Protein 3GO2 (pdb70)

InterPro domains:
  IPR013341 Mandelate racemase, N-terminal domain [PF02746] (17-110)
  IPR013342 Mandelate racemase, C-terminal domain [PF13378] (146-380)
  IPR013342 Mandelate racemase, C-terminal domain [SM00922] (142-262)
  IPR029017 Enolase-like, N-terminal [G3DSA:3.30.390.10] (1-107)
  IPR029017 Enolase-like, N-terminal [SSF54826] (1-113)
  IPR036849 Enolase-like, C-terminal domain superfamily [G3DSA:3.20.20.120] (108-374)
  IPR036849 Enolase-like, C-terminal domain superfamily [SSF51604] (98-386)

Radius of gyration: 20.44 Å; Cα contacts (8 Å, |Δi|>4): 844; chains: 1; bounding box: 50×49×53 Å

Nearest PDB structures (foldseek):
  3sn0-assembly1_A  TM=1.002E+00  e=6.880E-89  Paraburkholderia xenovorans LB400
  2oo6-assembly1_A  TM=1.002E+00  e=9.965E-89  Paraburkholderia xenovorans LB400
  4jn7-assembly1_A  TM=8.422E-01  e=9.967E-29  Rhizobium rhizogenes K84
  3n4e-assembly1_A  TM=8.825E-01  e=1.929E-27  Paracoccus denitrificans PD1222
  4dwd-assembly1_A  TM=8.828E-01  e=2.322E-27  Paracoccus denitrificans PD1222

Foldseek 3Di:
DQFWAFWDKFWFDFQVAIKMKIWIAGPVGQIFMAIAGCPPVAPDLRVLLVVLRVVRGGPGLQPLVVSLVVLCVVCVVPDAGSNLLNSQRVLQRSLLRNLVVVFWESLVVVQHFPDFWFFAAAECQPPCLDPPVVFFDDHDWALLSLLVSLLVCQVQQAQEYEHEFWQHPPPTIDHQCCVVPVPVDVQLADDPRRQVRVVSSVVSSCNNNDPRRAYAYEHEARHFLVRLLVNQVSCVPPRHQEYEHEDQDLQSLLVSCVNHPGFYEYACRDEAPVSCVSNLVSVNGQAYEHASSSNHLVRVSVNLVVCVVSVHAYEYDEEGAQSSVLSRLSSSRNRPRHDGYYYHPGRGPCRPVQKPDGWDDDSNITGRDIGRGSHIDGDVVSSVVGHD

Sequence (388 aa):
SLKVVSVDTLCCDAGWRNYHFVKLTTDEGIVGWSEFDEGFGSPGVTAVIEQLGKRLVGASVMEHERFFAEAYCLTRPATGGVVSEGIGAIENALLDAKAKTLNVPCYEELLGGKLRDRVPVYWSHCPTWRINHPKFFGPPVTDLDGVKRTAEEAREERQFRAIKTNIFIHDDGPLHAWRPGFAVPFQPALNVDRKVLRNLRAHLEALRDGAGPDVEILLDLNFNAKPEGYLKILRELADDFDLFWVEIDSYSPQGLAYVRNHSPHPISSCETLFGIREFKPFFDANAVDVAIVDTIWNGVWQSMKIAAFADAHDINVAPHNFYGHLCTMINANFAAAVPNLRIMETDIDRLAWEDEELFTHAPEYQNGELIIPDRPGWGTDPVEEAILAHPP

Secondary structure (DSSP, 8-state):
--BEEEEEEEEEE-SSSEEEEEEEEETT--EEEEEE-STTT-TTHHHHHHHHHHHHTTSBTT-HHHHHHHHHHHHGGG-SHHHHHHHHHHHHHHHHHHHHHHTSBGGGGTT--S-SEEEEEE-STTHHHHH-TTTSSS---SHHHHHHHHHHHHHTT--EEEE--EE-SSSS-EE-BGGGTBS--TT----HHHHHHHHHHHHHHHHHH-TTSEEEEE-TT-S-HHHHHHHHHHTTTS--SEEE---S-HHHHHHHHHT-SS-EEE-TT--HHHHHHHHHHTT--SEEEE-HHHH-HHHHHHHHHHHHHTT-EEEE---S-HHHHHHHHHHHHH-SSB--EEE-----TTHHHHBS----EETTEEEPP-SSBSS--B-HHHHHHS--

Solvent-accessible surface area: 15170 Å² total; per-residue (Å²): 68,73,113,1,79,32,20,62,35,36,38,0,40,1,22,88,34,54,8,18,0,0,40,0,32,4,80,118,50,49,41,0,8,0,1,5,4,42,59,49,71,2,103,32,0,39,65,26,0,70,114,9,2,144,134,1,71,41,22,28,0,42,86,11,66,87,5,43,55,59,1,43,72,79,28,124,133,70,65,9,35,48,22,17,5,0,5,0,0,0,1,0,0,0,0,0,0,43,0,39,45,91,113,33,17,1,13,90,32,13,78,16,98,97,62,86,91,0,45,1,2,0,0,21,0,0,6,14,9,17,46,36,60,178,58,8,43,85,78,8,98,68,63,93,1,0,64,140,3,0,58,43,0,134,127,116,100,14,98,2,0,3,0,17,3,0,0,30,81,77,53,122,25,67,15,19,90,5,30,74,55,77,52,159,77,85,49,21,88,14,78,192,55,2,21,119,2,0,80,33,0,1,84,15,0,50,89,2,1,7,113,129,8,64,4,0,0,7,0,18,39,6,7,98,48,119,4,6,17,71,2,2,156,51,0,46,149,32,88,8,24,0,0,0,0,4,19,156,46,35,154,11,2,17,119,0,68,122,88,24,83,12,52,0,0,1,3,3,14,8,20,25,67,176,66,0,101,57,9,6,84,36,107,0,4,50,7,0,3,0,0,0,1,19,9,0,0,75,13,0,38,77,0,3,66,37,0,63,92,72,136,16,61,0,0,1,6,1,11,5,0,7,0,0,2,4,0,0,0,1,0,0,0,8,0,82,12,22,95,11,0,2,0,3,17,12,62,11,105,46,2,93,88,0,8,74,74,40,17,119,65,100,89,2,34,0,42,15,15,110,78,58,0,2,4,6,45,6,50,69,145,8,3,142,63,34,91,99

Structure (mmCIF, N/CA/C/O backbone):
data_3GO2
#
_entry.id   3GO2
#
_cell.length_a   104.697
_cell.length_b   104.697
_cell.length_c   145.828
_cell.angle_alpha   90.000
_cell.angle_beta   90.000
_cell.angle_gamma   90.000
#
_symmetry.space_group_name_H-M   'I 4 2 2'
#
loop_
_entity.id
_entity.type
_entity.pdbx_description
1 polymer 'Putative L-alanine-DL-glutamate epimerase'
2 non-polymer 'MAGNESIUM ION'
3 water water
#
loop_
_atom_site.group_PDB
_atom_site.id
_atom_site.type_symbol
_atom_site.label_atom_id
_atom_site.label_alt_id
_atom_site.label_comp_id
_atom_site.label_asym_id
_atom_site.label_entity_id
_atom_site.label_seq_id
_atom_site.pdbx_PDB_ins_code
_atom_site.Cartn_x
_atom_site.Cartn_y
_atom_site.Cartn_z
_atom_site.occupancy
_atom_site.B_iso_or_equiv
_atom_site.auth_seq_id
_atom_site.auth_comp_id
_atom_site.auth_asym_id
_atom_site.auth_atom_id
_atom_site.pdbx_PDB_model_num
ATOM 1 N N . SER A 1 2 ? 5.634 21.866 -9.227 1.00 25.87 0 SER A N 1
ATOM 2 C CA . SER A 1 2 ? 6.883 22.510 -9.735 1.00 26.54 0 SER A CA 1
ATOM 3 C C . SER A 1 2 ? 7.626 23.150 -8.565 1.00 26.06 0 SER A C 1
ATOM 4 O O . SER A 1 2 ? 7.136 23.191 -7.448 1.00 27.14 0 SER A O 1
ATOM 7 N N . LEU A 1 3 ? 8.811 23.663 -8.843 1.00 25.15 1 LEU A N 1
ATOM 8 C CA . LEU A 1 3 ? 9.589 24.365 -7.817 1.00 24.23 1 LEU A CA 1
ATOM 9 C C . LEU A 1 3 ? 9.548 25.877 -8.028 1.00 22.92 1 LEU A C 1
ATOM 10 O O . LEU A 1 3 ? 10.416 26.587 -7.516 1.00 22.42 1 LEU A O 1
ATOM 15 N N . LYS A 1 4 ? 8.542 26.373 -8.756 1.00 20.75 2 LYS A N 1
ATOM 16 C CA . LYS A 1 4 ? 8.408 27.808 -8.986 1.00 20.02 2 LYS A CA 1
ATOM 17 C C . LYS A 1 4 ? 7.945 28.574 -7.748 1.00 18.70 2 LYS A C 1
ATOM 18 O O . LYS A 1 4 ? 7.167 28.072 -6.946 1.00 18.77 2 LYS A O 1
ATOM 24 N N . VAL A 1 5 ? 8.436 29.808 -7.625 1.00 17.05 3 VAL A N 1
ATOM 25 C CA . VAL A 1 5 ? 7.913 30.770 -6.666 1.00 16.65 3 VAL A CA 1
ATOM 26 C C . VAL A 1 5 ? 6.579 31.275 -7.197 1.00 17.24 3 VAL A C 1
ATOM 27 O O . VAL A 1 5 ? 6.485 31.712 -8.342 1.00 17.55 3 VAL A O 1
ATOM 31 N N . VAL A 1 6 ? 5.542 31.206 -6.378 1.00 17.99 4 VAL A N 1
ATOM 32 C CA . VAL A 1 6 ? 4.232 31.690 -6.793 1.00 19.31 4 VAL A CA 1
ATOM 33 C C . VAL A 1 6 ? 3.906 33.061 -6.228 1.00 18.92 4 VAL A C 1
ATOM 34 O O . VAL A 1 6 ? 3.173 33.852 -6.855 1.00 19.90 4 VAL A O 1
ATOM 38 N N . SER A 1 7 ? 4.427 33.356 -5.041 1.00 18.27 5 SER A N 1
ATOM 39 C CA . SER A 1 7 ? 4.142 34.637 -4.413 1.00 17.72 5 SER A CA 1
ATOM 40 C C . SER A 1 7 ? 5.218 35.067 -3.424 1.00 17.30 5 SER A C 1
ATOM 41 O O . SER A 1 7 ? 5.899 34.225 -2.820 1.00 16.38 5 SER A O 1
ATOM 44 N N . VAL A 1 8 ? 5.369 36.388 -3.298 1.00 17.55 6 VAL A N 1
ATOM 45 C CA . VAL A 1 8 ? 6.249 37.020 -2.323 1.00 17.47 6 VAL A CA 1
ATOM 46 C C . VAL A 1 8 ? 5.448 38.136 -1.677 1.00 17.83 6 VAL A C 1
ATOM 47 O O . VAL A 1 8 ? 5.037 39.088 -2.362 1.00 17.89 6 VAL A O 1
ATOM 51 N N . ASP A 1 9 ? 5.172 37.970 -0.382 1.00 16.76 7 ASP A N 1
ATOM 52 C CA . ASP A 1 9 ? 4.371 38.896 0.414 1.00 17.69 7 ASP A CA 1
ATOM 53 C C . ASP A 1 9 ? 5.197 39.448 1.565 1.00 17.62 7 ASP A C 1
ATOM 54 O O . ASP A 1 9 ? 6.163 38.813 2.009 1.00 17.00 7 ASP A O 1
ATOM 59 N N . THR A 1 10 ? 4.818 40.623 2.065 1.00 17.07 8 THR A N 1
ATOM 60 C CA . THR A 1 10 ? 5.448 41.157 3.268 1.00 17.44 8 THR A CA 1
ATOM 61 C C . THR A 1 10 ? 4.399 41.361 4.334 1.00 17.16 8 THR A C 1
ATOM 62 O O . THR A 1 10 ? 3.238 41.656 4.013 1.00 18.43 8 THR A O 1
ATOM 66 N N . LEU A 1 11 ? 4.798 41.183 5.588 1.00 16.82 9 LEU A N 1
ATOM 67 C CA . LEU A 1 11 ? 3.927 41.346 6.744 1.00 17.46 9 LEU A CA 1
ATOM 68 C C . LEU A 1 11 ? 4.615 42.201 7.789 1.00 17.37 9 LEU A C 1
ATOM 69 O O . LEU A 1 11 ? 5.840 42.282 7.834 1.00 16.85 9 LEU A O 1
ATOM 74 N N . CYS A 1 12 ? 3.833 42.823 8.651 1.00 17.83 10 CYS A N 1
ATOM 75 C CA . CYS A 1 12 ? 4.391 43.713 9.689 1.00 18.29 10 CYS A CA 1
ATOM 76 C C . CYS A 1 12 ? 3.553 43.614 10.960 1.00 18.11 10 CYS A C 1
ATOM 77 O O . CYS A 1 12 ? 2.339 43.475 10.887 1.00 18.24 10 CYS A O 1
ATOM 80 N N . CYS A 1 13 ? 4.195 43.629 12.131 1.00 17.76 11 CYS A N 1
ATOM 81 C CA . CYS A 1 13 ? 3.466 43.642 13.386 1.00 17.93 11 CYS A CA 1
ATOM 82 C C . CYS A 1 13 ? 4.145 44.516 14.418 1.00 17.86 11 CYS A C 1
ATOM 83 O O . CYS A 1 13 ? 5.337 44.857 14.315 1.00 18.08 11 CYS A O 1
ATOM 86 N N . ASP A 1 14 ? 3.374 44.885 15.429 1.00 17.59 12 ASP A N 1
ATOM 87 C CA . ASP A 1 14 ? 3.873 45.719 16.519 1.00 17.73 12 ASP A CA 1
ATOM 88 C C . ASP A 1 14 ? 4.932 44.975 17.328 1.00 17.97 12 ASP A C 1
ATOM 89 O O . ASP A 1 14 ? 4.744 43.811 17.678 1.00 16.69 12 ASP A O 1
ATOM 94 N N . ALA A 1 15 ? 6.037 45.667 17.609 1.00 18.07 13 ALA A N 1
ATOM 95 C CA . ALA A 1 15 ? 7.067 45.178 18.537 1.00 18.95 13 ALA A CA 1
ATOM 96 C C . ALA A 1 15 ? 7.369 46.228 19.632 1.00 20.01 13 ALA A C 1
ATOM 97 O O . ALA A 1 15 ? 8.478 46.336 20.139 1.00 19.47 13 ALA A O 1
ATOM 99 N N . GLY A 1 16 ? 6.357 47.010 19.991 1.00 21.55 14 GLY A N 1
ATOM 100 C CA . GLY A 1 16 ? 6.419 47.907 21.146 1.00 23.25 14 GLY A CA 1
ATOM 101 C C . GLY A 1 16 ? 6.884 49.287 20.757 1.00 24.04 14 GLY A C 1
ATOM 102 O O . GLY A 1 16 ? 6.063 50.189 20.554 1.00 25.45 14 GLY A O 1
ATOM 103 N N . TRP A 1 17 ? 8.205 49.448 20.631 1.00 23.46 15 TRP A N 1
ATOM 104 C CA . TRP A 1 17 ? 8.836 50.725 20.277 1.00 23.07 15 TRP A CA 1
ATOM 105 C C . TRP A 1 17 ? 9.328 50.730 18.836 1.00 22.58 15 TRP A C 1
ATOM 106 O O . TRP A 1 17 ? 9.968 51.675 18.374 1.00 23.08 15 TRP A O 1
ATOM 117 N N . ARG A 1 18 ? 9.014 49.643 18.128 1.00 21.25 16 ARG A N 1
ATOM 118 C CA . ARG A 1 18 ? 9.354 49.445 16.757 1.00 19.81 16 ARG A CA 1
ATOM 119 C C . ARG A 1 18 ? 8.415 48.357 16.224 1.00 18.57 16 ARG A C 1
ATOM 120 O O . ARG A 1 18 ? 7.631 47.785 16.969 1.00 17.72 16 ARG A O 1
ATOM 128 N N . ASN A 1 19 ? 8.524 48.060 14.938 1.00 18.79 17 ASN A N 1
ATOM 129 C CA . ASN A 1 19 ? 7.780 46.965 14.355 1.00 18.41 17 ASN A CA 1
ATOM 130 C C . ASN A 1 19 ? 8.711 45.855 13.935 1.00 18.39 17 ASN A C 1
ATOM 131 O O . ASN A 1 19 ? 9.910 46.082 13.718 1.00 19.42 17 ASN A O 1
ATOM 136 N N . TYR A 1 20 ? 8.147 44.669 13.780 1.00 16.92 18 TYR A N 1
ATOM 137 C CA . TYR A 1 20 ? 8.840 43.592 13.086 1.00 16.45 18 TYR A CA 1
ATOM 138 C C . TYR A 1 20 ? 8.294 43.504 11.684 1.00 16.27 18 TYR A C 1
ATOM 139 O O . TYR A 1 20 ? 7.129 43.778 11.467 1.00 17.29 18 TYR A O 1
ATOM 148 N N . HIS A 1 21 ? 9.130 43.089 10.739 1.00 15.56 19 HIS A N 1
ATOM 149 C CA . HIS A 1 21 ? 8.703 42.848 9.380 1.00 14.95 19 HIS A CA 1
ATOM 150 C C . HIS A 1 21 ? 9.128 41.464 8.906 1.00 14.78 19 HIS A C 1
ATOM 151 O O . HIS A 1 21 ? 10.156 40.953 9.326 1.00 14.11 19 HIS A O 1
ATOM 158 N N . PHE A 1 22 ? 8.351 40.899 7.989 1.00 14.15 20 PHE A N 1
ATOM 159 C CA . PHE A 1 22 ? 8.591 39.546 7.496 1.00 13.84 20 PHE A CA 1
ATOM 160 C C . PHE A 1 22 ? 8.370 39.466 6.018 1.00 14.71 20 PHE A C 1
ATOM 161 O O . PHE A 1 22 ? 7.517 40.190 5.488 1.00 14.41 20 PHE A O 1
ATOM 169 N N . VAL A 1 23 ? 9.164 38.616 5.368 1.00 13.34 21 VAL A N 1
ATOM 170 C CA . VAL A 1 23 ? 8.921 38.159 3.986 1.00 13.66 21 VAL A CA 1
ATOM 171 C C . VAL A 1 23 ? 8.345 36.744 4.053 1.00 13.56 21 VAL A C 1
ATOM 172 O O . VAL A 1 23 ? 8.843 35.892 4.784 1.00 14.73 21 VAL A O 1
ATOM 176 N N . LYS A 1 24 ? 7.287 36.528 3.281 1.00 14.23 22 LYS A N 1
ATOM 177 C CA . LYS A 1 24 ? 6.609 35.238 3.163 1.00 14.20 22 LYS A CA 1
ATOM 178 C C . LYS A 1 24 ? 6.616 34.834 1.704 1.00 13.89 22 LYS A C 1
ATOM 179 O O . LYS A 1 24 ? 5.998 35.496 0.866 1.00 14.63 22 LYS A O 1
ATOM 185 N N . LEU A 1 25 ? 7.321 33.764 1.390 1.00 13.71 23 LEU A N 1
ATOM 186 C CA . LEU A 1 25 ? 7.506 33.319 0.018 1.00 14.55 23 LEU A CA 1
ATOM 187 C C . LEU A 1 25 ? 6.856 31.953 -0.115 1.00 14.91 23 LEU A C 1
ATOM 188 O O . LEU A 1 25 ? 7.138 31.053 0.673 1.00 16.72 23 LEU A O 1
ATOM 193 N N . THR A 1 26 ? 5.992 31.781 -1.113 1.00 15.42 24 THR A N 1
ATOM 194 C CA . THR A 1 26 ? 5.272 30.508 -1.272 1.00 15.57 24 THR A CA 1
ATOM 195 C C . THR A 1 26 ? 5.656 29.883 -2.598 1.00 16.17 24 THR A C 1
ATOM 196 O O . THR A 1 26 ? 5.740 30.586 -3.610 1.00 17.37 24 THR A O 1
ATOM 200 N N . THR A 1 27 ? 5.868 28.559 -2.602 1.00 17.52 25 THR A N 1
ATOM 201 C CA . THR A 1 27 ? 6.195 27.826 -3.824 1.00 18.30 25 THR A CA 1
ATOM 202 C C . THR A 1 27 ? 4.949 27.139 -4.416 1.00 19.99 25 THR A C 1
ATOM 203 O O . THR A 1 27 ? 3.916 27.029 -3.758 1.00 19.74 25 THR A O 1
ATOM 207 N N . ASP A 1 28 ? 5.079 26.631 -5.636 1.00 21.92 26 ASP A N 1
ATOM 208 C CA . ASP A 1 28 ? 3.971 25.944 -6.303 1.00 23.69 26 ASP A CA 1
ATOM 209 C C . ASP A 1 28 ? 3.506 24.703 -5.536 1.00 24.87 26 ASP A C 1
ATOM 210 O O . ASP A 1 28 ? 2.326 24.324 -5.627 1.00 24.99 26 ASP A O 1
ATOM 215 N N . GLU A 1 29 ? 4.409 24.101 -4.758 1.00 25.65 27 GLU A N 1
ATOM 216 C CA . GLU A 1 29 ? 4.096 22.909 -3.947 1.00 26.28 27 GLU A CA 1
ATOM 217 C C . GLU A 1 29 ? 3.491 23.255 -2.596 1.00 25.34 27 GLU A C 1
ATOM 218 O O . GLU A 1 29 ? 3.175 22.347 -1.823 1.00 25.93 27 GLU A O 1
ATOM 224 N N . GLY A 1 30 ? 3.378 24.547 -2.284 1.00 23.08 28 GLY A N 1
ATOM 225 C CA . GLY A 1 30 ? 2.846 24.987 -1.009 1.00 22.31 28 GLY A CA 1
ATOM 226 C C . GLY A 1 30 ? 3.837 25.132 0.129 1.00 21.17 28 GLY A C 1
ATOM 227 O O . GLY A 1 30 ? 3.440 25.362 1.254 1.00 21.24 28 GLY A O 1
ATOM 228 N N . ILE A 1 31 ? 5.125 25.033 -0.165 1.00 19.16 29 ILE A N 1
ATOM 229 C CA . ILE A 1 31 ? 6.146 25.304 0.849 1.00 19.23 29 ILE A CA 1
ATOM 230 C C . ILE A 1 31 ? 6.204 26.810 1.067 1.00 17.15 29 ILE A C 1
ATOM 231 O O . ILE A 1 31 ? 6.142 27.571 0.099 1.00 17.53 29 ILE A O 1
ATOM 236 N N . VAL A 1 32 ? 6.303 27.224 2.340 1.00 16.06 30 VAL A N 1
ATOM 237 C CA . VAL A 1 32 ? 6.410 28.629 2.694 1.00 15.95 30 VAL A CA 1
ATOM 238 C C . VAL A 1 32 ? 7.765 28.889 3.337 1.00 15.04 30 VAL A C 1
ATOM 239 O O . VAL A 1 32 ? 8.103 28.262 4.340 1.00 16.55 30 VAL A O 1
ATOM 243 N N . GLY A 1 33 ? 8.532 29.788 2.722 1.00 14.94 31 GLY A N 1
ATOM 244 C CA . GLY A 1 33 ? 9.791 30.269 3.278 1.00 13.99 31 GLY A CA 1
ATOM 245 C C . GLY A 1 33 ? 9.572 31.650 3.893 1.00 14.51 31 GLY A C 1
ATOM 246 O O . GLY A 1 33 ? 8.861 32.494 3.329 1.00 14.90 31 GLY A O 1
ATOM 247 N N . TRP A 1 34 ? 10.211 31.864 5.044 1.00 13.54 32 TRP A N 1
ATOM 248 C CA . TRP A 1 34 ? 10.096 33.094 5.805 1.00 13.52 32 TRP A CA 1
ATOM 249 C C . TRP A 1 34 ? 11.445 33.721 6.089 1.00 13.64 32 TRP A C 1
ATOM 250 O O . TRP A 1 34 ? 12.454 33.017 6.289 1.00 13.49 32 TRP A O 1
ATOM 261 N N . SER A 1 35 ? 11.455 35.045 6.102 1.00 13.18 33 SER A N 1
ATOM 262 C CA . SER A 1 35 ? 12.549 35.784 6.743 1.00 13.31 33 SER A CA 1
ATOM 263 C C . SER A 1 35 ? 11.986 36.908 7.580 1.00 13.35 33 SER A C 1
ATOM 264 O O . SER A 1 35 ? 10.792 37.224 7.517 1.00 12.73 33 SER A O 1
ATOM 267 N N . GLU A 1 36 ? 12.852 37.511 8.376 1.00 13.98 34 GLU A N 1
ATOM 268 C CA . GLU A 1 36 ? 12.499 38.688 9.162 1.00 14.20 34 GLU A CA 1
ATOM 269 C C . GLU A 1 36 ? 13.452 39.787 8.719 1.00 14.54 34 GLU A C 1
ATOM 270 O O . GLU A 1 36 ? 14.590 39.499 8.401 1.00 14.89 34 GLU A O 1
ATOM 276 N N . PHE A 1 37 ? 12.953 41.009 8.594 1.00 14.50 35 PHE A N 1
ATOM 277 C CA . PHE A 1 37 ? 13.782 42.185 8.282 1.00 14.62 35 PHE A CA 1
ATOM 278 C C . PHE A 1 37 ? 13.343 43.380 9.143 1.00 14.99 35 PHE A C 1
ATOM 279 O O . PHE A 1 37 ? 12.400 43.289 9.912 1.00 14.25 35 PHE A O 1
ATOM 287 N N . ASP A 1 38 ? 14.047 44.500 9.022 1.00 15.20 36 ASP A N 1
ATOM 288 C CA . ASP A 1 38 ? 13.870 45.639 9.891 1.00 16.49 36 ASP A CA 1
ATOM 289 C C . ASP A 1 38 ? 13.921 46.933 9.097 1.00 16.78 36 ASP A C 1
ATOM 290 O O . ASP A 1 38 ? 14.706 47.052 8.142 1.00 16.72 36 ASP A O 1
ATOM 295 N N . GLU A 1 39 ? 13.095 47.892 9.496 1.00 17.68 37 GLU A N 1
ATOM 296 C CA . GLU A 1 39 ? 13.174 49.258 8.961 1.00 17.72 37 GLU A CA 1
ATOM 297 C C . GLU A 1 39 ? 13.538 50.283 10.036 1.00 17.81 37 GLU A C 1
ATOM 298 O O . GLU A 1 39 ? 13.949 51.408 9.712 1.00 18.35 37 GLU A O 1
ATOM 304 N N . GLY A 1 40 ? 13.385 49.902 11.298 1.00 18.85 38 GLY A N 1
ATOM 305 C CA . GLY A 1 40 ? 13.679 50.804 12.428 1.00 18.98 38 GLY A CA 1
ATOM 306 C C . GLY A 1 40 ? 15.102 51.297 12.608 1.00 19.65 38 GLY A C 1
ATOM 307 O O . GLY A 1 40 ? 15.301 52.439 13.041 1.00 20.62 38 GLY A O 1
ATOM 308 N N . PHE A 1 41 ? 16.085 50.461 12.287 1.00 19.48 39 PHE A N 1
ATOM 309 C CA . PHE A 1 41 ? 17.499 50.813 12.456 1.00 18.95 39 PHE A CA 1
ATOM 310 C C . PHE A 1 41 ? 17.986 51.595 11.243 1.00 18.95 39 PHE A C 1
ATOM 311 O O . PHE A 1 41 ? 18.883 51.167 10.517 1.00 19.50 39 PHE A O 1
ATOM 319 N N . GLY A 1 42 ? 17.370 52.746 11.042 1.00 18.31 40 GLY A N 1
ATOM 320 C CA . GLY A 1 42 ? 17.815 53.708 10.040 1.00 17.87 40 GLY A CA 1
ATOM 321 C C . GLY A 1 42 ? 17.498 53.316 8.616 1.00 17.09 40 GLY A C 1
ATOM 322 O O . GLY A 1 42 ? 18.128 53.834 7.686 1.00 17.20 40 GLY A O 1
ATOM 323 N N . SER A 1 43 ? 16.480 52.467 8.432 1.00 15.77 41 SER A N 1
ATOM 324 C CA . SER A 1 43 ? 16.272 51.809 7.143 1.00 15.48 41 SER A CA 1
ATOM 325 C C . SER A 1 43 ? 14.844 51.939 6.594 1.00 15.56 41 SER A C 1
ATOM 326 O O . SER A 1 43 ? 14.211 50.941 6.257 1.00 15.47 41 SER A O 1
ATOM 329 N N . PRO A 1 44 ? 14.332 53.177 6.442 1.00 15.56 42 PRO A N 1
ATOM 330 C CA . PRO A 1 44 ? 13.055 53.322 5.764 1.00 15.34 42 PRO A CA 1
ATOM 331 C C . PRO A 1 44 ? 13.118 52.844 4.309 1.00 15.92 42 PRO A C 1
ATOM 332 O O . PRO A 1 44 ? 14.125 53.061 3.643 1.00 15.40 42 PRO A O 1
ATOM 336 N N . GLY A 1 45 ? 12.049 52.213 3.830 1.00 15.53 43 GLY A N 1
ATOM 337 C CA . GLY A 1 45 ? 11.947 51.841 2.424 1.00 14.89 43 GLY A CA 1
ATOM 338 C C . GLY A 1 45 ? 12.210 50.380 2.076 1.00 14.11 43 GLY A C 1
ATOM 339 O O . GLY A 1 45 ? 12.012 49.970 0.913 1.00 14.57 43 GLY A O 1
ATOM 340 N N . VAL A 1 46 ? 12.678 49.576 3.040 1.00 14.02 44 VAL A N 1
ATOM 341 C CA . VAL A 1 46 ? 13.003 48.165 2.718 1.00 13.86 44 VAL A CA 1
ATOM 342 C C . VAL A 1 46 ? 11.794 47.406 2.158 1.00 14.38 44 VAL A C 1
ATOM 343 O O . VAL A 1 46 ? 11.900 46.662 1.184 1.00 13.95 44 VAL A O 1
ATOM 347 N N . THR A 1 47 ? 10.632 47.611 2.774 1.00 15.03 45 THR A N 1
ATOM 348 C CA . THR A 1 47 ? 9.410 46.959 2.300 1.00 15.74 45 THR A CA 1
ATOM 349 C C . THR A 1 47 ? 9.130 47.297 0.838 1.00 15.74 45 THR A C 1
ATOM 350 O O . THR A 1 47 ? 8.754 46.433 0.046 1.00 15.28 45 THR A O 1
ATOM 354 N N . ALA A 1 48 ? 9.329 48.559 0.459 1.00 15.60 46 ALA A N 1
ATOM 355 C CA . ALA A 1 48 ? 9.065 48.974 -0.915 1.00 15.82 46 ALA A CA 1
ATOM 356 C C . ALA A 1 48 ? 9.987 48.296 -1.909 1.00 15.59 46 ALA A C 1
ATOM 357 O O . ALA A 1 48 ? 9.575 47.925 -3.006 1.00 16.48 46 ALA A O 1
ATOM 359 N N . VAL A 1 49 ? 11.257 48.159 -1.534 1.00 14.83 47 VAL A N 1
ATOM 360 C CA . VAL A 1 49 ? 12.225 47.416 -2.334 1.00 14.85 47 VAL A CA 1
ATOM 361 C C . VAL A 1 49 ? 11.793 45.972 -2.544 1.00 15.30 47 VAL A C 1
ATOM 362 O O . VAL A 1 49 ? 11.790 45.451 -3.667 1.00 15.43 47 VAL A O 1
ATOM 366 N N . ILE A 1 50 ? 11.445 45.311 -1.449 1.00 15.68 48 ILE A N 1
ATOM 367 C CA . ILE A 1 50 ? 11.041 43.904 -1.502 1.00 16.00 48 ILE A CA 1
ATOM 368 C C . ILE A 1 50 ? 9.809 43.725 -2.376 1.00 16.80 48 ILE A C 1
ATOM 369 O O . ILE A 1 50 ? 9.738 42.810 -3.193 1.00 17.56 48 ILE A O 1
ATOM 374 N N . GLU A 1 51 ? 8.856 44.616 -2.231 1.00 18.00 49 GLU A N 1
ATOM 375 C CA . GLU A 1 51 ? 7.643 44.521 -3.060 1.00 19.75 49 GLU A CA 1
ATOM 376 C C . GLU A 1 51 ? 7.933 44.586 -4.552 1.00 19.76 49 GLU A C 1
ATOM 377 O O . GLU A 1 51 ? 7.307 43.874 -5.328 1.00 21.08 49 GLU A O 1
ATOM 383 N N . GLN A 1 52 ? 8.876 45.432 -4.960 1.00 19.61 50 GLN A N 1
ATOM 384 C CA . GLN A 1 52 ? 9.281 45.523 -6.383 1.00 19.83 50 GLN A CA 1
ATOM 385 C C . GLN A 1 52 ? 10.076 44.304 -6.818 1.00 19.31 50 GLN A C 1
ATOM 386 O O . GLN A 1 52 ? 9.802 43.695 -7.851 1.00 18.71 50 GLN A O 1
ATOM 392 N N . LEU A 1 53 ? 11.091 43.947 -6.044 1.00 18.51 51 LEU A N 1
ATOM 393 C CA . LEU A 1 53 ? 11.925 42.798 -6.389 1.00 19.46 51 LEU A CA 1
ATOM 394 C C . LEU A 1 53 ? 11.185 41.467 -6.373 1.00 19.89 51 LEU A C 1
ATOM 395 O O . LEU A 1 53 ? 11.450 40.589 -7.210 1.00 20.44 51 LEU A O 1
ATOM 400 N N . GLY A 1 54 ? 10.251 41.304 -5.437 1.00 19.61 52 GLY A N 1
ATOM 401 C CA . GLY A 1 54 ? 9.475 40.077 -5.348 1.00 20.80 52 GLY A CA 1
ATOM 402 C C . GLY A 1 54 ? 8.633 39.826 -6.583 1.00 21.58 52 GLY A C 1
ATOM 403 O O . GLY A 1 54 ? 8.415 38.682 -6.973 1.00 22.36 52 GLY A O 1
ATOM 404 N N . LYS A 1 55 ? 8.168 40.893 -7.212 1.00 21.85 53 LYS A N 1
ATOM 405 C CA . LYS A 1 55 ? 7.417 40.762 -8.474 1.00 22.90 53 LYS A CA 1
ATOM 406 C C . LYS A 1 55 ? 8.236 40.119 -9.568 1.00 23.75 53 LYS A C 1
ATOM 407 O O . LYS A 1 55 ? 7.687 39.429 -10.428 1.00 24.66 53 LYS A O 1
ATOM 413 N N . ARG A 1 56 ? 9.543 40.362 -9.558 1.00 23.22 54 ARG A N 1
ATOM 414 C CA . ARG A 1 56 ? 10.436 39.806 -10.571 1.00 24.23 54 ARG A CA 1
ATOM 415 C C . ARG A 1 56 ? 10.748 38.331 -10.297 1.00 22.78 54 ARG A C 1
ATOM 416 O O . ARG A 1 56 ? 11.075 37.561 -11.204 1.00 24.67 54 ARG A O 1
ATOM 424 N N . LEU A 1 57 ? 10.666 37.946 -9.032 1.00 20.63 55 LEU A N 1
ATOM 425 C CA . LEU A 1 57 ? 10.996 36.607 -8.594 1.00 18.94 55 LEU A CA 1
ATOM 426 C C . LEU A 1 57 ? 9.896 35.581 -8.937 1.00 18.60 55 LEU A C 1
ATOM 427 O O . LEU A 1 57 ? 10.187 34.427 -9.226 1.00 18.19 55 LEU A O 1
ATOM 432 N N . VAL A 1 58 ? 8.628 36.013 -8.924 1.00 18.03 56 VAL A N 1
ATOM 433 C CA . VAL A 1 58 ? 7.516 35.097 -9.164 1.00 17.65 56 VAL A CA 1
ATOM 434 C C . VAL A 1 58 ? 7.713 34.455 -10.521 1.00 18.04 56 VAL A C 1
ATOM 435 O O . VAL A 1 58 ? 8.024 35.145 -11.502 1.00 17.65 56 VAL A O 1
ATOM 439 N N . GLY A 1 59 ? 7.596 33.125 -10.552 1.00 17.70 57 GLY A N 1
ATOM 440 C CA . GLY A 1 59 ? 7.764 32.350 -11.760 1.00 17.67 57 GLY A CA 1
ATOM 441 C C . GLY A 1 59 ? 9.137 31.724 -11.897 1.00 17.48 57 GLY A C 1
ATOM 442 O O . GLY A 1 59 ? 9.316 30.812 -12.719 1.00 18.20 57 GLY A O 1
ATOM 443 N N . ALA A 1 60 ? 10.099 32.212 -11.117 1.00 16.38 58 ALA A N 1
ATOM 444 C CA . ALA A 1 60 ? 11.460 31.670 -11.115 1.00 16.33 58 ALA A CA 1
ATOM 445 C C . ALA A 1 60 ? 11.538 30.453 -10.192 1.00 16.46 58 ALA A C 1
ATOM 446 O O . ALA A 1 60 ? 10.651 30.220 -9.383 1.00 17.29 58 ALA A O 1
ATOM 448 N N . SER A 1 61 ? 12.621 29.687 -10.300 1.00 16.96 59 SER A N 1
ATOM 449 C CA . SER A 1 61 ? 12.838 28.533 -9.427 1.00 16.29 59 SER A CA 1
ATOM 450 C C . SER A 1 61 ? 13.184 28.968 -8.010 1.00 15.72 59 SER A C 1
ATOM 451 O O . SER A 1 61 ? 14.084 29.780 -7.816 1.00 14.63 59 SER A O 1
ATOM 454 N N . VAL A 1 62 ? 12.503 28.395 -7.023 1.00 15.38 60 VAL A N 1
ATOM 455 C CA . VAL A 1 62 ? 12.846 28.627 -5.602 1.00 15.42 60 VAL A CA 1
ATOM 456 C C . VAL A 1 62 ? 14.251 28.149 -5.261 1.00 16.07 60 VAL A C 1
ATOM 457 O O . VAL A 1 62 ? 14.876 28.650 -4.294 1.00 16.66 60 VAL A O 1
ATOM 461 N N . MET A 1 63 ? 14.761 27.208 -6.050 1.00 15.23 61 MET A N 1
ATOM 462 C CA . MET A 1 63 ? 16.074 26.626 -5.773 1.00 15.20 61 MET A CA 1
ATOM 463 C C . MET A 1 63 ? 17.225 27.547 -6.183 1.00 14.92 61 MET A C 1
ATOM 464 O O . MET A 1 63 ? 18.333 27.456 -5.650 1.00 14.37 61 MET A O 1
ATOM 469 N N . GLU A 1 64 ? 16.955 28.474 -7.093 1.00 14.78 62 GLU A N 1
ATOM 470 C CA . GLU A 1 64 ? 18.012 29.251 -7.737 1.00 14.08 62 GLU A CA 1
ATOM 471 C C . GLU A 1 64 ? 18.214 30.599 -7.030 1.00 14.00 62 GLU A C 1
ATOM 472 O O . GLU A 1 6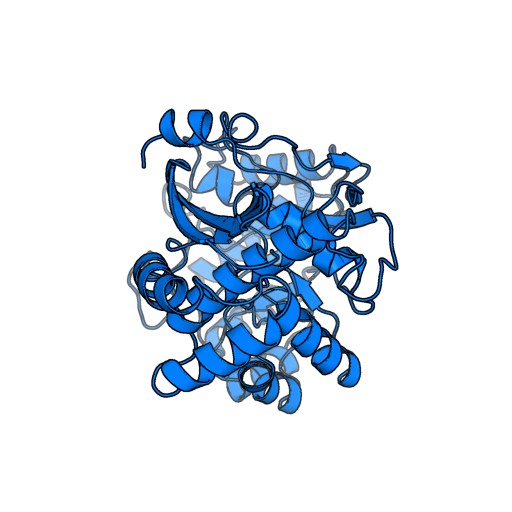4 ? 17.989 31.681 -7.590 1.00 13.46 62 GLU A O 1
ATOM 478 N N . HIS A 1 65 ? 18.651 30.541 -5.785 1.00 13.58 63 HIS A N 1
ATOM 479 C CA . HIS A 1 65 ? 18.759 31.777 -5.014 1.00 13.20 63 HIS A CA 1
ATOM 480 C C . HIS A 1 65 ? 19.907 32.658 -5.475 1.00 14.53 63 HIS A C 1
ATOM 481 O O . HIS A 1 65 ? 19.756 33.890 -5.513 1.00 13.96 63 HIS A O 1
ATOM 488 N N . GLU A 1 66 ? 21.034 32.078 -5.867 1.00 13.90 64 GLU A N 1
ATOM 489 C CA . GLU A 1 66 ? 22.128 32.926 -6.335 1.00 15.72 64 GLU A CA 1
ATOM 490 C C . GLU A 1 66 ? 21.813 33.541 -7.705 1.00 14.60 64 GLU A C 1
ATOM 491 O O . GLU A 1 66 ? 22.277 34.643 -8.018 1.00 15.20 64 GLU A O 1
ATOM 497 N N . ARG A 1 67 ? 20.992 32.864 -8.505 1.00 14.42 65 ARG A N 1
ATOM 498 C CA . ARG A 1 67 ? 20.479 33.491 -9.735 1.00 14.41 65 ARG A CA 1
ATOM 499 C C . ARG A 1 67 ? 19.665 34.744 -9.396 1.00 14.25 65 ARG A C 1
ATOM 500 O O . ARG A 1 67 ? 19.842 35.816 -10.014 1.00 13.83 65 ARG A O 1
ATOM 508 N N . PHE A 1 68 ? 18.737 34.617 -8.453 1.00 14.34 66 PHE A N 1
ATOM 509 C CA . PHE A 1 68 ? 17.940 35.784 -8.016 1.00 14.45 66 PHE A CA 1
ATOM 510 C C . PHE A 1 68 ? 18.875 36.910 -7.530 1.00 14.23 66 PHE A C 1
ATOM 511 O O . PHE A 1 68 ? 18.693 38.077 -7.871 1.00 13.68 66 PHE A O 1
ATOM 519 N N . PHE A 1 69 ? 19.847 36.556 -6.706 1.00 12.95 67 PHE A N 1
ATOM 520 C CA . PHE A 1 69 ? 20.745 37.567 -6.179 1.00 13.05 67 PHE A CA 1
ATOM 521 C C . PHE A 1 69 ? 21.471 38.283 -7.317 1.00 12.95 67 PHE A C 1
ATOM 522 O O . PHE A 1 69 ? 21.562 39.520 -7.345 1.00 12.83 67 PHE A O 1
ATOM 530 N N . ALA A 1 70 ? 22.005 37.504 -8.266 1.00 13.68 68 ALA A N 1
ATOM 531 C CA . ALA A 1 70 ? 22.772 38.057 -9.359 1.00 13.86 68 ALA A CA 1
ATOM 532 C C . ALA A 1 70 ? 21.901 38.977 -10.194 1.00 14.28 68 ALA A C 1
ATOM 533 O O . ALA A 1 70 ? 22.309 40.076 -10.521 1.00 15.30 68 ALA A O 1
ATOM 535 N N . GLU A 1 71 ? 20.660 38.573 -10.444 1.00 14.04 69 GLU A N 1
ATOM 536 C CA . GLU A 1 71 ? 19.755 39.401 -11.255 1.00 15.48 69 GLU A CA 1
ATOM 537 C C . GLU A 1 71 ? 19.367 40.674 -10.512 1.00 14.42 69 GLU A C 1
ATOM 538 O O . GLU A 1 71 ? 19.332 41.774 -11.085 1.00 14.84 69 GLU A O 1
ATOM 544 N N . ALA A 1 72 ? 19.057 40.525 -9.232 1.00 13.80 70 ALA A N 1
ATOM 545 C CA . ALA A 1 72 ? 18.678 41.654 -8.398 1.00 14.10 70 ALA A CA 1
ATOM 546 C C . ALA A 1 72 ? 19.794 42.688 -8.289 1.00 13.52 70 ALA A C 1
ATOM 547 O O . ALA A 1 72 ? 19.524 43.868 -8.326 1.00 13.45 70 ALA A O 1
ATOM 549 N N . TYR A 1 73 ? 21.025 42.221 -8.150 1.00 13.18 71 TYR A N 1
ATOM 550 C CA . TYR A 1 73 ? 22.175 43.106 -8.077 1.00 13.67 71 TYR A CA 1
ATOM 551 C C . TYR A 1 73 ? 22.288 43.891 -9.379 1.00 13.99 71 TYR A C 1
ATOM 552 O O . TYR A 1 73 ? 22.503 45.110 -9.350 1.00 14.51 71 TYR A O 1
ATOM 561 N N . CYS A 1 74 ? 22.095 43.208 -10.513 1.00 13.55 72 CYS A N 1
ATOM 562 C CA . CYS A 1 74 ? 22.101 43.870 -11.815 1.00 14.18 72 CYS A CA 1
ATOM 563 C C . CYS A 1 74 ? 21.031 44.963 -11.877 1.00 14.30 72 CYS A C 1
ATOM 564 O O . CYS A 1 74 ? 21.315 46.096 -12.282 1.00 13.97 72 CYS A O 1
ATOM 567 N N . LEU A 1 75 ? 19.807 44.619 -11.466 1.00 13.22 73 LEU A N 1
ATOM 568 C CA . LEU A 1 75 ? 18.670 45.512 -11.615 1.00 13.75 73 LEU A CA 1
ATOM 569 C C . LEU A 1 75 ? 18.768 46.746 -10.741 1.00 14.07 73 LEU A C 1
ATOM 570 O O . LEU A 1 75 ? 18.176 47.776 -11.072 1.00 15.33 73 LEU A O 1
ATOM 575 N N . THR A 1 76 ? 19.492 46.648 -9.631 1.00 12.70 74 THR A N 1
ATOM 576 C CA . THR A 1 76 ? 19.603 47.748 -8.694 1.00 13.34 74 THR A CA 1
ATOM 577 C C . THR A 1 76 ? 21.036 48.244 -8.538 1.00 13.28 74 THR A C 1
ATOM 578 O O . THR A 1 76 ? 21.314 49.002 -7.609 1.00 13.90 74 THR A O 1
ATOM 582 N N . ARG A 1 77 ? 21.923 47.848 -9.453 1.00 13.40 75 ARG A N 1
ATOM 583 C CA . ARG A 1 77 ? 23.361 48.148 -9.347 1.00 12.75 75 ARG A CA 1
ATOM 584 C C . ARG A 1 77 ? 23.662 49.611 -8.984 1.00 13.29 75 ARG A C 1
ATOM 585 O O . ARG A 1 77 ? 24.487 49.865 -8.106 1.00 13.23 75 ARG A O 1
ATOM 593 N N . PRO A 1 78 ? 22.988 50.581 -9.635 1.00 12.69 76 PRO A N 1
ATOM 594 C CA . PRO A 1 78 ? 23.344 51.979 -9.354 1.00 12.54 76 PRO A CA 1
ATOM 595 C C . PRO A 1 78 ? 23.122 52.422 -7.911 1.00 13.13 76 PRO A C 1
ATOM 596 O O . PRO A 1 78 ? 23.893 53.237 -7.398 1.00 12.77 76 PRO A O 1
ATOM 600 N N . ALA A 1 79 ? 22.084 51.900 -7.273 1.00 12.70 77 ALA A N 1
ATOM 601 C CA . ALA A 1 79 ? 21.747 52.325 -5.915 1.00 12.89 77 ALA A CA 1
ATOM 602 C C . ALA A 1 79 ? 21.912 51.177 -4.941 1.00 13.20 77 ALA A C 1
ATOM 603 O O . ALA A 1 79 ? 21.218 51.086 -3.939 1.00 14.18 77 ALA A O 1
ATOM 605 N N . THR A 1 80 ? 22.882 50.311 -5.221 1.00 13.47 78 THR A N 1
ATOM 606 C CA . THR A 1 80 ? 23.169 49.171 -4.363 1.00 13.00 78 THR A CA 1
ATOM 607 C C . THR A 1 80 ? 23.686 49.590 -2.988 1.00 13.21 78 THR A C 1
ATOM 608 O O . THR A 1 80 ? 24.141 50.723 -2.779 1.00 13.40 78 THR A O 1
ATOM 612 N N . GLY A 1 81 ? 23.609 48.649 -2.061 1.00 13.18 79 GLY A N 1
ATOM 613 C CA . GLY A 1 81 ? 23.908 48.899 -0.658 1.00 13.30 79 GLY A CA 1
ATOM 614 C C . GLY A 1 81 ? 22.671 49.331 0.085 1.00 13.29 79 GLY A C 1
ATOM 615 O O . GLY A 1 81 ? 21.582 49.410 -0.492 1.00 14.12 79 GLY A O 1
ATOM 616 N N . GLY A 1 82 ? 22.829 49.578 1.376 1.00 13.65 80 GLY A N 1
ATOM 617 C CA . GLY A 1 82 ? 21.749 50.161 2.164 1.00 12.79 80 GLY A CA 1
ATOM 618 C C . GLY A 1 82 ? 20.420 49.437 2.036 1.00 12.79 80 GLY A C 1
ATOM 619 O O . GLY A 1 82 ? 20.341 48.216 2.093 1.00 12.51 80 GLY A O 1
ATOM 620 N N . VAL A 1 83 ? 19.364 50.207 1.873 1.00 12.44 81 VAL A N 1
ATOM 621 C CA . VAL A 1 83 ? 18.012 49.644 1.928 1.00 13.13 81 VAL A CA 1
ATOM 622 C C . VAL A 1 83 ? 17.703 48.736 0.738 1.00 12.90 81 VAL A C 1
ATOM 623 O O . VAL A 1 83 ? 16.992 47.763 0.894 1.00 12.46 81 VAL A O 1
ATOM 627 N N . VAL A 1 84 ? 18.272 49.014 -0.437 1.00 12.14 82 VAL A N 1
ATOM 628 C CA . VAL A 1 84 ? 18.131 48.128 -1.575 1.00 13.21 82 VAL A CA 1
ATOM 629 C C . VAL A 1 84 ? 18.738 46.767 -1.224 1.00 13.34 82 VAL A C 1
ATOM 630 O O . VAL A 1 84 ? 18.118 45.730 -1.419 1.00 13.60 82 VAL A O 1
ATOM 634 N N . SER A 1 85 ? 19.961 46.783 -0.701 1.00 13.13 83 SER A N 1
ATOM 635 C CA . SER A 1 85 ? 20.611 45.531 -0.366 1.00 12.33 83 SER A CA 1
ATOM 636 C C . SER A 1 85 ? 19.903 44.807 0.798 1.00 12.61 83 SER A C 1
ATOM 637 O O . SER A 1 85 ? 19.869 43.561 0.821 1.00 12.11 83 SER A O 1
ATOM 640 N N . GLU A 1 86 ? 19.309 45.558 1.727 1.00 12.54 84 GLU A N 1
ATOM 641 C CA . GLU A 1 86 ? 18.507 44.933 2.790 1.00 12.20 84 GLU A CA 1
ATOM 642 C C . GLU A 1 86 ? 17.295 44.211 2.204 1.00 12.80 84 GLU A C 1
ATOM 643 O O . GLU A 1 86 ? 16.934 43.125 2.653 1.00 12.44 84 GLU A O 1
ATOM 649 N N . GLY A 1 87 ? 16.676 44.773 1.172 1.00 12.99 85 GLY A N 1
ATOM 650 C CA . GLY A 1 87 ? 15.532 44.096 0.570 1.00 12.61 85 GLY A CA 1
ATOM 651 C C . GLY A 1 87 ? 15.952 42.804 -0.095 1.00 12.89 85 GLY A C 1
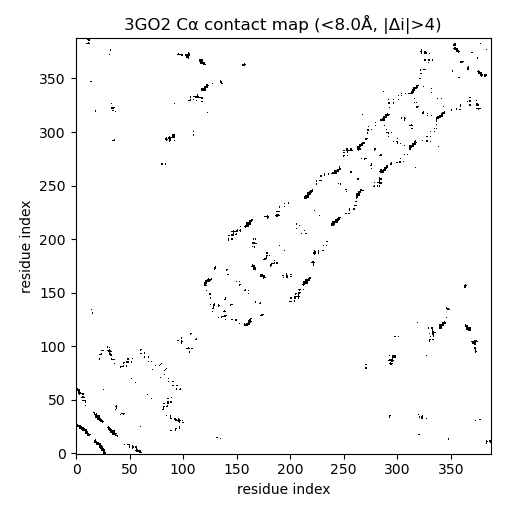ATOM 652 O O . GLY A 1 87 ? 15.277 41.773 0.018 1.00 12.66 85 GLY A O 1
ATOM 653 N N . ILE A 1 88 ? 17.084 42.857 -0.799 1.00 12.82 86 ILE A N 1
ATOM 654 C CA . ILE A 1 88 ? 17.625 41.687 -1.469 1.00 13.21 86 ILE A CA 1
ATOM 655 C C . ILE A 1 88 ? 17.963 40.586 -0.434 1.00 12.66 86 ILE A C 1
ATOM 656 O O . ILE A 1 88 ? 17.643 39.411 -0.637 1.00 13.00 86 ILE A O 1
ATOM 661 N N . GLY A 1 89 ? 18.573 40.996 0.680 1.00 12.55 87 GLY A N 1
ATOM 662 C CA . GLY A 1 89 ? 18.946 40.062 1.760 1.00 12.84 87 GLY A CA 1
ATOM 663 C C . GLY A 1 89 ? 17.754 39.378 2.376 1.00 12.39 87 GLY A C 1
ATOM 664 O O . GLY A 1 89 ? 17.777 38.185 2.686 1.00 11.54 87 GLY A O 1
ATOM 665 N N . ALA A 1 90 ? 16.689 40.144 2.582 1.00 12.33 88 ALA A N 1
ATOM 666 C CA . ALA A 1 90 ? 15.458 39.592 3.159 1.00 12.55 88 ALA A CA 1
ATOM 667 C C . ALA A 1 90 ? 14.831 38.539 2.242 1.00 12.87 88 ALA A C 1
ATOM 668 O O . ALA A 1 90 ? 14.328 37.467 2.692 1.00 13.01 88 ALA A O 1
ATOM 670 N N . ILE A 1 91 ? 14.838 38.828 0.944 1.00 13.18 89 ILE A N 1
ATOM 671 C CA . ILE A 1 91 ? 14.322 37.853 -0.015 1.00 13.20 89 ILE A CA 1
ATOM 672 C C . ILE A 1 91 ? 15.214 36.611 -0.050 1.00 13.26 89 ILE A C 1
ATOM 673 O O . ILE A 1 91 ? 14.714 35.500 -0.075 1.00 13.25 89 ILE A O 1
ATOM 678 N N . GLU A 1 92 ? 16.529 36.807 -0.044 1.00 12.68 90 GLU A N 1
ATOM 679 C CA . GLU A 1 92 ? 17.473 35.701 0.012 1.00 12.48 90 GLU A CA 1
ATOM 680 C C . GLU A 1 92 ? 17.178 34.792 1.179 1.00 11.99 90 GLU A C 1
ATOM 681 O O . GLU A 1 92 ? 17.180 33.571 1.047 1.00 11.64 90 GLU A O 1
ATOM 687 N N . ASN A 1 93 ? 16.932 35.383 2.338 1.00 12.18 91 ASN A N 1
ATOM 688 C CA . ASN A 1 93 ? 16.721 34.595 3.513 1.00 11.96 91 ASN A CA 1
ATOM 689 C C . ASN A 1 93 ? 15.408 33.809 3.457 1.00 12.32 91 ASN A C 1
ATOM 690 O O . ASN A 1 93 ? 15.344 32.714 3.975 1.00 13.18 91 ASN A O 1
ATOM 695 N N . ALA A 1 94 ? 14.398 34.333 2.767 1.00 13.01 92 ALA A N 1
ATOM 696 C CA . ALA A 1 94 ? 13.141 33.595 2.591 1.00 12.78 92 ALA A CA 1
ATOM 697 C C . ALA A 1 94 ? 13.331 32.479 1.571 1.00 13.10 92 ALA A C 1
ATOM 698 O O . ALA A 1 94 ? 12.801 31.388 1.746 1.00 13.23 92 ALA A O 1
ATOM 700 N N . LEU A 1 95 ? 14.136 32.746 0.537 1.00 12.80 93 LEU A N 1
ATOM 701 C CA . LEU A 1 95 ? 14.482 31.716 -0.465 1.00 12.20 93 LEU A CA 1
ATOM 702 C C . LEU A 1 95 ? 15.217 30.559 0.212 1.00 12.25 93 LEU A C 1
ATOM 703 O O . LEU A 1 95 ? 14.937 29.384 -0.060 1.00 13.12 93 LEU A O 1
ATOM 708 N N . LEU A 1 96 ? 16.163 30.870 1.091 1.00 12.43 94 LEU A N 1
ATOM 709 C CA . LEU A 1 96 ? 16.918 29.802 1.750 1.00 13.02 94 LEU A CA 1
ATOM 710 C C . LEU A 1 96 ? 16.003 28.939 2.609 1.00 12.71 94 LEU A C 1
ATOM 711 O O . LEU A 1 96 ? 16.088 27.707 2.578 1.00 13.41 94 LEU A O 1
ATOM 716 N N . ASP A 1 97 ? 15.121 29.578 3.371 1.00 12.97 95 ASP A N 1
ATOM 717 C CA . ASP A 1 97 ? 14.173 28.839 4.201 1.00 12.74 95 ASP A CA 1
ATOM 718 C C . ASP A 1 97 ? 13.342 27.870 3.330 1.00 13.06 95 ASP A C 1
ATOM 719 O O . ASP A 1 97 ? 13.132 26.678 3.666 1.0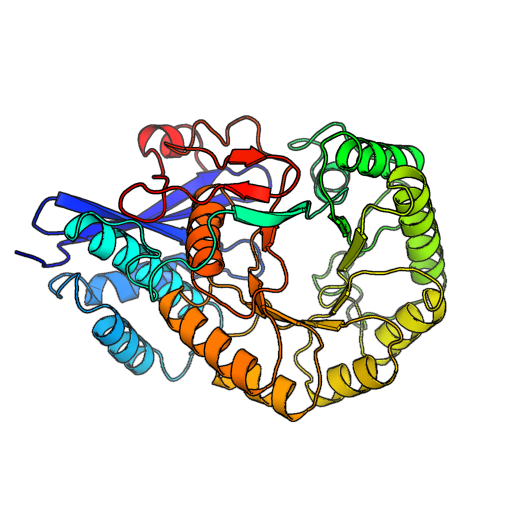0 13.65 95 ASP A O 1
ATOM 724 N N . ALA A 1 98 ? 12.823 28.399 2.221 1.00 13.16 96 ALA A N 1
ATOM 725 C CA . ALA A 1 98 ? 11.967 27.606 1.328 1.00 13.84 96 ALA A CA 1
ATOM 726 C C . ALA A 1 98 ? 12.735 26.441 0.690 1.00 14.23 96 ALA A C 1
ATOM 727 O O . ALA A 1 98 ? 12.220 25.325 0.559 1.00 13.84 96 ALA A O 1
ATOM 729 N N . LYS A 1 99 ? 13.975 26.696 0.307 1.00 14.15 97 LYS A N 1
ATOM 730 C CA . LYS A 1 99 ? 14.818 25.668 -0.260 1.00 14.36 97 LYS A CA 1
ATOM 731 C C . LYS A 1 99 ? 15.134 24.573 0.751 1.00 14.00 97 LYS A C 1
ATOM 732 O O . LYS A 1 99 ? 15.023 23.386 0.433 1.00 14.46 97 LYS A O 1
ATOM 738 N N . ALA A 1 100 ? 15.527 24.964 1.956 1.00 13.55 98 ALA A N 1
ATOM 739 C CA . ALA A 1 100 ? 15.807 24.001 2.997 1.00 14.30 98 ALA A CA 1
ATOM 740 C C . ALA A 1 100 ? 14.555 23.179 3.326 1.00 13.82 98 ALA A C 1
ATOM 741 O O . ALA A 1 100 ? 14.637 21.970 3.452 1.00 14.39 98 ALA A O 1
ATOM 743 N N . LYS A 1 101 ? 13.399 23.827 3.430 1.00 13.73 99 LYS A N 1
ATOM 744 C CA . LYS A 1 101 ? 12.145 23.087 3.688 1.00 13.83 99 LYS A CA 1
ATOM 745 C C . LYS A 1 101 ? 11.832 22.117 2.548 1.00 15.00 99 LYS A C 1
ATOM 746 O O . LYS A 1 101 ? 11.350 20.969 2.774 1.00 15.51 99 LYS A O 1
ATOM 752 N N . THR A 1 102 ? 12.087 22.548 1.321 1.00 14.68 100 THR A N 1
ATOM 753 C CA . THR A 1 102 ? 11.835 21.686 0.145 1.00 15.42 100 THR A CA 1
ATOM 754 C C . THR A 1 102 ? 12.687 20.428 0.228 1.00 16.00 100 THR A C 1
ATOM 755 O O . THR A 1 102 ? 12.215 19.314 -0.117 1.00 16.12 100 THR A O 1
ATOM 759 N N . LEU A 1 103 ? 13.925 20.580 0.691 1.00 15.34 101 LEU A N 1
ATOM 760 C CA . LEU A 1 103 ? 14.860 19.440 0.857 1.00 16.70 101 LEU A CA 1
ATOM 761 C C . LEU A 1 103 ? 14.813 18.758 2.227 1.00 16.60 101 LEU A C 1
ATOM 762 O O . LEU A 1 103 ? 15.540 17.768 2.468 1.00 16.49 101 LEU A O 1
ATOM 767 N N . ASN A 1 104 ? 13.918 19.244 3.098 1.00 16.49 102 ASN A N 1
ATOM 768 C CA . ASN A 1 104 ? 13.667 18.673 4.417 1.00 16.72 102 ASN A CA 1
ATOM 769 C C . ASN A 1 104 ? 14.882 18.686 5.318 1.00 15.94 102 ASN A C 1
ATOM 770 O O . ASN A 1 104 ? 15.213 17.683 5.984 1.00 16.09 102 ASN A O 1
ATOM 775 N N . VAL A 1 105 ? 15.581 19.815 5.317 1.00 14.49 103 VAL A N 1
ATOM 776 C CA . VAL A 1 105 ? 16.759 19.974 6.140 1.00 14.52 103 VAL A CA 1
ATOM 777 C C . VAL A 1 105 ? 16.750 21.320 6.851 1.00 14.78 103 VAL A C 1
ATOM 778 O O . VAL A 1 105 ? 16.151 22.281 6.360 1.00 14.54 103 VAL A O 1
ATOM 782 N N . PRO A 1 106 ? 17.462 21.423 7.983 1.00 14.04 104 PRO A N 1
ATOM 783 C CA . PRO A 1 106 ? 17.670 22.746 8.585 1.00 14.28 104 PRO A CA 1
ATOM 784 C C . PRO A 1 106 ? 18.510 23.601 7.666 1.00 14.23 104 PRO A C 1
ATOM 785 O O . PRO A 1 106 ? 19.295 23.089 6.889 1.00 14.33 104 PRO A O 1
ATOM 789 N N . CYS A 1 107 ? 18.403 24.911 7.783 1.00 13.68 105 CYS A N 1
ATOM 790 C CA . CYS A 1 107 ? 19.141 25.769 6.849 1.00 14.16 105 CYS A CA 1
ATOM 791 C C . CYS A 1 107 ? 20.657 25.593 6.906 1.00 14.05 105 CYS A C 1
ATOM 792 O O . CYS A 1 107 ? 21.315 25.716 5.869 1.00 14.16 105 CYS A O 1
ATOM 795 N N . TYR A 1 108 ? 21.231 25.275 8.074 1.00 14.12 106 TYR A N 1
ATOM 796 C CA . TYR A 1 108 ? 22.689 25.055 8.111 1.00 14.51 106 TYR A CA 1
ATOM 797 C C . TYR A 1 108 ? 23.170 23.930 7.186 1.00 14.35 106 TYR A C 1
ATOM 798 O O . TYR A 1 108 ? 24.331 23.891 6.807 1.00 13.43 106 TYR A O 1
ATOM 807 N N . GLU A 1 109 ? 22.280 23.012 6.799 1.00 15.23 107 GLU A N 1
ATOM 808 C CA A GLU A 1 109 ? 22.608 21.945 5.851 0.50 15.47 107 GLU A CA 1
ATOM 809 C CA B GLU A 1 109 ? 22.648 21.957 5.840 0.50 15.58 107 GLU A CA 1
ATOM 810 C C . GLU A 1 109 ? 22.886 22.498 4.446 1.00 15.44 107 GLU A C 1
ATOM 811 O O . GLU A 1 109 ? 23.501 21.829 3.630 1.00 16.32 107 GLU A O 1
ATOM 822 N N . LEU A 1 110 ? 22.410 23.710 4.158 1.00 14.69 108 LEU A N 1
ATOM 823 C CA . LEU A 1 110 ? 22.686 24.360 2.892 1.00 14.76 108 LEU A CA 1
ATOM 824 C C . LEU A 1 110 ? 23.989 25.152 2.960 1.00 13.88 108 LEU A C 1
ATOM 825 O O . LEU A 1 110 ? 24.525 25.568 1.929 1.00 14.61 108 LEU A O 1
ATOM 830 N N . LEU A 1 111 ? 24.488 25.358 4.169 1.00 13.61 109 LEU A N 1
ATOM 831 C CA . LEU A 1 111 ? 25.597 26.289 4.405 1.00 13.55 109 LEU A CA 1
ATOM 832 C C . LEU A 1 111 ? 26.945 25.619 4.675 1.00 13.73 109 LEU A C 1
ATOM 833 O O . LEU A 1 111 ? 27.889 26.263 5.142 1.00 14.12 109 LEU A O 1
ATOM 838 N N . GLY A 1 112 ? 27.053 24.337 4.353 1.00 13.22 110 GLY A N 1
ATOM 839 C CA . GLY A 1 112 ? 28.281 23.590 4.582 1.00 13.92 110 GLY A CA 1
ATOM 840 C C . GLY A 1 112 ? 28.118 22.546 5.656 1.00 15.17 110 GLY A C 1
ATOM 841 O O . GLY A 1 112 ? 29.056 21.803 5.957 1.00 15.51 110 GLY A O 1
ATOM 842 N N . GLY A 1 113 ? 26.905 22.454 6.212 1.00 15.13 111 GLY A N 1
ATOM 843 C CA . GLY A 1 113 ? 26.672 21.623 7.374 1.00 15.53 111 GLY A CA 1
ATOM 844 C C . GLY A 1 113 ? 27.090 22.339 8.628 1.00 15.93 111 GLY A C 1
ATOM 845 O O . GLY A 1 113 ? 27.835 23.328 8.573 1.00 16.74 111 GLY A O 1
ATOM 846 N N . LYS A 1 114 ? 26.601 21.877 9.770 1.00 16.11 112 LYS A N 1
ATOM 847 C CA . LYS A 1 114 ? 27.003 22.500 11.031 1.00 16.65 112 LYS A CA 1
ATOM 848 C C . LYS A 1 114 ? 28.409 22.018 11.425 1.00 16.62 112 LYS A C 1
ATOM 849 O O . LYS A 1 114 ? 28.876 20.942 10.993 1.00 17.64 112 LYS A O 1
ATOM 855 N N . LEU A 1 115 ? 29.119 22.819 12.200 1.00 16.29 113 LEU A N 1
ATOM 856 C CA . LEU A 1 115 ? 30.360 22.344 12.782 1.00 16.96 113 LEU A CA 1
ATOM 857 C C . LEU A 1 115 ? 30.378 22.582 14.294 1.00 17.07 113 LEU A C 1
ATOM 858 O O . LEU A 1 115 ? 31.367 22.312 14.945 1.00 16.87 113 LEU A O 1
ATOM 863 N N . ARG A 1 116 ? 29.262 23.062 14.837 1.00 16.75 114 ARG A N 1
ATOM 864 C CA . ARG A 1 116 ? 29.005 23.057 16.291 1.00 17.61 114 ARG A CA 1
ATOM 865 C C . ARG A 1 116 ? 27.494 22.969 16.520 1.00 18.38 114 ARG A C 1
ATOM 866 O O . ARG A 1 116 ? 26.716 23.350 15.622 1.00 18.42 114 ARG A O 1
ATOM 874 N N . ASP A 1 117 ? 27.119 22.492 17.723 1.00 19.13 115 ASP A N 1
ATOM 875 C CA . ASP A 1 117 ? 25.735 22.221 18.138 1.00 20.09 115 ASP A CA 1
ATOM 876 C C . ASP A 1 117 ? 25.140 23.323 18.976 1.00 18.53 115 ASP A C 1
ATOM 877 O O . ASP A 1 117 ? 23.933 23.385 19.160 1.00 18.80 115 ASP A O 1
ATOM 882 N N . ARG A 1 118 ? 26.007 24.135 19.559 1.00 18.81 116 ARG A N 1
ATOM 883 C CA . ARG A 1 118 ? 25.617 25.189 20.480 1.00 18.16 116 ARG A CA 1
ATOM 884 C C . ARG A 1 118 ? 26.501 26.389 20.208 1.00 18.08 116 ARG A C 1
ATOM 885 O O . ARG A 1 118 ? 27.655 26.225 19.787 1.00 17.71 116 ARG A O 1
ATOM 893 N N . VAL A 1 119 ? 25.986 27.581 20.480 1.00 17.64 117 VAL A N 1
ATOM 894 C CA . VAL A 1 119 ? 26.677 28.824 20.142 1.00 19.00 117 VAL A CA 1
ATOM 895 C C . VAL A 1 119 ? 26.768 29.722 21.367 1.00 17.86 117 VAL A C 1
ATOM 896 O O . VAL A 1 119 ? 25.746 30.093 21.931 1.00 17.95 117 VAL A O 1
ATOM 900 N N . PRO A 1 120 ? 27.985 30.090 21.794 1.00 19.17 118 PRO A N 1
ATOM 901 C CA . PRO A 1 120 ? 28.030 31.034 22.912 1.00 18.79 118 PRO A CA 1
ATOM 902 C C . PRO A 1 120 ? 27.454 32.372 22.486 1.00 18.57 118 PRO A C 1
ATOM 903 O O . PRO A 1 120 ? 27.683 32.834 21.356 1.00 17.64 118 PRO A O 1
ATOM 907 N N . VAL A 1 121 ? 26.680 32.960 23.391 1.00 16.92 119 VAL A N 1
ATOM 908 C CA . VAL A 1 121 ? 26.083 34.253 23.158 1.00 16.06 119 VAL A CA 1
ATOM 909 C C . VAL A 1 121 ? 26.549 35.296 24.153 1.00 15.87 119 VAL A C 1
ATOM 910 O O . VAL A 1 121 ? 27.195 34.998 25.164 1.00 15.51 119 VAL A O 1
ATOM 914 N N . TYR A 1 122 ? 26.248 36.541 23.821 1.00 14.73 120 TYR A N 1
ATOM 915 C CA . TYR A 1 122 ? 26.247 37.620 24.802 1.00 14.71 120 TYR A CA 1
ATOM 916 C C . TYR A 1 122 ? 24.849 38.214 24.869 1.00 14.85 120 TYR A C 1
ATOM 917 O O . TYR A 1 122 ? 24.134 38.262 23.863 1.00 14.15 120 TYR A O 1
ATOM 926 N N . TRP A 1 123 ? 24.442 38.598 26.074 1.00 14.66 121 TRP A N 1
ATOM 927 C CA . TRP A 1 123 ? 23.170 39.235 26.315 1.00 15.12 121 TRP A CA 1
ATOM 928 C C . TRP A 1 123 ? 23.340 40.715 25.977 1.00 15.28 121 TRP A C 1
ATOM 929 O O . TRP A 1 123 ? 24.008 41.472 26.712 1.00 14.90 121 TRP A O 1
ATOM 940 N N . SER A 1 124 ? 22.747 41.099 24.853 1.00 14.65 122 SER A N 1
ATOM 941 C CA . SER A 1 124 ? 22.918 42.445 24.303 1.00 14.95 122 SER A CA 1
ATOM 942 C C . SER A 1 124 ? 21.921 43.448 24.858 1.00 15.85 122 SER A C 1
ATOM 943 O O . SER A 1 124 ? 20.931 43.071 25.498 1.00 16.36 122 SER A O 1
ATOM 946 N N . HIS A 1 125 ? 22.166 44.733 24.620 1.00 15.65 123 HIS A N 1
ATOM 947 C CA . HIS A 1 125 ? 21.288 45.797 25.146 1.00 16.27 123 HIS A CA 1
ATOM 948 C C . HIS A 1 125 ? 20.960 45.585 26.623 1.00 16.26 123 HIS A C 1
ATOM 949 O O . HIS A 1 125 ? 19.779 45.628 27.059 1.00 16.07 123 HIS A O 1
ATOM 956 N N . CYS A 1 126 ? 22.039 45.395 27.370 1.00 16.84 124 CYS A N 1
ATOM 957 C CA . CYS A 1 126 ? 22.005 44.998 28.776 1.00 16.79 124 CYS A CA 1
ATOM 958 C C . CYS A 1 126 ? 22.860 45.956 29.579 1.00 16.96 124 CYS A C 1
ATOM 959 O O . CYS A 1 126 ? 24.082 45.789 29.633 1.00 18.68 124 CYS A O 1
ATOM 962 N N . PRO A 1 127 ? 22.242 46.934 30.251 1.00 17.71 125 PRO A N 1
ATOM 963 C CA . PRO A 1 127 ? 20.812 47.143 30.564 1.00 17.43 125 PRO A CA 1
ATOM 964 C C . PRO A 1 127 ? 20.056 48.113 29.643 1.00 17.50 125 PRO A C 1
ATOM 965 O O . PRO A 1 127 ? 19.001 48.668 30.003 1.00 16.38 125 PRO A O 1
ATOM 969 N N . THR A 1 128 ? 20.578 48.309 28.434 1.00 17.44 126 THR A N 1
ATOM 970 C CA . THR A 1 128 ? 20.038 49.293 27.519 1.00 16.91 126 THR A CA 1
ATOM 971 C C . THR A 1 128 ? 18.521 49.239 27.299 1.00 17.62 126 THR A C 1
ATOM 972 O O . THR A 1 128 ? 17.856 50.276 27.351 1.00 18.82 126 THR A O 1
ATOM 976 N N . TRP A 1 129 ? 17.990 48.041 27.050 1.00 17.85 127 TRP A N 1
ATOM 977 C CA . TRP A 1 129 ? 16.561 47.839 26.866 1.00 18.72 127 TRP A CA 1
ATOM 978 C C . TRP A 1 129 ? 15.746 48.179 28.117 1.00 17.96 127 TRP A C 1
ATOM 979 O O . TRP A 1 129 ? 14.705 48.791 28.003 1.00 18.90 127 TRP A O 1
ATOM 990 N N . ARG A 1 130 ? 16.224 47.799 29.296 1.00 19.06 128 ARG A N 1
ATOM 991 C CA . ARG A 1 130 ? 15.513 48.143 30.535 1.00 19.07 128 ARG A CA 1
ATOM 992 C C . ARG A 1 130 ? 15.572 49.621 30.862 1.00 19.46 128 ARG A C 1
ATOM 993 O O . ARG A 1 130 ? 14.715 50.142 31.563 1.00 19.89 128 ARG A O 1
ATOM 1001 N N . ILE A 1 131 ? 16.589 50.317 30.376 1.00 19.11 129 ILE A N 1
ATOM 1002 C CA . ILE A 1 131 ? 16.678 51.752 30.589 1.00 19.66 129 ILE A CA 1
ATOM 1003 C C . ILE A 1 131 ? 15.849 52.518 29.563 1.00 20.08 129 ILE A C 1
ATOM 1004 O O . ILE A 1 131 ? 15.108 53.458 29.908 1.00 20.62 129 ILE A O 1
ATOM 1009 N N . ASN A 1 132 ? 15.983 52.131 28.289 1.00 20.13 130 ASN A N 1
ATOM 1010 C CA . ASN A 1 132 ? 15.387 52.878 27.182 1.00 21.30 130 ASN A CA 1
ATOM 1011 C C . ASN A 1 132 ? 13.930 52.528 26.892 1.00 22.48 130 ASN A C 1
ATOM 1012 O O . ASN A 1 132 ? 13.162 53.408 26.463 1.00 22.64 130 ASN A O 1
ATOM 1017 N N . HIS A 1 133 ? 13.549 51.267 27.124 1.00 22.71 131 HIS A N 1
ATOM 1018 C CA . HIS A 1 133 ? 12.199 50.797 26.802 1.00 23.51 131 HIS A CA 1
ATOM 1019 C C . HIS A 1 133 ? 11.542 50.049 27.968 1.00 24.46 131 HIS A C 1
ATOM 1020 O O . HIS A 1 133 ? 11.075 48.920 27.812 1.00 24.65 131 HIS A O 1
ATOM 1027 N N . PRO A 1 134 ? 11.502 50.686 29.162 1.00 25.38 132 PRO A N 1
ATOM 1028 C CA . PRO A 1 134 ? 10.973 50.070 30.376 1.00 26.19 132 PRO A CA 1
ATOM 1029 C C . PRO A 1 134 ? 9.484 49.678 30.314 1.00 26.88 132 PRO A C 1
ATOM 1030 O O . PRO A 1 134 ? 9.052 48.820 31.088 1.00 27.30 132 PRO A O 1
ATOM 1034 N N . LYS A 1 135 ? 8.726 50.304 29.407 1.00 28.04 133 LYS A N 1
ATOM 1035 C CA . LYS A 1 135 ? 7.325 49.930 29.171 1.00 29.34 133 LYS A CA 1
ATOM 1036 C C . LYS A 1 135 ? 7.226 48.496 28.656 1.00 29.29 133 LYS A C 1
ATOM 1037 O O . LYS A 1 135 ? 6.206 47.828 28.837 1.00 29.91 133 LYS A O 1
ATOM 1043 N N . PHE A 1 136 ? 8.292 48.025 28.012 1.00 28.58 134 PHE A N 1
ATOM 1044 C CA . PHE A 1 136 ? 8.261 46.714 27.360 1.00 27.84 134 PHE A CA 1
ATOM 1045 C C . PHE A 1 136 ? 9.174 45.677 27.979 1.00 27.90 134 PHE A C 1
ATOM 1046 O O . PHE A 1 136 ? 8.863 44.473 27.970 1.00 28.07 134 PHE A O 1
ATOM 1054 N N . PHE A 1 137 ? 10.304 46.141 28.509 1.00 27.36 135 PHE A N 1
ATOM 1055 C CA . PHE A 1 137 ? 11.295 45.272 29.116 1.00 26.90 135 PHE A CA 1
ATOM 1056 C C . PHE A 1 137 ? 11.557 45.739 30.526 1.00 27.41 135 PHE A C 1
ATOM 1057 O O . PHE A 1 137 ? 12.088 46.832 30.745 1.00 27.74 135 PHE A O 1
ATOM 1065 N N . GLY A 1 138 ? 11.198 44.895 31.475 1.00 27.78 136 GLY A N 1
ATOM 1066 C CA . GLY A 1 138 ? 11.397 45.198 32.862 1.00 27.92 136 GLY A CA 1
ATOM 1067 C C . GLY A 1 138 ? 12.263 44.150 33.508 1.00 28.14 136 GLY A C 1
ATOM 1068 O O . GLY A 1 138 ? 12.575 43.132 32.884 1.00 28.50 136 GLY A O 1
ATOM 1069 N N . PRO A 1 139 ? 12.648 44.380 34.776 1.00 28.54 137 PRO A N 1
ATOM 1070 C CA . PRO A 1 139 ? 12.262 45.574 35.525 1.00 28.48 137 PRO A CA 1
ATOM 1071 C C . PRO A 1 139 ? 12.991 46.808 35.017 1.00 28.05 137 PRO A C 1
ATOM 1072 O O . PRO A 1 139 ? 14.155 46.688 34.611 1.00 29.30 137 PRO A O 1
ATOM 1076 N N . PRO A 1 140 ? 12.329 47.986 35.062 1.00 27.31 138 PRO A N 1
ATOM 1077 C CA . PRO A 1 140 ? 12.946 49.234 34.626 1.00 26.39 138 PRO A CA 1
ATOM 1078 C C . PRO A 1 140 ? 14.250 49.473 35.365 1.00 24.94 138 PRO A C 1
ATOM 1079 O O . PRO A 1 140 ? 14.361 49.138 36.545 1.00 24.57 138 PRO A O 1
ATOM 1083 N N . VAL A 1 141 ? 15.234 50.024 34.655 1.00 22.81 139 VAL A N 1
ATOM 1084 C CA . VAL A 1 141 ? 16.490 50.447 35.252 1.00 21.97 139 VAL A CA 1
ATOM 1085 C C . VAL A 1 141 ? 16.545 51.975 35.163 1.00 21.81 139 VAL A C 1
ATOM 1086 O O . VAL A 1 141 ? 16.387 52.541 34.076 1.00 21.59 139 VAL A O 1
ATOM 1090 N N . THR A 1 142 ? 16.718 52.633 36.313 1.00 22.27 140 THR A N 1
ATOM 1091 C CA . THR A 1 142 ? 16.671 54.096 36.412 1.00 22.78 140 THR A CA 1
ATOM 1092 C C . THR A 1 142 ? 17.866 54.693 37.148 1.00 22.50 140 THR A C 1
ATOM 1093 O O . THR A 1 142 ? 17.952 55.914 37.283 1.00 22.98 140 THR A O 1
ATOM 1097 N N . ASP A 1 143 ? 18.797 53.864 37.615 1.00 21.95 141 ASP A N 1
ATOM 1098 C CA . ASP A 1 143 ? 19.964 54.349 38.345 1.00 22.13 141 ASP A CA 1
ATOM 1099 C C . ASP A 1 143 ? 21.111 53.345 38.344 1.00 21.06 141 ASP A C 1
ATOM 1100 O O . ASP A 1 143 ? 21.000 52.236 37.818 1.00 20.47 141 ASP A O 1
ATOM 1105 N N . LEU A 1 144 ? 22.227 53.728 38.955 1.00 21.41 142 LEU A N 1
ATOM 1106 C CA . LEU A 1 144 ? 23.412 52.877 38.930 1.00 21.24 142 LEU A CA 1
ATOM 1107 C C . LEU A 1 144 ? 23.198 51.571 39.682 1.00 21.88 142 LEU A C 1
ATOM 1108 O O . LEU A 1 144 ? 23.741 50.540 39.313 1.00 21.30 142 LEU A O 1
ATOM 1113 N N . ASP A 1 145 ? 22.395 51.597 40.747 1.00 21.67 143 ASP A N 1
ATOM 1114 C CA . ASP A 1 145 ? 22.097 50.352 41.458 1.00 22.78 143 ASP A CA 1
ATOM 1115 C C . ASP A 1 145 ? 21.368 49.350 40.573 1.00 21.33 143 ASP A C 1
ATOM 1116 O O . ASP A 1 145 ? 21.638 48.161 40.663 1.00 21.70 143 ASP A O 1
ATOM 1121 N N . GLY A 1 146 ? 20.476 49.839 39.706 1.00 20.25 144 GLY A N 1
ATOM 1122 C CA . GLY A 1 146 ? 19.750 49.010 38.742 1.00 20.41 144 GLY A CA 1
ATOM 1123 C C . GLY A 1 146 ? 20.664 48.408 37.687 1.00 19.87 144 GLY A C 1
ATOM 1124 O O . GLY A 1 146 ? 20.532 47.231 37.312 1.00 19.98 144 GLY A O 1
ATOM 1125 N N . VAL A 1 147 ? 21.617 49.218 37.236 1.00 19.22 145 VAL A N 1
ATOM 1126 C CA . VAL A 1 147 ? 22.665 48.752 36.317 1.00 18.38 145 VAL A CA 1
ATOM 1127 C C . VAL A 1 147 ? 23.401 47.574 36.945 1.00 18.55 145 VAL A C 1
ATOM 1128 O O . VAL A 1 147 ? 23.557 46.522 36.325 1.00 18.15 145 VAL A O 1
ATOM 1132 N N . LYS A 1 148 ? 23.824 47.729 38.199 1.00 18.39 146 LYS A N 1
ATOM 1133 C CA . LYS A 1 148 ? 24.520 46.675 38.911 1.00 19.17 146 LYS A CA 1
ATOM 1134 C C . LYS A 1 148 ? 23.650 45.424 39.003 1.00 18.88 146 LYS A C 1
ATOM 1135 O O . LYS A 1 148 ? 24.101 44.326 38.717 1.00 19.17 146 LYS A O 1
ATOM 1141 N N . ARG A 1 149 ? 22.399 45.595 39.400 1.00 19.98 147 ARG A N 1
ATOM 1142 C CA . ARG A 1 149 ? 21.515 44.443 39.567 1.00 20.57 147 ARG A CA 1
ATOM 1143 C C . ARG A 1 149 ? 21.264 43.694 38.281 1.00 20.55 147 ARG A C 1
ATOM 1144 O O . ARG A 1 149 ? 21.098 42.494 38.312 1.00 20.45 147 ARG A O 1
ATOM 1152 N N . THR A 1 150 ? 21.218 44.419 37.160 1.00 19.90 148 THR A N 1
ATOM 1153 C CA . THR A 1 150 ? 21.026 43.777 35.863 1.00 19.99 148 THR A CA 1
ATOM 1154 C C . THR A 1 150 ? 22.212 42.875 35.516 1.00 19.08 148 THR A C 1
ATOM 1155 O O . THR A 1 150 ? 22.022 41.768 35.011 1.00 19.47 148 THR A O 1
ATOM 1159 N N . ALA A 1 151 ? 23.438 43.345 35.769 1.00 19.14 149 ALA A N 1
ATOM 1160 C CA . ALA A 1 151 ? 24.629 42.525 35.551 1.00 19.20 149 ALA A CA 1
ATOM 1161 C C . ALA A 1 151 ? 24.637 41.320 36.490 1.00 19.88 149 ALA A C 1
ATOM 1162 O O . ALA A 1 151 ? 25.006 40.225 36.080 1.00 19.64 149 ALA A O 1
ATOM 1164 N N . GLU A 1 152 ? 24.224 41.517 37.741 1.00 20.35 150 GLU A N 1
ATOM 1165 C CA . GLU A 1 152 ? 24.060 40.367 38.675 1.00 20.26 150 GLU A CA 1
ATOM 1166 C C . GLU A 1 152 ? 23.078 39.319 38.140 1.00 19.82 150 GLU A C 1
ATOM 1167 O O . GLU A 1 152 ? 23.300 38.119 38.287 1.00 19.90 150 GLU A O 1
ATOM 1173 N N . GLU A 1 153 ? 21.968 39.770 37.573 1.00 19.75 151 GLU A N 1
ATOM 1174 C CA . GLU A 1 153 ? 20.986 38.866 36.993 1.00 19.79 151 GLU A CA 1
ATOM 1175 C C . GLU A 1 153 ? 21.594 38.071 35.817 1.00 19.69 151 GLU A C 1
ATOM 1176 O O . GLU A 1 153 ? 21.401 36.856 35.703 1.00 19.81 151 GLU A O 1
ATOM 1182 N N . ALA A 1 154 ? 22.370 38.748 34.963 1.00 18.98 152 ALA A N 1
ATOM 1183 C CA . ALA A 1 154 ? 23.027 38.078 33.864 1.00 19.64 152 ALA A CA 1
ATOM 1184 C C . ALA A 1 154 ? 23.964 37.013 34.399 1.00 19.03 152 ALA A C 1
ATOM 1185 O O . ALA A 1 154 ? 24.016 35.925 33.876 1.00 19.78 152 ALA A O 1
ATOM 1187 N N . ARG A 1 155 ? 24.725 37.349 35.434 1.00 19.77 153 ARG A N 1
ATOM 1188 C CA . ARG A 1 155 ? 25.628 36.404 36.065 1.00 20.24 153 ARG A CA 1
ATOM 1189 C C . ARG A 1 155 ? 24.865 35.177 36.595 1.00 19.99 153 ARG A C 1
ATOM 1190 O O . ARG A 1 155 ? 25.239 34.029 36.320 1.00 18.14 153 ARG A O 1
ATOM 1198 N N . GLU A 1 156 ? 23.812 35.444 37.357 1.00 21.11 154 GLU A N 1
ATOM 1199 C CA A GLU A 1 156 ? 23.010 34.397 37.994 0.50 21.74 154 GLU A CA 1
ATOM 1200 C CA B GLU A 1 156 ? 23.044 34.367 37.979 0.50 21.66 154 GLU A CA 1
ATOM 1201 C C . GLU A 1 156 ? 22.428 33.445 36.948 1.00 21.95 154 GLU A C 1
ATOM 1202 O O . GLU A 1 156 ? 22.375 32.222 37.153 1.00 21.85 154 GLU A O 1
ATOM 1213 N N . ARG A 1 157 ? 22.003 34.018 35.827 1.00 22.20 155 ARG A N 1
ATOM 1214 C CA . ARG A 1 157 ? 21.353 33.262 34.758 1.00 22.54 155 ARG A CA 1
ATOM 1215 C C . ARG A 1 157 ? 22.357 32.545 33.825 1.00 22.10 155 ARG A C 1
ATOM 1216 O O . ARG A 1 157 ? 21.957 31.928 32.825 1.00 22.38 155 ARG A O 1
ATOM 1224 N N . GLN A 1 158 ? 23.650 32.598 34.182 1.00 21.84 156 GLN A N 1
ATOM 1225 C CA . GLN A 1 158 ? 24.724 31.842 33.553 1.00 22.55 156 GLN A CA 1
ATOM 1226 C C . GLN A 1 158 ? 25.143 32.405 32.187 1.00 20.84 156 GLN A C 1
ATOM 1227 O O . GLN A 1 158 ? 25.747 31.701 31.390 1.00 20.30 156 GLN A O 1
ATOM 1233 N N . PHE A 1 159 ? 24.811 33.665 31.921 1.00 20.41 157 PHE A N 1
ATOM 1234 C CA . PHE A 1 159 ? 25.317 34.312 30.693 1.00 19.61 157 PHE A CA 1
ATOM 1235 C C . PHE A 1 159 ? 26.739 34.700 30.947 1.00 19.59 157 PHE A C 1
ATOM 1236 O O . PHE A 1 159 ? 27.099 35.024 32.091 1.00 20.34 157 PHE A O 1
ATOM 1244 N N . ARG A 1 160 ? 27.562 34.560 29.912 1.00 19.29 158 ARG A N 1
ATOM 1245 C CA . ARG A 1 160 ? 29.003 34.691 30.043 1.00 19.33 158 ARG A CA 1
ATOM 1246 C C . ARG A 1 160 ? 29.504 36.052 29.600 1.00 17.53 158 ARG A C 1
ATOM 1247 O O . ARG A 1 160 ? 30.693 36.350 29.787 1.00 17.08 158 ARG A O 1
ATOM 1255 N N . ALA A 1 161 ? 28.619 36.829 28.979 1.00 15.88 159 ALA A N 1
ATOM 1256 C CA . ALA A 1 161 ? 28.959 38.154 28.433 1.00 15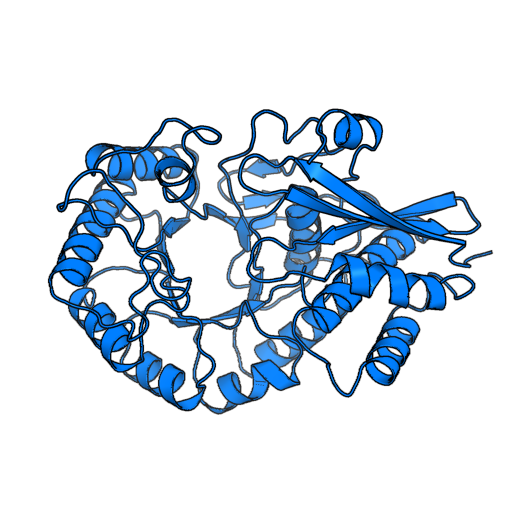.76 159 ALA A CA 1
ATOM 1257 C C . ALA A 1 161 ? 27.718 39.014 28.276 1.00 15.54 159 ALA A C 1
ATOM 1258 O O . ALA A 1 161 ? 26.633 38.500 28.011 1.00 16.34 159 ALA A O 1
ATOM 1260 N N . ILE A 1 162 ? 27.878 40.322 28.472 1.00 14.51 160 ILE A N 1
ATOM 1261 C CA . ILE A 1 162 ? 26.805 41.297 28.299 1.00 14.13 160 ILE A CA 1
ATOM 1262 C C . ILE A 1 162 ? 27.340 42.498 27.528 1.00 14.38 160 ILE A C 1
ATOM 1263 O O . ILE A 1 162 ? 28.536 42.785 27.611 1.00 14.68 160 ILE A O 1
ATOM 1268 N N . LYS A 1 163 ? 26.460 43.187 26.796 1.00 13.71 161 LYS A N 1
ATOM 1269 C CA . LYS A 1 163 ? 26.829 44.397 26.084 1.00 13.58 161 LYS A CA 1
ATOM 1270 C C . LYS A 1 163 ? 25.992 45.580 26.490 1.00 14.22 161 LYS A C 1
ATOM 1271 O O . LYS A 1 163 ? 24.779 45.486 26.524 1.00 14.94 161 LYS A O 1
ATOM 1277 N N . THR A 1 164 ? 26.646 46.699 26.783 1.00 14.82 162 THR A N 1
ATOM 1278 C CA . THR A 1 164 ? 25.945 47.941 27.086 1.00 14.70 162 THR A CA 1
ATOM 1279 C C . THR A 1 164 ? 26.308 49.034 26.072 1.00 15.27 162 THR A C 1
ATOM 1280 O O . THR A 1 164 ? 27.133 48.826 25.179 1.00 15.63 162 THR A O 1
ATOM 1284 N N . ASN A 1 165 ? 25.690 50.192 26.242 1.00 14.12 163 ASN A N 1
ATOM 1285 C CA . ASN A 1 165 ? 25.891 51.361 25.371 1.00 15.44 163 ASN A CA 1
ATOM 1286 C C . ASN A 1 165 ? 26.306 52.548 26.262 1.00 15.99 163 ASN A C 1
ATOM 1287 O O . ASN A 1 165 ? 26.882 52.339 27.341 1.00 16.15 163 ASN A O 1
ATOM 1292 N N . ILE A 1 166 ? 26.060 53.770 25.818 1.00 16.22 164 ILE A N 1
ATOM 1293 C CA . ILE A 1 166 ? 26.510 54.966 26.541 1.00 15.75 164 ILE A CA 1
ATOM 1294 C C . ILE A 1 166 ? 25.328 55.610 27.274 1.00 16.15 164 ILE A C 1
ATOM 1295 O O . ILE A 1 166 ? 24.310 55.954 26.645 1.00 15.37 164 ILE A O 1
ATOM 1300 N N . PHE A 1 167 ? 25.502 55.795 28.590 1.00 16.30 165 PHE A N 1
ATOM 1301 C CA . PHE A 1 167 ? 24.462 56.338 29.446 1.00 17.42 165 PHE A CA 1
ATOM 1302 C C . PHE A 1 167 ? 24.955 57.450 30.341 1.00 18.04 165 PHE A C 1
ATOM 1303 O O . PHE A 1 167 ? 26.048 57.371 30.909 1.00 18.42 165 PHE A O 1
ATOM 1311 N N . ILE A 1 168 ? 24.093 58.466 30.446 1.00 18.48 166 ILE A N 1
ATOM 1312 C CA . ILE A 1 168 ? 24.311 59.626 31.291 1.00 19.01 166 ILE A CA 1
ATOM 1313 C C . ILE A 1 168 ? 23.446 59.495 32.549 1.00 19.12 166 ILE A C 1
ATOM 1314 O O . ILE A 1 168 ? 22.197 59.501 32.472 1.00 18.86 166 ILE A O 1
ATOM 1319 N N . HIS A 1 169 ? 24.129 59.406 33.680 1.00 20.14 167 HIS A N 1
ATOM 1320 C CA . HIS A 1 169 ? 23.526 59.124 34.995 1.00 21.22 167 HIS A CA 1
ATOM 1321 C C . HIS A 1 169 ? 23.429 60.355 35.895 1.00 22.74 167 HIS A C 1
ATOM 1322 O O . HIS A 1 169 ? 22.560 60.411 36.768 1.00 22.90 167 HIS A O 1
ATOM 1329 N N . ASP A 1 170 ? 24.287 61.341 35.688 1.00 24.31 168 ASP A N 1
ATOM 1330 C CA . ASP A 1 170 ? 24.435 62.430 36.668 1.00 26.64 168 ASP A CA 1
ATOM 1331 C C . ASP A 1 170 ? 23.913 63.780 36.185 1.00 28.08 168 ASP A C 1
ATOM 1332 O O . ASP A 1 170 ? 24.315 64.830 36.718 1.00 29.57 168 ASP A O 1
ATOM 1337 N N . ASP A 1 171 ? 23.012 63.760 35.207 1.00 29.15 169 ASP A N 1
ATOM 1338 C CA . ASP A 1 171 ? 22.409 64.973 34.693 1.00 30.70 169 ASP A CA 1
ATOM 1339 C C . ASP A 1 171 ? 20.929 64.732 34.473 1.00 30.40 169 ASP A C 1
ATOM 1340 O O . ASP A 1 171 ? 20.439 64.682 33.347 1.00 30.63 169 ASP A O 1
ATOM 1345 N N . GLY A 1 172 ? 20.209 64.560 35.575 1.00 30.02 170 GLY A N 1
ATOM 1346 C CA . GLY A 1 172 ? 18.781 64.323 35.521 1.00 29.92 170 GLY A CA 1
ATOM 1347 C C . GLY A 1 172 ? 18.480 62.834 35.436 1.00 29.55 170 GLY A C 1
ATOM 1348 O O . GLY A 1 172 ? 19.341 62.013 35.777 1.00 29.22 170 GLY A O 1
ATOM 1349 N N . PRO A 1 173 ? 17.259 62.482 34.982 1.00 28.84 171 PRO A N 1
ATOM 1350 C CA . PRO A 1 173 ? 16.861 61.092 34.835 1.00 27.85 171 PRO A CA 1
ATOM 1351 C C . PRO A 1 173 ? 17.821 60.394 33.900 1.00 26.39 171 PRO A C 1
ATOM 1352 O O . PRO A 1 173 ? 18.209 60.967 32.884 1.00 25.78 171 PRO A O 1
ATOM 1356 N N . LEU A 1 174 ? 18.179 59.169 34.246 1.00 24.89 172 LEU A N 1
ATOM 1357 C CA . LEU A 1 174 ? 19.043 58.348 33.407 1.00 23.95 172 LEU A CA 1
ATOM 1358 C C . LEU A 1 174 ? 18.587 58.319 31.954 1.00 23.24 172 LEU A C 1
ATOM 1359 O O . LEU A 1 174 ? 17.424 58.046 31.648 1.00 23.56 172 LEU A O 1
ATOM 1364 N N . HIS A 1 175 ? 19.522 58.558 31.041 1.00 22.24 173 HIS A N 1
ATOM 1365 C CA . HIS A 1 175 ? 19.170 58.610 29.626 1.00 21.38 173 HIS A CA 1
ATOM 1366 C C . HIS A 1 175 ? 20.370 58.244 28.762 1.00 20.56 173 HIS A C 1
ATOM 1367 O O . HIS A 1 175 ? 21.515 58.365 29.186 1.00 19.71 173 HIS A O 1
ATOM 1374 N N . ALA A 1 176 ? 20.063 57.753 27.572 1.00 20.60 174 ALA A N 1
ATOM 1375 C CA . ALA A 1 176 ? 21.079 57.278 26.643 1.00 19.47 174 ALA A CA 1
ATOM 1376 C C . ALA A 1 176 ? 21.712 58.461 25.971 1.00 18.58 174 ALA A C 1
ATOM 1377 O O . ALA A 1 176 ? 21.103 59.518 25.842 1.00 19.40 174 ALA A O 1
ATOM 1379 N N . TRP A 1 177 ? 22.943 58.260 25.548 1.00 17.89 175 TRP A N 1
ATOM 1380 C CA . TRP A 1 177 ? 23.726 59.239 24.819 1.00 16.81 175 TRP A CA 1
ATOM 1381 C C . TRP A 1 177 ? 23.949 58.640 23.440 1.00 16.50 175 TRP A C 1
ATOM 1382 O O . TRP A 1 177 ? 24.789 57.740 23.278 1.00 15.97 175 TRP A O 1
ATOM 1393 N N . ARG A 1 178 ? 23.199 59.143 22.452 1.00 15.60 176 ARG A N 1
ATOM 1394 C CA . ARG A 1 178 ? 23.182 58.594 21.086 1.00 16.30 176 ARG A CA 1
ATOM 1395 C C . ARG A 1 178 ? 23.223 59.721 20.047 1.00 15.20 176 ARG A C 1
ATOM 1396 O O . ARG A 1 178 ? 22.441 59.731 19.081 1.00 16.18 176 ARG A O 1
ATOM 1404 N N . PRO A 1 179 ? 24.163 60.669 20.220 1.00 13.84 177 PRO A N 1
ATOM 1405 C CA . PRO A 1 179 ? 24.212 61.789 19.270 1.00 13.11 177 PRO A CA 1
ATOM 1406 C C . PRO A 1 179 ? 24.424 61.355 17.806 1.00 13.68 177 PRO A C 1
ATOM 1407 O O . PRO A 1 179 ? 24.002 62.050 16.878 1.00 12.78 177 PRO A O 1
ATOM 1411 N N . GLY A 1 180 ? 25.093 60.240 17.575 1.00 13.94 178 GLY A N 1
ATOM 1412 C CA . GLY A 1 180 ? 25.259 59.769 16.202 1.00 13.91 178 GLY A CA 1
ATOM 1413 C C . GLY A 1 180 ? 23.947 59.470 15.502 1.00 13.75 178 GLY A C 1
ATOM 1414 O O . GLY A 1 180 ? 23.883 59.484 14.266 1.00 14.06 178 GLY A O 1
ATOM 1415 N N . PHE A 1 181 ? 22.908 59.195 16.299 1.00 14.30 179 PHE A N 1
ATOM 1416 C CA . PHE A 1 181 ? 21.548 59.001 15.790 1.00 14.53 179 PHE A CA 1
ATOM 1417 C C . PHE A 1 181 ? 20.602 60.143 16.192 1.00 15.51 179 PHE A C 1
ATOM 1418 O O . PHE A 1 181 ? 19.357 59.971 16.162 1.00 15.17 179 PHE A O 1
ATOM 1426 N N . ALA A 1 182 ? 21.207 61.305 16.502 1.00 15.19 180 ALA A N 1
ATOM 1427 C CA . ALA A 1 182 ? 20.525 62.576 16.791 1.00 16.43 180 ALA A CA 1
ATOM 1428 C C . ALA A 1 182 ? 19.664 62.532 18.046 1.00 17.44 180 ALA A C 1
ATOM 1429 O O . ALA A 1 182 ? 18.657 63.247 18.141 1.00 17.96 180 ALA A O 1
ATOM 1431 N N . VAL A 1 183 ? 20.069 61.708 19.011 1.00 17.74 181 VAL A N 1
ATOM 1432 C CA . VAL A 1 183 ? 19.485 61.745 20.345 1.00 19.53 181 VAL A CA 1
ATOM 1433 C C . VAL A 1 183 ? 20.618 61.859 21.366 1.00 19.61 181 VAL A C 1
ATOM 1434 O O . VAL A 1 183 ? 21.163 60.853 21.806 1.00 18.13 181 VAL A O 1
ATOM 1438 N N . PRO A 1 184 ? 20.998 63.088 21.722 1.00 18.92 182 PRO A N 1
ATOM 1439 C CA . PRO A 1 184 ? 20.437 64.391 21.281 1.00 19.16 182 PRO A CA 1
ATOM 1440 C C . PRO A 1 184 ? 21.028 64.860 19.948 1.00 1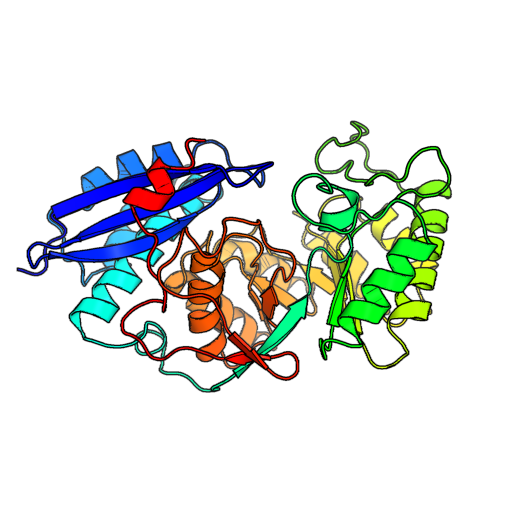8.72 182 PRO A C 1
ATOM 1441 O O . PRO A 1 184 ? 22.002 64.283 19.478 1.00 17.69 182 PRO A O 1
ATOM 1445 N N . PHE A 1 185 ? 20.458 65.915 19.368 1.00 18.98 183 PHE A N 1
ATOM 1446 C CA . PHE A 1 185 ? 21.010 66.466 18.142 1.00 18.20 183 PHE A CA 1
ATOM 1447 C C . PHE A 1 185 ? 22.187 67.332 18.528 1.00 18.38 183 PHE A C 1
ATOM 1448 O O . PHE A 1 185 ? 22.029 68.450 19.067 1.00 19.99 183 PHE A O 1
ATOM 1456 N N . GLN A 1 186 ? 23.380 66.806 18.287 1.00 18.69 184 GLN A N 1
ATOM 1457 C CA . GLN A 1 186 ? 24.635 67.488 18.560 1.00 18.44 184 GLN A CA 1
ATOM 1458 C C . GLN A 1 186 ? 25.637 66.899 17.559 1.00 16.71 184 GLN A C 1
ATOM 1459 O O . GLN A 1 186 ? 26.454 66.029 17.874 1.00 16.16 184 GLN A O 1
ATOM 1465 N N . PRO A 1 187 ? 25.525 67.346 16.308 1.00 15.24 185 PRO A N 1
ATOM 1466 C CA . PRO A 1 187 ? 26.079 66.583 15.207 1.00 14.55 185 PRO A CA 1
ATOM 1467 C C . PRO A 1 187 ? 27.601 66.506 15.108 1.00 13.71 185 PRO A C 1
ATOM 1468 O O . PRO A 1 187 ? 28.128 65.684 14.336 1.00 14.24 185 PRO A O 1
ATOM 1472 N N . ALA A 1 188 ? 28.325 67.332 15.865 1.00 13.36 186 ALA A N 1
ATOM 1473 C CA . ALA A 1 188 ? 29.778 67.227 15.909 1.00 13.09 186 ALA A CA 1
ATOM 1474 C C . ALA A 1 188 ? 30.252 65.927 16.582 1.00 13.03 186 ALA A C 1
ATOM 1475 O O . ALA A 1 188 ? 31.357 65.449 16.304 1.00 12.73 186 ALA A O 1
ATOM 1477 N N . LEU A 1 189 ? 29.390 65.337 17.420 1.00 12.46 187 LEU A N 1
ATOM 1478 C CA . LEU A 1 189 ? 29.683 64.104 18.144 1.00 12.89 187 LEU A CA 1
ATOM 1479 C C . LEU A 1 189 ? 30.925 64.243 19.035 1.00 12.94 187 LEU A C 1
ATOM 1480 O O . LEU A 1 189 ? 31.683 63.296 19.224 1.00 13.82 187 LEU A O 1
ATOM 1485 N N . ASN A 1 190 ? 31.122 65.419 19.623 1.00 13.87 188 ASN A N 1
ATOM 1486 C CA . ASN A 1 190 ? 32.243 65.588 20.552 1.00 13.98 188 ASN A CA 1
ATOM 1487 C C . ASN A 1 190 ? 32.005 64.760 21.821 1.00 14.73 188 ASN A C 1
ATOM 1488 O O . ASN A 1 190 ? 30.847 64.531 22.226 1.00 15.84 188 ASN A O 1
ATOM 1493 N N . VAL A 1 191 ? 33.117 64.377 22.436 1.00 15.77 189 VAL A N 1
ATOM 1494 C CA . VAL A 1 191 ? 33.167 63.684 23.723 1.00 16.21 189 VAL A CA 1
ATOM 1495 C C . VAL A 1 191 ? 33.800 64.635 24.744 1.00 17.18 189 VAL A C 1
ATOM 1496 O O . VAL A 1 191 ? 34.838 65.232 24.491 1.00 19.89 189 VAL A O 1
ATOM 1500 N N . ASP A 1 192 ? 33.143 64.794 25.878 1.00 17.97 190 ASP A N 1
ATOM 1501 C CA . ASP A 1 192 ? 33.618 65.682 26.934 1.00 18.59 190 ASP A CA 1
ATOM 1502 C C . ASP A 1 192 ? 33.706 64.944 28.260 1.00 18.42 190 ASP A C 1
ATOM 1503 O O . ASP A 1 192 ? 33.496 63.731 28.332 1.00 17.24 190 ASP A O 1
ATOM 1508 N N . ARG A 1 193 ? 34.069 65.676 29.304 1.00 18.94 191 ARG A N 1
ATOM 1509 C CA . ARG A 1 193 ? 34.228 65.066 30.587 1.00 20.03 191 ARG A CA 1
ATOM 1510 C C . ARG A 1 193 ? 32.956 64.416 31.054 1.00 19.11 191 ARG A C 1
ATOM 1511 O O . ARG A 1 193 ? 33.027 63.387 31.724 1.00 19.10 191 ARG A O 1
ATOM 1519 N N . LYS A 1 194 ? 31.815 64.992 30.716 1.00 19.30 192 LYS A N 1
ATOM 1520 C CA . LYS A 1 194 ? 30.536 64.425 31.136 1.00 20.84 192 LYS A CA 1
ATOM 1521 C C . LYS A 1 194 ? 30.337 63.025 30.569 1.00 19.88 192 LYS A C 1
ATOM 1522 O O . LYS A 1 194 ? 29.939 62.097 31.283 1.00 19.98 192 LYS A O 1
ATOM 1528 N N . VAL A 1 195 ? 30.608 62.867 29.278 1.00 18.74 193 VAL A N 1
ATOM 1529 C CA . VAL A 1 195 ? 30.476 61.557 28.643 1.00 18.28 193 VAL A CA 1
ATOM 1530 C C . VAL A 1 195 ? 31.435 60.574 29.300 1.00 17.40 193 VAL A C 1
ATOM 1531 O O . VAL A 1 195 ? 31.073 59.434 29.657 1.00 16.50 193 VAL A O 1
ATOM 1535 N N . LEU A 1 196 ? 32.676 61.010 29.491 1.00 16.12 194 LEU A N 1
ATOM 1536 C CA . LEU A 1 196 ? 33.689 60.108 29.992 1.00 16.19 194 LEU A CA 1
ATOM 1537 C C . LEU A 1 196 ? 33.386 59.646 31.426 1.00 16.54 194 LEU A C 1
ATOM 1538 O O . LEU A 1 196 ? 33.459 58.459 31.721 1.00 16.00 194 LEU A O 1
ATOM 1543 N N . ARG A 1 197 ? 33.041 60.576 32.317 1.00 17.72 195 ARG A N 1
ATOM 1544 C CA . ARG A 1 197 ? 32.791 60.167 33.706 1.00 18.35 195 ARG A CA 1
ATOM 1545 C C . ARG A 1 197 ? 31.525 59.306 33.850 1.00 18.10 195 ARG A C 1
ATOM 1546 O O . ARG A 1 197 ? 31.468 58.421 34.710 1.00 18.78 195 ARG A O 1
ATOM 1554 N N . ASN A 1 198 ? 30.539 59.530 32.995 1.00 17.65 196 ASN A N 1
ATOM 1555 C CA . ASN A 1 198 ? 29.323 58.716 33.023 1.00 18.37 196 ASN A CA 1
ATOM 1556 C C . ASN A 1 198 ? 29.552 57.313 32.459 1.00 18.29 196 ASN A C 1
ATOM 1557 O O . ASN A 1 198 ? 29.065 56.341 33.019 1.00 17.46 196 ASN A O 1
ATOM 1562 N N . LEU A 1 199 ? 30.327 57.208 31.374 1.00 18.46 197 LEU A N 1
ATOM 1563 C CA . LEU A 1 199 ? 30.796 55.894 30.902 1.00 18.61 197 LEU A CA 1
ATOM 1564 C C . LEU A 1 199 ? 31.493 55.128 32.001 1.00 18.77 197 LEU A C 1
ATOM 1565 O O . LEU A 1 199 ? 31.225 53.948 32.219 1.00 18.09 197 LEU A O 1
ATOM 1570 N N . ARG A 1 200 ? 32.433 55.780 32.671 1.00 18.59 198 ARG A N 1
ATOM 1571 C CA . ARG A 1 200 ? 33.146 55.130 33.757 1.00 19.66 198 ARG A CA 1
ATOM 1572 C C . ARG A 1 200 ? 32.191 54.676 34.895 1.00 18.98 198 ARG A C 1
ATOM 1573 O O . ARG A 1 200 ? 32.265 53.521 35.349 1.00 17.33 198 ARG A O 1
ATOM 1581 N N . ALA A 1 201 ? 31.331 55.581 35.355 1.00 18.79 199 ALA A N 1
ATOM 1582 C CA . ALA A 1 201 ? 30.414 55.254 36.466 1.00 18.92 199 ALA A CA 1
ATOM 1583 C C . ALA A 1 201 ? 29.526 54.055 36.105 1.00 18.58 199 ALA A C 1
ATOM 1584 O O . ALA A 1 201 ? 29.360 53.127 36.912 1.00 18.34 199 ALA A O 1
ATOM 1586 N N . HIS A 1 202 ? 28.949 54.101 34.896 1.00 17.59 200 HIS A N 1
ATOM 1587 C CA . HIS A 1 202 ? 28.096 53.019 34.388 1.00 17.47 200 HIS A CA 1
ATOM 1588 C C . HIS A 1 202 ? 28.797 51.676 34.309 1.00 17.15 200 HIS A C 1
ATOM 1589 O O . HIS A 1 202 ? 28.294 50.659 34.803 1.00 16.11 200 HIS A O 1
ATOM 1596 N N . LEU A 1 203 ? 29.961 51.664 33.670 1.00 16.75 201 LEU A N 1
ATOM 1597 C CA . LEU A 1 203 ? 30.717 50.460 33.517 1.00 16.77 201 LEU A CA 1
ATOM 1598 C C . LEU A 1 203 ? 31.223 49.904 34.864 1.00 17.63 201 LEU A C 1
ATOM 1599 O O . LEU A 1 203 ? 31.268 48.692 35.046 1.00 17.92 201 LEU A O 1
ATOM 1604 N N . GLU A 1 204 ? 31.595 50.778 35.792 1.00 18.10 202 GLU A N 1
ATOM 1605 C CA . GLU A 1 204 ? 32.028 50.322 37.139 1.00 19.32 202 GLU A CA 1
ATOM 1606 C C . GLU A 1 204 ? 30.896 49.613 37.886 1.00 18.57 202 GLU A C 1
ATOM 1607 O O . GLU A 1 204 ? 31.133 48.569 38.522 1.00 19.08 202 GLU A O 1
ATOM 1613 N N . ALA A 1 205 ? 29.685 50.144 37.764 1.00 18.69 203 ALA A N 1
ATOM 1614 C CA . ALA A 1 205 ? 28.490 49.511 38.337 1.00 19.13 203 ALA A CA 1
ATOM 1615 C C . ALA A 1 205 ? 28.210 48.176 37.686 1.00 19.20 203 ALA A C 1
ATOM 1616 O O . ALA A 1 205 ? 27.908 47.168 38.359 1.00 18.98 203 ALA A O 1
ATOM 1618 N N . LEU A 1 206 ? 28.289 48.150 36.358 1.00 19.46 204 LEU A N 1
ATOM 1619 C CA . LEU A 1 206 ? 28.112 46.897 35.646 1.00 19.40 204 LEU A CA 1
ATOM 1620 C C . LEU A 1 206 ? 29.119 45.830 36.060 1.00 19.84 204 LEU A C 1
ATOM 1621 O O . LEU A 1 206 ? 28.752 44.671 36.260 1.00 20.33 204 LEU A O 1
ATOM 1626 N N . ARG A 1 207 ? 30.394 46.221 36.206 1.00 19.12 205 ARG A N 1
ATOM 1627 C CA . ARG A 1 207 ? 31.439 45.292 36.581 1.00 20.10 205 ARG A CA 1
ATOM 1628 C C . ARG A 1 207 ? 31.246 44.770 38.015 1.00 20.25 205 ARG A C 1
ATOM 1629 O O . ARG A 1 207 ? 31.494 43.582 38.293 1.00 21.27 205 ARG A O 1
ATOM 1637 N N . ASP A 1 208 ? 30.829 45.671 38.895 1.00 21.47 206 ASP A N 1
ATOM 1638 C CA . ASP A 1 208 ? 30.546 45.356 40.310 1.00 22.61 206 ASP A CA 1
ATOM 1639 C C . ASP A 1 208 ? 29.471 44.249 40.377 1.00 23.31 206 ASP A C 1
ATOM 1640 O O . ASP A 1 208 ? 29.585 43.324 41.177 1.00 23.96 206 ASP A O 1
ATOM 1645 N N . GLY A 1 209 ? 28.453 44.340 39.523 1.00 22.82 207 GLY A N 1
ATOM 1646 C CA . GLY A 1 209 ? 27.398 43.323 39.448 1.00 23.12 207 GLY A CA 1
ATOM 1647 C C . GLY A 1 209 ? 27.769 42.051 38.701 1.00 22.63 207 GLY A C 1
ATOM 1648 O O . GLY A 1 209 ? 27.366 40.936 39.083 1.00 22.25 207 GLY A O 1
ATOM 1649 N N . ALA A 1 210 ? 28.553 42.205 37.633 1.00 22.88 208 ALA A N 1
ATOM 1650 C CA . ALA A 1 210 ? 28.899 41.092 36.750 1.00 23.39 208 ALA A CA 1
ATOM 1651 C C . ALA A 1 210 ? 29.847 40.092 37.411 1.00 23.99 208 ALA A C 1
ATOM 1652 O O . ALA A 1 210 ? 29.842 38.901 37.078 1.00 23.52 208 ALA A O 1
ATOM 1654 N N . GLY A 1 211 ? 30.648 40.577 38.357 1.00 25.64 209 GLY A N 1
ATOM 1655 C CA . GLY A 1 211 ? 31.745 39.800 38.869 1.00 26.96 209 GLY A CA 1
ATOM 1656 C C . GLY A 1 211 ? 32.863 39.838 37.842 1.00 28.27 209 GLY A C 1
ATOM 1657 O O . GLY A 1 211 ? 32.691 40.387 36.753 1.00 27.91 209 GLY A O 1
ATOM 1658 N N . PRO A 1 212 ? 34.013 39.265 38.182 1.00 30.31 210 PRO A N 1
ATOM 1659 C CA . PRO A 1 212 ? 35.152 39.278 37.267 1.00 31.04 210 PRO A CA 1
ATOM 1660 C C . PRO A 1 212 ? 35.061 38.311 36.076 1.00 31.51 210 PRO A C 1
ATOM 1661 O O . PRO A 1 212 ? 35.794 38.501 35.081 1.00 33.26 210 PRO A O 1
ATOM 1665 N N . ASP A 1 213 ? 34.198 37.298 36.166 1.00 30.56 211 ASP A N 1
ATOM 1666 C CA . ASP A 1 213 ? 34.101 36.264 35.128 1.00 30.18 211 ASP A CA 1
ATOM 1667 C C . ASP A 1 213 ? 33.005 36.418 34.053 1.00 28.23 211 ASP A C 1
ATOM 1668 O O . ASP A 1 213 ? 32.883 35.577 33.164 1.00 30.68 211 ASP A O 1
ATOM 1673 N N . VAL A 1 214 ? 32.176 37.432 34.159 1.00 24.53 212 VAL A N 1
ATOM 1674 C CA . VAL A 1 214 ? 31.239 37.742 33.099 1.00 21.67 212 VAL A CA 1
ATOM 1675 C C . VAL A 1 214 ? 31.911 38.840 32.289 1.00 20.44 212 VAL A C 1
ATOM 1676 O O . VAL A 1 214 ? 32.391 39.823 32.845 1.00 21.06 212 VAL A O 1
ATOM 1680 N N . GLU A 1 215 ? 31.983 38.650 30.977 1.00 18.32 213 GLU A N 1
ATOM 1681 C CA . GLU A 1 215 ? 32.667 39.625 30.104 1.00 17.76 213 GLU A CA 1
ATOM 1682 C C . GLU A 1 215 ? 31.745 40.792 29.785 1.00 16.21 213 GLU A C 1
ATOM 1683 O O . GLU A 1 215 ? 30.540 40.616 29.681 1.00 15.40 213 GLU A O 1
ATOM 1689 N N . ILE A 1 216 ? 32.311 41.991 29.638 1.00 15.42 214 ILE A N 1
ATOM 1690 C CA . ILE A 1 216 ? 31.533 43.185 29.330 1.00 14.83 214 ILE A CA 1
ATOM 1691 C C . ILE A 1 216 ? 31.986 43.722 27.967 1.00 14.68 214 ILE A C 1
ATOM 1692 O O . ILE A 1 216 ? 33.179 43.923 27.740 1.00 14.57 214 ILE A O 1
ATOM 1697 N N . LEU A 1 217 ? 31.019 43.901 27.075 1.00 13.68 215 LEU A N 1
ATOM 1698 C CA . LEU A 1 217 ? 31.203 44.508 25.759 1.00 13.95 215 LEU A CA 1
ATOM 1699 C C . LEU A 1 217 ? 30.638 45.922 25.829 1.00 14.01 215 LEU A C 1
ATOM 1700 O O . LEU A 1 217 ? 29.616 46.163 26.493 1.00 14.33 215 LEU A O 1
ATOM 1705 N N . LEU A 1 218 ? 31.273 46.854 25.115 1.00 14.01 216 LEU A N 1
ATOM 1706 C CA . LEU A 1 218 ? 30.853 48.246 25.080 1.00 14.30 216 LEU A CA 1
ATOM 1707 C C . LEU A 1 218 ? 30.587 48.647 23.629 1.00 14.53 216 LEU A C 1
ATOM 1708 O O . LEU A 1 218 ? 31.475 48.562 22.799 1.00 15.99 216 LEU A O 1
ATOM 1713 N N . ASP A 1 219 ? 29.371 49.066 23.338 1.00 14.15 217 ASP A N 1
ATOM 1714 C CA . ASP A 1 219 ? 29.016 49.509 21.984 1.00 14.27 217 ASP A CA 1
ATOM 1715 C C . ASP A 1 219 ? 28.892 51.022 21.978 1.00 14.42 217 ASP A C 1
ATOM 1716 O O . ASP A 1 219 ? 28.033 51.620 22.668 1.00 14.41 217 ASP A O 1
ATOM 1721 N N . LEU A 1 220 ? 29.731 51.638 21.152 1.00 13.32 218 LEU A N 1
ATOM 1722 C CA . LEU A 1 220 ? 29.711 53.069 20.932 1.00 13.62 218 LEU A CA 1
ATOM 1723 C C . LEU A 1 220 ? 28.984 53.505 19.667 1.00 13.71 218 LEU A C 1
ATOM 1724 O O . LEU A 1 220 ? 28.838 54.707 19.421 1.00 13.65 218 LEU A O 1
ATOM 1729 N N . ASN A 1 221 ? 28.529 52.536 18.868 1.00 13.60 219 ASN A N 1
ATOM 1730 C CA . ASN A 1 221 ? 27.826 52.801 17.628 1.00 13.59 219 ASN A CA 1
ATOM 1731 C C . ASN A 1 221 ? 28.595 53.861 16.804 1.00 12.61 219 ASN A C 1
ATOM 1732 O O . ASN A 1 221 ? 29.794 53.721 16.631 1.00 12.95 219 ASN A O 1
ATOM 1737 N N . PHE A 1 222 ? 27.903 54.892 16.313 1.00 12.87 220 PHE A N 1
ATOM 1738 C CA . PHE A 1 222 ? 28.531 55.952 15.535 1.00 12.60 220 PHE A CA 1
ATOM 1739 C C . PHE A 1 222 ? 28.634 57.244 16.368 1.00 12.87 220 PHE A C 1
ATOM 1740 O O . PHE A 1 222 ? 28.563 58.336 15.815 1.00 12.73 220 PHE A O 1
ATOM 1748 N N . ASN A 1 223 ? 28.759 57.118 17.692 1.00 12.28 221 ASN A N 1
ATOM 1749 C CA . ASN A 1 223 ? 28.558 58.268 18.592 1.00 12.69 221 ASN A CA 1
ATOM 1750 C C . ASN A 1 223 ? 29.738 59.185 18.843 1.00 12.96 221 ASN A C 1
ATOM 1751 O O . ASN A 1 223 ? 29.622 60.116 19.649 1.00 13.31 221 ASN A O 1
ATOM 1756 N N . ALA A 1 224 ? 30.839 58.985 18.137 1.00 12.19 222 ALA A N 1
ATOM 1757 C CA . ALA A 1 224 ? 31.957 59.936 18.169 1.00 12.35 222 ALA A CA 1
ATOM 1758 C C . ALA A 1 224 ? 32.685 60.023 16.834 1.00 12.73 222 ALA A C 1
ATOM 1759 O O . ALA A 1 224 ? 32.297 59.363 15.845 1.00 13.09 222 ALA A O 1
ATOM 1761 N N . LYS A 1 225 ? 33.715 60.870 16.815 1.00 12.26 223 LYS A N 1
ATOM 1762 C CA . LYS A 1 225 ? 34.716 60.869 15.770 1.00 12.01 223 LYS A CA 1
ATOM 1763 C C . LYS A 1 225 ? 35.973 60.169 16.308 1.00 12.25 223 LYS A C 1
ATOM 1764 O O . LYS A 1 225 ? 36.145 60.018 17.521 1.00 12.60 223 LYS A O 1
ATOM 1770 N N . PRO A 1 226 ? 36.889 59.777 15.433 1.00 13.16 224 PRO A N 1
ATOM 1771 C CA . PRO A 1 226 ? 38.143 59.191 15.925 1.00 12.92 224 PRO A CA 1
ATOM 1772 C C . PRO A 1 226 ? 38.789 59.884 17.150 1.00 13.46 224 PRO A C 1
ATOM 1773 O O . PRO A 1 226 ? 39.192 59.227 18.103 1.00 12.82 224 PRO A O 1
ATOM 1777 N N . GLU A 1 227 ? 38.838 61.213 17.143 1.00 12.90 225 GLU A N 1
ATOM 1778 C CA . GLU A 1 227 ? 39.323 61.968 18.291 1.00 12.78 225 GLU A CA 1
ATOM 1779 C C . GLU A 1 227 ? 38.645 61.527 19.584 1.00 12.46 225 GLU A C 1
ATOM 1780 O O . GLU A 1 227 ? 39.301 61.342 20.607 1.00 13.59 225 GLU A O 1
ATOM 1786 N N . GLY A 1 228 ? 37.324 61.442 19.535 1.00 11.93 226 GLY A N 1
ATOM 1787 C CA . GLY A 1 228 ? 36.523 61.122 20.736 1.00 12.49 226 GLY A CA 1
ATOM 1788 C C . GLY A 1 228 ? 36.622 59.657 21.108 1.00 12.57 226 GLY A C 1
ATOM 1789 O O . GLY A 1 228 ? 36.673 59.329 22.288 1.00 12.92 226 GLY A O 1
ATOM 1790 N N . TYR A 1 229 ? 36.636 58.760 20.125 1.00 13.14 227 TYR A N 1
ATOM 1791 C CA . TYR A 1 229 ? 36.866 57.331 20.418 1.00 13.44 227 TYR A CA 1
ATOM 1792 C C . TYR A 1 229 ? 38.196 57.152 21.157 1.00 13.29 227 TYR A C 1
ATOM 1793 O O . TYR A 1 229 ? 38.271 56.415 22.132 1.00 13.54 227 TYR A O 1
ATOM 1802 N N . LEU A 1 230 ? 39.245 57.848 20.727 1.00 13.03 228 LEU A N 1
ATOM 1803 C CA . LEU A 1 230 ? 40.543 57.765 21.411 1.00 13.70 228 LEU A CA 1
ATOM 1804 C C . LEU A 1 230 ? 40.421 58.256 22.852 1.00 13.67 228 LEU A C 1
ATOM 1805 O O . LEU A 1 230 ? 40.960 57.637 23.773 1.00 13.80 228 LEU A O 1
ATOM 1810 N N . LYS A 1 231 ? 39.668 59.331 23.052 1.00 14.59 229 LYS A N 1
ATOM 1811 C CA . LYS A 1 231 ? 39.482 59.864 24.402 1.00 14.24 229 LYS A CA 1
ATOM 1812 C C . LYS A 1 231 ? 38.796 58.807 25.293 1.00 14.32 229 LYS A C 1
ATOM 1813 O O . LYS A 1 231 ? 39.162 58.617 26.469 1.00 15.37 229 LYS A O 1
ATOM 1819 N N . ILE A 1 232 ? 37.819 58.113 24.723 1.00 13.72 230 ILE A N 1
ATOM 1820 C CA . ILE A 1 232 ? 37.086 57.075 25.449 1.00 13.73 230 ILE A CA 1
ATOM 1821 C C . ILE A 1 232 ? 37.996 55.920 25.775 1.00 14.71 230 ILE A C 1
ATOM 1822 O O . ILE A 1 232 ? 38.044 55.472 26.928 1.00 15.56 230 ILE A O 1
ATOM 1827 N N . LEU A 1 233 ? 38.773 55.463 24.796 1.00 14.91 231 LEU A N 1
ATOM 1828 C CA . LEU A 1 233 ? 39.710 54.360 25.027 1.00 14.97 231 LEU A CA 1
ATOM 1829 C C . LEU A 1 233 ? 40.779 54.692 26.073 1.00 16.40 231 LEU A C 1
ATOM 1830 O O . LEU A 1 233 ? 41.162 53.834 26.861 1.00 16.74 231 LEU A O 1
ATOM 1835 N N . ARG A 1 234 ? 41.264 55.932 26.092 1.00 16.59 232 ARG A N 1
ATOM 1836 C CA . ARG A 1 234 ? 42.212 56.366 27.127 1.00 17.54 232 ARG A CA 1
ATOM 1837 C C . ARG A 1 234 ? 41.592 56.399 28.512 1.00 17.76 232 ARG A C 1
ATOM 1838 O O . ARG A 1 234 ? 42.224 55.975 29.499 1.00 18.78 232 ARG A O 1
ATOM 1846 N N . GLU A 1 235 ? 40.384 56.934 28.617 1.00 17.67 233 GLU A N 1
ATOM 1847 C CA . GLU A 1 235 ? 39.660 56.919 29.879 1.00 17.53 233 GLU A CA 1
ATOM 1848 C C . GLU A 1 235 ? 39.511 55.497 30.428 1.00 16.97 233 GLU A C 1
ATOM 1849 O O . GLU A 1 235 ? 39.663 55.259 31.641 1.00 15.96 233 GLU A O 1
ATOM 1855 N N . LEU A 1 236 ? 39.195 54.564 29.544 1.00 15.81 234 LEU A N 1
ATOM 1856 C CA . LEU A 1 236 ? 38.861 53.188 29.927 1.00 16.09 234 LEU A CA 1
ATOM 1857 C C . LEU A 1 236 ? 40.017 52.238 29.726 1.00 16.52 234 LEU A C 1
ATOM 1858 O O . LEU A 1 236 ? 39.832 51.030 29.565 1.00 17.50 234 LEU A O 1
ATOM 1863 N N . ALA A 1 237 ? 41.230 52.759 29.747 1.00 17.43 235 ALA A N 1
ATOM 1864 C CA . ALA A 1 237 ? 42.392 51.975 29.367 1.00 19.03 235 ALA A CA 1
ATOM 1865 C C . ALA A 1 237 ? 42.603 50.764 30.275 1.00 20.45 235 ALA A C 1
ATOM 1866 O O . ALA A 1 237 ? 43.097 49.715 29.824 1.00 21.62 235 ALA A O 1
ATOM 1868 N N . ASP A 1 238 ? 42.225 50.907 31.544 1.00 21.58 236 ASP A N 1
ATOM 1869 C CA A ASP A 1 238 ? 42.453 49.858 32.548 0.50 22.06 236 ASP A CA 1
ATOM 1870 C CA B ASP A 1 238 ? 42.467 49.841 32.529 0.50 22.21 236 ASP A CA 1
ATOM 1871 C C . ASP A 1 238 ? 41.237 48.959 32.791 1.00 22.00 236 ASP A C 1
ATOM 1872 O O . ASP A 1 238 ? 41.254 48.085 33.675 1.00 22.27 236 ASP A O 1
ATOM 1881 N N . PHE A 1 239 ? 40.170 49.169 32.043 1.00 21.56 237 PHE A N 1
ATOM 1882 C CA . PHE A 1 239 ? 38.997 48.315 32.157 1.00 22.05 237 PHE A CA 1
ATOM 1883 C C . PHE A 1 239 ? 39.183 47.030 31.390 1.00 21.75 237 PHE A C 1
ATOM 1884 O O . PHE A 1 239 ? 39.830 47.011 30.343 1.00 21.99 237 PHE A O 1
ATOM 1892 N N . ASP A 1 240 ? 38.611 45.946 31.886 1.00 20.05 238 ASP A N 1
ATOM 1893 C CA . ASP A 1 240 ? 38.614 44.710 31.130 1.00 20.15 238 ASP A CA 1
ATOM 1894 C C . ASP A 1 240 ? 37.394 44.666 30.206 1.00 18.50 238 ASP A C 1
ATOM 1895 O O . ASP A 1 240 ? 36.283 44.464 30.674 1.00 17.93 238 ASP A O 1
ATOM 1900 N N . LEU A 1 241 ? 37.590 44.918 28.908 1.00 17.40 239 LEU A N 1
ATOM 1901 C CA . LEU A 1 241 ? 36.478 44.889 27.946 1.00 16.41 239 LEU A CA 1
ATOM 1902 C C . LEU A 1 241 ? 36.700 43.839 26.862 1.00 16.13 239 LEU A C 1
ATOM 1903 O O . LEU A 1 241 ? 37.760 43.782 26.231 1.00 16.68 239 LEU A O 1
ATOM 1908 N N . PHE A 1 242 ? 35.671 43.043 26.626 1.00 15.05 240 PHE A N 1
ATOM 1909 C CA . PHE A 1 242 ? 35.688 41.970 25.631 1.00 14.47 240 PHE A CA 1
ATOM 1910 C C . PHE A 1 242 ? 35.867 42.565 24.246 1.00 14.63 240 PHE A C 1
ATOM 1911 O O . PHE A 1 242 ? 36.647 42.080 23.434 1.00 14.81 240 PHE A O 1
ATOM 1919 N N . TRP A 1 243 ? 35.147 43.653 23.999 1.00 14.41 241 TRP A N 1
ATOM 1920 C CA . TRP A 1 243 ? 35.378 44.475 22.843 1.00 13.49 241 TRP A CA 1
ATOM 1921 C C . TRP A 1 243 ? 34.816 45.876 23.058 1.00 13.15 241 TRP A C 1
ATOM 1922 O O . TRP A 1 243 ? 33.926 46.090 23.899 1.00 14.37 241 TRP A O 1
ATOM 1933 N N . VAL A 1 244 ? 35.316 46.811 22.251 1.00 12.24 242 VAL A N 1
ATOM 1934 C CA . VAL A 1 244 ? 34.711 48.131 22.102 1.00 12.43 242 VAL A CA 1
ATOM 1935 C C . VAL A 1 244 ? 34.296 48.225 20.631 1.00 12.68 242 VAL A C 1
ATOM 1936 O O . VAL A 1 244 ? 35.097 48.056 19.714 1.00 13.51 242 VAL A O 1
ATOM 1940 N N . GLU A 1 245 ? 33.003 48.434 20.434 1.00 12.59 243 GLU A N 1
ATOM 1941 C CA . GLU A 1 245 ? 32.375 48.400 19.130 1.00 13.04 243 GLU A CA 1
ATOM 1942 C C . GLU A 1 245 ? 32.156 49.802 18.608 1.00 13.41 243 GLU A C 1
ATOM 1943 O O . GLU A 1 245 ? 31.522 50.643 19.277 1.00 13.86 243 GLU A O 1
ATOM 1949 N N . ILE A 1 246 ? 32.714 50.054 17.420 1.00 12.90 244 ILE A N 1
ATOM 1950 C CA . ILE A 1 246 ? 32.713 51.378 16.812 1.00 13.15 244 ILE A CA 1
ATOM 1951 C C . ILE A 1 246 ? 32.326 51.228 15.347 1.00 13.27 244 ILE A C 1
ATOM 1952 O O . ILE A 1 246 ? 33.053 50.600 14.600 1.00 14.00 244 ILE A O 1
ATOM 1957 N N . ASP A 1 247 ? 31.191 51.798 14.954 1.00 13.51 245 ASP A N 1
ATOM 1958 C CA . ASP A 1 247 ? 30.797 51.859 13.559 1.00 13.82 245 ASP A CA 1
ATOM 1959 C C . ASP A 1 247 ? 31.403 53.116 12.944 1.00 13.84 245 ASP A C 1
ATOM 1960 O O . ASP A 1 247 ? 31.412 54.179 13.550 1.00 14.30 245 ASP A O 1
ATOM 1965 N N . SER A 1 248 ? 31.913 52.977 11.728 1.00 13.99 246 SER A N 1
ATOM 1966 C CA . SER A 1 248 ? 32.614 54.055 11.052 1.00 13.67 246 SER A CA 1
ATOM 1967 C C . SER A 1 248 ? 32.593 53.824 9.565 1.00 13.58 246 SER A C 1
ATOM 1968 O O . SER A 1 248 ? 32.751 52.675 9.103 1.00 13.45 246 SER A O 1
ATOM 1971 N N . TYR A 1 249 ? 32.493 54.924 8.809 1.00 13.10 247 TYR A N 1
ATOM 1972 C CA . TYR A 1 249 ? 32.681 54.888 7.377 1.00 13.66 247 TYR A CA 1
ATOM 1973 C C . TYR A 1 249 ? 34.072 55.423 6.960 1.00 14.78 247 TYR A C 1
ATOM 1974 O O . TYR A 1 249 ? 34.294 55.783 5.797 1.00 15.76 247 TYR A O 1
ATOM 1983 N N . SER A 1 250 ? 34.986 55.463 7.920 1.00 14.51 248 SER A N 1
ATOM 1984 C CA . SER A 1 250 ? 36.381 55.803 7.678 1.00 14.78 248 SER A CA 1
ATOM 1985 C C . SER A 1 250 ? 37.313 54.644 8.048 1.00 14.36 248 SER A C 1
ATOM 1986 O O . SER A 1 250 ? 37.717 54.522 9.213 1.00 14.37 248 SER A O 1
ATOM 1989 N N . PRO A 1 251 ? 37.669 53.807 7.075 1.00 14.31 249 PRO A N 1
ATOM 1990 C CA . PRO A 1 251 ? 38.592 52.723 7.387 1.00 15.17 249 PRO A CA 1
ATOM 1991 C C . PRO A 1 251 ? 39.896 53.278 7.952 1.00 14.29 249 PRO A C 1
ATOM 1992 O O . PRO A 1 251 ? 40.445 52.705 8.886 1.00 14.15 249 PRO A O 1
ATOM 1996 N N . GLN A 1 252 ? 40.391 54.396 7.405 1.00 15.31 250 GLN A N 1
ATOM 1997 C CA . GLN A 1 252 ? 41.647 54.991 7.921 1.00 15.72 250 GLN A CA 1
ATOM 1998 C C . GLN A 1 252 ? 41.497 55.466 9.381 1.00 14.37 250 GLN A C 1
ATOM 1999 O O . GLN A 1 252 ? 42.362 55.210 10.227 1.00 13.93 250 GLN A O 1
ATOM 2005 N N . GLY A 1 253 ? 40.389 56.127 9.695 1.00 13.80 251 GLY A N 1
ATOM 2006 C CA . GLY A 1 253 ? 40.158 56.653 11.033 1.00 13.11 251 GLY A CA 1
ATOM 2007 C C . GLY A 1 253 ? 39.955 55.521 12.034 1.00 12.63 251 GLY A C 1
ATOM 2008 O O . GLY A 1 253 ? 40.537 55.522 13.110 1.00 12.47 251 GLY A O 1
ATOM 2009 N N . LEU A 1 254 ? 39.138 54.537 11.667 1.00 12.29 252 LEU A N 1
ATOM 2010 C CA . LEU A 1 254 ? 38.939 53.381 12.545 1.00 13.00 252 LEU A CA 1
ATOM 2011 C C . LEU A 1 254 ? 40.231 52.628 12.760 1.00 13.85 252 LEU A C 1
ATOM 2012 O O . LEU A 1 254 ? 40.519 52.231 13.897 1.00 13.72 252 LEU A O 1
ATOM 2017 N N . ALA A 1 255 ? 41.025 52.451 11.698 1.00 13.05 253 ALA A N 1
ATOM 2018 C CA . ALA A 1 255 ? 42.323 51.794 11.861 1.00 13.34 253 ALA A CA 1
ATOM 2019 C C . ALA A 1 255 ? 43.250 52.564 12.809 1.00 12.86 253 ALA A C 1
ATOM 2020 O O . ALA A 1 255 ? 43.990 51.961 13.576 1.00 13.81 253 ALA A O 1
ATOM 2022 N N . TYR A 1 256 ? 43.210 53.885 12.755 1.00 12.94 254 TYR A N 1
ATOM 2023 C CA . TYR A 1 256 ? 44.008 54.709 13.671 1.00 12.77 254 TYR A CA 1
ATOM 2024 C C . TYR A 1 256 ? 43.564 54.442 15.105 1.00 12.85 254 TYR A C 1
ATOM 2025 O O . TYR A 1 256 ? 44.387 54.252 16.016 1.00 13.16 254 TYR A O 1
ATOM 2034 N N . VAL A 1 257 ? 42.251 54.449 15.323 1.00 12.50 255 VAL A N 1
ATOM 2035 C CA . VAL A 1 257 ? 41.704 54.174 16.630 1.00 12.96 255 VAL A CA 1
ATOM 2036 C C . VAL A 1 257 ? 42.148 52.798 17.122 1.00 12.99 255 VAL A C 1
ATOM 2037 O O . VAL A 1 257 ? 42.633 52.674 18.255 1.00 13.26 255 VAL A O 1
ATOM 2041 N N . ARG A 1 258 ? 42.006 51.766 16.289 1.00 12.95 256 ARG A N 1
ATOM 2042 C CA . ARG A 1 258 ? 42.378 50.421 16.738 1.00 12.11 256 ARG A CA 1
ATOM 2043 C C . ARG A 1 258 ? 43.859 50.364 17.127 1.00 12.77 256 ARG A C 1
ATOM 2044 O O . ARG A 1 258 ? 44.234 49.776 18.150 1.00 12.83 256 ARG A O 1
ATOM 2052 N N . ASN A 1 259 ? 44.704 50.991 16.312 1.00 13.77 257 ASN A N 1
ATOM 2053 C CA . ASN A 1 259 ? 46.145 50.952 16.536 1.00 14.51 257 ASN A CA 1
ATOM 2054 C C . ASN A 1 259 ? 46.528 51.521 17.887 1.00 14.63 257 ASN A C 1
ATOM 2055 O O . ASN A 1 259 ? 47.578 51.149 18.438 1.00 16.10 257 ASN A O 1
ATOM 2060 N N . HIS A 1 260 ? 45.693 52.426 18.412 1.00 14.20 258 HIS A N 1
ATOM 2061 C CA . HIS A 1 260 ? 45.862 52.998 19.737 1.00 14.60 258 HIS A CA 1
ATOM 2062 C C . HIS A 1 260 ? 44.935 52.441 20.816 1.00 15.42 258 HIS A C 1
ATOM 2063 O O . HIS A 1 260 ? 44.821 53.035 21.900 1.00 17.26 258 HIS A O 1
ATOM 2070 N N . SER A 1 261 ? 44.317 51.287 20.561 1.00 14.98 259 SER A N 1
ATOM 2071 C CA . SER A 1 261 ? 43.391 50.706 21.515 1.00 14.63 259 SER A CA 1
ATOM 2072 C C . SER A 1 261 ? 44.027 49.597 22.318 1.00 15.69 259 SER A C 1
ATOM 2073 O O . SER A 1 261 ? 44.646 48.723 21.725 1.00 15.98 259 SER A O 1
ATOM 2076 N N . PRO A 1 262 ? 43.815 49.586 23.653 1.00 14.80 260 PRO A N 1
ATOM 2077 C CA . PRO A 1 262 ? 44.242 48.441 24.463 1.00 15.44 260 PRO A CA 1
ATOM 2078 C C . PRO A 1 262 ? 43.142 47.406 24.574 1.00 15.25 260 PRO A C 1
ATOM 2079 O O . PRO A 1 262 ? 43.309 46.402 25.253 1.00 16.37 260 PRO A O 1
ATOM 2083 N N . HIS A 1 263 ? 42.026 47.649 23.896 1.00 15.08 261 HIS A N 1
ATOM 2084 C CA . HIS A 1 263 ? 40.902 46.726 23.829 1.00 14.15 261 HIS A CA 1
ATOM 2085 C C . HIS A 1 263 ? 40.654 46.214 22.420 1.00 14.25 261 HIS A C 1
ATOM 2086 O O . HIS A 1 263 ? 40.910 46.911 21.453 1.00 13.52 261 HIS A O 1
ATOM 2093 N N . PRO A 1 264 ? 40.084 45.019 22.302 1.00 13.94 262 PRO A N 1
ATOM 2094 C CA . PRO A 1 264 ? 39.672 44.555 20.975 1.00 13.62 262 PRO A CA 1
ATOM 2095 C C . PRO A 1 264 ? 38.624 45.490 20.389 1.00 13.50 262 PRO A C 1
ATOM 2096 O O . PRO A 1 264 ? 37.728 45.933 21.118 1.00 14.50 262 PRO A O 1
ATOM 2100 N N . ILE A 1 265 ? 38.738 45.792 19.098 1.00 13.11 263 ILE A N 1
ATOM 2101 C CA . ILE A 1 265 ? 37.773 46.662 18.403 1.00 12.63 263 ILE A CA 1
ATOM 2102 C C . ILE A 1 265 ? 36.939 45.833 17.463 1.00 12.42 263 ILE A C 1
ATOM 2103 O O . ILE A 1 265 ? 37.458 45.025 16.669 1.00 13.03 263 ILE A O 1
ATOM 2108 N N . SER A 1 266 ? 35.631 45.993 17.561 1.00 11.92 264 SER A N 1
ATOM 2109 C CA . SER A 1 266 ? 34.723 45.373 16.614 1.00 12.56 264 SER A CA 1
ATOM 2110 C C . SER A 1 266 ? 34.013 46.438 15.794 1.00 13.12 264 SER A C 1
ATOM 2111 O O . SER A 1 266 ? 33.842 47.578 16.240 1.00 12.24 264 SER A O 1
ATOM 2114 N N . SER A 1 267 ? 33.624 46.081 14.584 1.00 13.11 265 SER A N 1
ATOM 2115 C CA . SER A 1 267 ? 32.922 47.007 13.702 1.00 12.70 265 SER A CA 1
ATOM 2116 C C . SER A 1 267 ? 32.230 46.225 12.601 1.00 13.86 265 SER A C 1
ATOM 2117 O O . SER A 1 267 ? 32.277 45.000 12.569 1.00 14.40 265 SER A O 1
ATOM 2120 N N . CYS A 1 268 ? 31.586 46.954 11.710 1.00 13.30 266 CYS A N 1
ATOM 2121 C CA . CYS A 1 268 ? 31.149 46.487 10.383 1.00 13.95 266 CYS A CA 1
ATOM 2122 C C . CYS A 1 268 ? 29.689 46.049 10.305 1.00 13.65 266 CYS A C 1
ATOM 2123 O O . CYS A 1 268 ? 29.276 45.619 9.225 1.00 13.87 266 CYS A O 1
ATOM 2126 N N . GLU A 1 269 ? 28.913 46.181 11.388 1.00 12.66 267 GLU A N 1
ATOM 2127 C CA . GLU A 1 269 ? 27.548 45.666 11.397 1.00 13.26 267 GLU A CA 1
ATOM 2128 C C . GLU A 1 269 ? 26.624 46.331 10.391 1.00 13.14 267 GLU A C 1
ATOM 2129 O O . GLU A 1 269 ? 25.533 45.810 10.131 1.00 15.40 267 GLU A O 1
ATOM 2135 N N . THR A 1 270 ? 27.045 47.464 9.827 1.00 12.67 268 THR A N 1
ATOM 2136 C CA . THR A 1 270 ? 26.210 48.205 8.911 1.00 12.55 268 THR A CA 1
ATOM 2137 C C . THR A 1 270 ? 26.661 48.059 7.464 1.00 12.20 268 THR A C 1
ATOM 2138 O O . THR A 1 270 ? 26.161 48.797 6.603 1.00 12.82 268 THR A O 1
ATOM 2142 N N . LEU A 1 271 ? 27.607 47.161 7.206 1.00 11.79 269 LEU A N 1
ATOM 2143 C CA . LEU A 1 271 ? 28.228 47.044 5.886 1.00 11.96 269 LEU A CA 1
ATOM 2144 C C . LEU A 1 271 ? 27.671 45.863 5.074 1.00 12.36 269 LEU A C 1
ATOM 2145 O O . LEU A 1 271 ? 27.216 44.847 5.635 1.00 11.01 269 LEU A O 1
ATOM 2150 N N . PHE A 1 272 ? 27.780 45.997 3.761 1.00 12.13 270 PHE A N 1
ATOM 2151 C CA . PHE A 1 272 ? 27.252 45.041 2.789 1.00 12.36 270 PHE A CA 1
ATOM 2152 C C . PHE A 1 272 ? 28.332 44.486 1.851 1.00 12.89 270 PHE A C 1
ATOM 2153 O O . PHE A 1 272 ? 28.989 45.232 1.130 1.00 14.09 270 PHE A O 1
ATOM 2161 N N . GLY A 1 273 ? 28.445 43.163 1.833 1.00 13.47 271 GLY A N 1
ATOM 2162 C CA . GLY A 1 273 ? 29.273 42.435 0.893 1.00 13.76 271 GLY A CA 1
ATOM 2163 C C . GLY A 1 273 ? 30.749 42.512 1.172 1.00 14.18 271 GLY A C 1
ATOM 2164 O O . GLY A 1 273 ? 31.219 43.378 1.883 1.00 13.50 271 GLY A O 1
ATOM 2165 N N . ILE A 1 274 ? 31.492 41.602 0.565 1.00 13.79 272 ILE A N 1
ATOM 2166 C CA . ILE A 1 274 ? 32.933 41.657 0.679 1.00 13.82 272 ILE A CA 1
ATOM 2167 C C . ILE A 1 274 ? 33.455 43.043 0.278 1.00 14.39 272 ILE A C 1
ATOM 2168 O O . ILE A 1 274 ? 34.358 43.580 0.924 1.00 13.98 272 ILE A O 1
ATOM 2173 N N . ARG A 1 275 ? 32.877 43.649 -0.766 1.00 15.00 273 ARG A N 1
ATOM 2174 C CA . ARG A 1 275 ? 33.368 44.956 -1.226 1.00 14.15 273 ARG A CA 1
ATOM 2175 C C . ARG A 1 275 ? 33.423 46.034 -0.116 1.00 14.51 273 ARG A C 1
ATOM 2176 O O . ARG A 1 275 ? 34.369 46.826 -0.068 1.00 14.46 273 ARG A O 1
ATOM 2184 N N . GLU A 1 276 ? 32.401 46.104 0.740 1.00 13.01 274 GLU A N 1
ATOM 2185 C CA . GLU A 1 276 ? 32.377 47.148 1.771 1.00 12.27 274 GLU A CA 1
ATOM 2186 C C . GLU A 1 276 ? 33.257 46.794 2.965 1.00 12.39 274 GLU A C 1
ATOM 2187 O O . GLU A 1 276 ? 33.768 47.688 3.626 1.00 12.72 274 GLU A O 1
ATOM 2193 N N . PHE A 1 277 ? 33.441 45.498 3.225 1.00 11.78 275 PHE A N 1
ATOM 2194 C CA . PHE A 1 277 ? 34.271 45.063 4.347 1.00 12.25 275 PHE A CA 1
ATOM 2195 C C . PHE A 1 277 ? 35.748 45.233 4.004 1.00 11.94 275 PHE A C 1
ATOM 2196 O O . PHE A 1 277 ? 36.564 45.507 4.889 1.00 12.24 275 PHE A O 1
ATOM 2204 N N . LYS A 1 278 ? 36.082 45.054 2.727 1.00 12.74 276 LYS A N 1
ATOM 2205 C CA . LYS A 1 278 ? 37.464 44.971 2.283 1.00 13.69 276 LYS A CA 1
ATOM 2206 C C . LYS A 1 278 ? 38.333 46.145 2.727 1.00 13.27 276 LYS A C 1
ATOM 2207 O O . LYS A 1 278 ? 39.428 45.906 3.222 1.00 13.29 276 LYS A O 1
ATOM 2213 N N . PRO A 1 279 ? 37.892 47.416 2.551 1.00 13.15 277 PRO A N 1
ATOM 2214 C CA . PRO A 1 279 ? 38.780 48.490 2.968 1.00 13.95 277 PRO A CA 1
ATOM 2215 C C . PRO A 1 279 ? 39.152 48.471 4.466 1.00 13.95 277 PRO A C 1
ATOM 2216 O O . PRO A 1 279 ? 40.261 48.870 4.827 1.00 14.52 277 PRO A O 1
ATOM 2220 N N . PHE A 1 280 ? 38.257 47.965 5.309 1.00 13.67 278 PHE A N 1
ATOM 2221 C CA . PHE A 1 280 ? 38.520 47.867 6.724 1.00 13.25 278 PHE A CA 1
ATOM 2222 C C . PHE A 1 280 ? 39.548 46.791 6.996 1.00 13.44 278 PHE A C 1
ATOM 2223 O O . PHE A 1 280 ? 40.486 46.999 7.775 1.00 13.56 278 PHE A O 1
ATOM 2231 N N . PHE A 1 281 ? 39.415 45.639 6.345 1.00 13.77 279 PHE A N 1
ATOM 2232 C CA . PHE A 1 281 ? 40.381 44.570 6.574 1.00 13.41 279 PHE A CA 1
ATOM 2233 C C . PHE A 1 281 ? 41.759 44.971 6.013 1.00 14.50 279 PHE A C 1
ATOM 2234 O O . PHE A 1 281 ? 42.799 44.711 6.645 1.00 15.09 279 PHE A O 1
ATOM 2242 N N . ASP A 1 282 ? 41.775 45.609 4.846 1.00 14.00 280 ASP A N 1
ATOM 2243 C CA . ASP A 1 282 ? 43.045 46.059 4.245 1.00 15.12 280 ASP A CA 1
ATOM 2244 C C . ASP A 1 282 ? 43.800 47.042 5.162 1.00 15.29 280 ASP A C 1
ATOM 2245 O O . ASP A 1 282 ? 45.041 47.071 5.163 1.00 15.51 280 ASP A O 1
ATOM 2250 N N . ALA A 1 283 ? 43.037 47.811 5.930 1.00 14.50 281 ALA A N 1
ATOM 2251 C CA . ALA A 1 283 ? 43.580 48.795 6.851 1.00 13.94 281 ALA A CA 1
ATOM 2252 C C . ALA A 1 283 ? 43.889 48.271 8.254 1.00 14.16 281 ALA A C 1
ATOM 2253 O O . ALA A 1 283 ? 44.385 49.036 9.074 1.00 14.53 281 ALA A O 1
ATOM 2255 N N . ASN A 1 284 ? 43.655 46.988 8.516 1.00 14.57 282 ASN A N 1
ATOM 2256 C CA . ASN A 1 284 ? 43.832 46.433 9.875 1.00 15.53 282 ASN A CA 1
ATOM 2257 C C . ASN A 1 284 ? 42.941 47.154 10.867 1.00 14.70 282 ASN A C 1
ATOM 2258 O O . ASN A 1 284 ? 43.335 47.403 12.018 1.00 14.84 282 ASN A O 1
ATOM 2263 N N . ALA A 1 285 ? 41.721 47.490 10.450 1.00 13.52 283 ALA A N 1
ATOM 2264 C CA . ALA A 1 285 ? 40.865 48.327 11.274 1.00 13.29 283 ALA A CA 1
ATOM 2265 C C . ALA A 1 285 ? 40.145 47.567 12.396 1.00 13.11 283 ALA A C 1
ATOM 2266 O O . ALA A 1 285 ? 39.654 48.212 13.328 1.00 14.36 283 ALA A O 1
ATOM 2268 N N . VAL A 1 286 ? 40.039 46.238 12.312 1.00 12.97 284 VAL A N 1
ATOM 2269 C CA . VAL A 1 286 ? 39.217 45.493 13.300 1.00 12.85 284 VAL A CA 1
ATOM 2270 C C . VAL A 1 286 ? 39.862 44.240 13.889 1.00 12.24 284 VAL A C 1
ATOM 2271 O O . VAL A 1 286 ? 40.597 43.509 13.216 1.00 13.40 284 VAL A O 1
ATOM 2275 N N . ASP A 1 287 ? 39.581 44.001 15.166 1.00 12.25 285 ASP A N 1
ATOM 2276 C CA . ASP A 1 287 ? 39.785 42.679 15.731 1.00 12.19 285 ASP A CA 1
ATOM 2277 C C . ASP A 1 287 ? 38.677 41.709 15.304 1.00 12.28 285 ASP A C 1
ATOM 2278 O O . ASP A 1 287 ? 38.950 40.538 14.969 1.00 12.66 285 ASP A O 1
ATOM 2283 N N . VAL A 1 288 ? 37.434 42.171 15.391 1.00 12.42 286 VAL A N 1
ATOM 2284 C CA . VAL A 1 288 ? 36.247 41.346 15.098 1.00 12.38 286 VAL A CA 1
ATOM 2285 C C . VAL A 1 288 ? 35.357 42.039 14.094 1.00 11.86 286 VAL A C 1
ATOM 2286 O O . VAL A 1 288 ? 35.124 43.240 14.217 1.00 11.98 286 VAL A O 1
ATOM 2290 N N . ALA A 1 289 ? 34.872 41.295 13.103 1.00 11.39 287 ALA A N 1
ATOM 2291 C CA . ALA A 1 289 ? 33.932 41.828 12.132 1.00 11.85 287 ALA A CA 1
ATOM 2292 C C . ALA A 1 289 ? 32.521 41.376 12.449 1.00 12.55 287 ALA A C 1
ATOM 2293 O O . ALA A 1 289 ? 32.254 40.172 12.506 1.00 13.73 287 ALA A O 1
ATOM 2295 N N . ILE A 1 290 ? 31.638 42.334 12.727 1.00 11.87 288 ILE A N 1
ATOM 2296 C CA . ILE A 1 290 ? 30.227 42.051 12.939 1.00 12.18 288 ILE A CA 1
ATOM 2297 C C . ILE A 1 290 ? 29.536 42.012 11.583 1.00 12.17 288 ILE A C 1
ATOM 2298 O O . ILE A 1 290 ? 29.693 42.942 10.786 1.00 12.58 288 ILE A O 1
ATOM 2303 N N . VAL A 1 291 ? 28.824 40.922 11.298 1.00 11.99 289 VAL A N 1
ATOM 2304 C CA . VAL A 1 291 ? 28.162 40.739 10.004 1.00 12.83 289 VAL A CA 1
ATOM 2305 C C . VAL A 1 291 ? 26.662 40.726 10.236 1.00 13.19 289 VAL A C 1
ATOM 2306 O O . VAL A 1 291 ? 26.175 39.948 11.046 1.00 14.07 289 VAL A O 1
ATOM 2310 N N . ASP A 1 292 ? 25.942 41.608 9.567 1.00 12.87 290 ASP A N 1
ATOM 2311 C CA . ASP A 1 292 ? 24.472 41.597 9.683 1.00 13.13 290 ASP A CA 1
ATOM 2312 C C . ASP A 1 292 ? 23.931 40.718 8.551 1.00 12.64 290 ASP A C 1
ATOM 2313 O O . ASP A 1 292 ? 23.877 41.125 7.395 1.00 11.97 290 ASP A O 1
ATOM 2318 N N . THR A 1 293 ? 23.598 39.480 8.906 1.00 12.64 291 THR A N 1
ATOM 2319 C CA . THR A 1 293 ? 23.120 38.502 7.953 1.00 12.28 291 THR A CA 1
ATOM 2320 C C . THR A 1 293 ? 21.656 38.733 7.610 1.00 12.30 291 THR A C 1
ATOM 2321 O O . THR A 1 293 ? 21.175 38.259 6.583 1.00 12.63 291 THR A O 1
ATOM 2325 N N . ILE A 1 294 ? 20.940 39.429 8.485 1.00 12.01 292 ILE A N 1
ATOM 2326 C CA . ILE A 1 294 ? 19.557 39.819 8.229 1.00 12.16 292 ILE A CA 1
ATOM 2327 C C . ILE A 1 294 ? 19.518 40.846 7.072 1.00 12.65 292 ILE A C 1
ATOM 2328 O O . ILE A 1 294 ? 18.698 40.759 6.150 1.00 13.27 292 ILE A O 1
ATOM 2333 N N . TRP A 1 295 ? 20.429 41.805 7.123 1.00 12.12 293 TRP A N 1
ATOM 2334 C CA . TRP A 1 295 ? 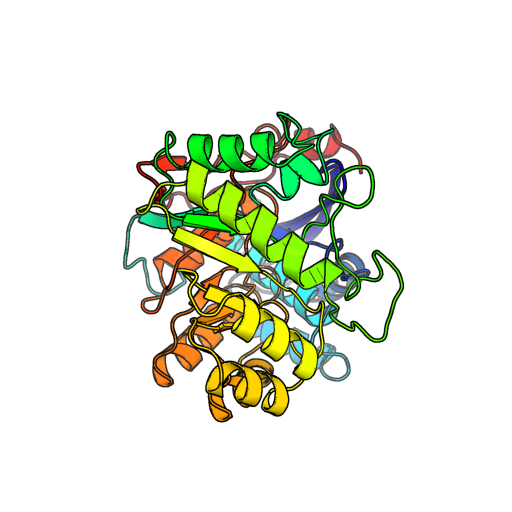20.620 42.774 6.064 1.00 11.83 293 TRP A CA 1
ATOM 2335 C C . TRP A 1 295 ? 21.219 42.156 4.775 1.00 11.85 293 TRP A C 1
ATOM 2336 O O . TRP A 1 295 ? 20.756 42.425 3.665 1.00 12.40 293 TRP A O 1
ATOM 2347 N N . ASN A 1 296 ? 22.299 41.384 4.927 1.00 12.18 294 ASN A N 1
ATOM 2348 C CA . ASN A 1 296 ? 23.062 40.896 3.752 1.00 12.13 294 ASN A CA 1
ATOM 2349 C C . ASN A 1 296 ? 22.441 39.713 3.027 1.00 12.47 294 ASN A C 1
ATOM 2350 O O . ASN A 1 296 ? 22.672 39.504 1.833 1.00 12.11 294 ASN A O 1
ATOM 2355 N N . GLY A 1 297 ? 21.645 38.931 3.760 1.00 11.84 295 GLY A N 1
ATOM 2356 C CA . GLY A 1 297 ? 21.322 37.571 3.364 1.00 12.13 295 GLY A CA 1
ATOM 2357 C C . GLY A 1 297 ? 22.389 36.647 3.901 1.00 11.98 295 GLY A C 1
ATOM 2358 O O . GLY A 1 297 ? 23.593 36.955 3.892 1.00 12.21 295 GLY A O 1
ATOM 2359 N N . VAL A 1 298 ? 21.974 35.484 4.380 1.00 12.35 296 VAL A N 1
ATOM 2360 C CA . VAL A 1 298 ? 22.923 34.545 4.922 1.00 12.04 296 VAL A CA 1
ATOM 2361 C C . VAL A 1 298 ? 23.895 33.976 3.885 1.00 12.38 296 VAL A C 1
ATOM 2362 O O . VAL A 1 298 ? 25.049 33.700 4.231 1.00 12.25 296 VAL A O 1
ATOM 2366 N N . TRP A 1 299 ? 23.468 33.798 2.632 1.00 12.25 297 TRP A N 1
ATOM 2367 C CA . TRP A 1 299 ? 24.369 33.225 1.629 1.00 12.90 297 TRP A CA 1
ATOM 2368 C C . TRP A 1 299 ? 25.481 34.210 1.352 1.00 12.77 297 TRP A C 1
ATOM 2369 O O . TRP A 1 299 ? 26.652 33.845 1.304 1.00 13.65 297 TRP A O 1
ATOM 2380 N N . GLN A 1 300 ? 25.124 35.481 1.203 1.00 12.34 298 GLN A N 1
ATOM 2381 C CA . GLN A 1 300 ? 26.128 36.512 1.020 1.00 12.31 298 GLN A CA 1
ATOM 2382 C C . GLN A 1 300 ? 27.025 36.621 2.262 1.00 12.32 298 GLN A C 1
ATOM 2383 O O . GLN A 1 300 ? 28.228 36.849 2.130 1.00 12.90 298 GLN A O 1
ATOM 2389 N N . SER A 1 301 ? 26.450 36.417 3.446 1.00 11.26 299 SER A N 1
ATOM 2390 C CA . SER A 1 301 ? 27.200 36.502 4.690 1.00 12.21 299 SER A CA 1
ATOM 2391 C C . SER A 1 301 ? 28.230 35.391 4.803 1.00 12.86 299 SER A C 1
ATOM 2392 O O . SER A 1 301 ? 29.272 35.600 5.422 1.00 12.44 299 SER A O 1
ATOM 2395 N N . MET A 1 302 ? 27.954 34.213 4.226 1.00 12.66 300 MET A N 1
ATOM 2396 C CA . MET A 1 302 ? 28.962 33.146 4.202 1.00 12.38 300 MET A CA 1
ATOM 2397 C C . MET A 1 302 ? 30.212 33.582 3.402 1.00 12.73 300 MET A C 1
ATOM 2398 O O . MET A 1 302 ? 31.363 33.293 3.786 1.00 12.41 300 MET A O 1
ATOM 2403 N N . LYS A 1 303 ? 29.990 34.315 2.305 1.00 12.64 301 LYS A N 1
ATOM 2404 C CA . LYS A 1 303 ? 31.069 34.858 1.507 1.00 12.47 301 LYS A CA 1
ATOM 2405 C C . LYS A 1 303 ? 31.953 35.821 2.340 1.00 11.61 301 LYS A C 1
ATOM 2406 O O . LYS A 1 303 ? 33.197 35.726 2.342 1.00 12.35 301 LYS A O 1
ATOM 2412 N N . ILE A 1 304 ? 31.296 36.734 3.054 1.00 11.88 302 ILE A N 1
ATOM 2413 C CA . ILE A 1 304 ? 31.963 37.684 3.926 1.00 11.94 302 ILE A CA 1
ATOM 2414 C C . ILE A 1 304 ? 32.732 36.942 5.036 1.00 11.81 302 ILE A C 1
ATOM 2415 O O . ILE A 1 304 ? 33.884 37.268 5.343 1.00 12.76 302 ILE A O 1
ATOM 2420 N N . ALA A 1 305 ? 32.110 35.928 5.626 1.00 12.23 303 ALA A N 1
ATOM 2421 C CA . ALA A 1 305 ? 32.801 35.142 6.642 1.00 12.29 303 ALA A CA 1
ATOM 2422 C C . ALA A 1 305 ? 34.081 34.476 6.120 1.00 12.54 303 ALA A C 1
ATOM 2423 O O . ALA A 1 305 ? 35.115 34.464 6.798 1.00 12.28 303 ALA A O 1
ATOM 2425 N N . ALA A 1 306 ? 34.017 33.892 4.924 1.00 12.19 304 ALA A N 1
ATOM 2426 C CA . ALA A 1 306 ? 35.191 33.294 4.295 1.00 12.59 304 ALA A CA 1
ATOM 2427 C C . ALA A 1 306 ? 36.296 34.303 4.050 1.00 12.17 304 ALA A C 1
ATOM 2428 O O . ALA A 1 306 ? 37.488 33.980 4.200 1.00 11.94 304 ALA A O 1
ATOM 2430 N N . PHE A 1 307 ? 35.901 35.509 3.644 1.00 12.68 305 PHE A N 1
ATOM 2431 C CA . PHE A 1 307 ? 36.831 36.599 3.386 1.00 11.95 305 PHE A CA 1
ATOM 2432 C C . PHE A 1 307 ? 37.531 36.998 4.693 1.00 12.37 305 PHE A C 1
ATOM 2433 O O . PHE A 1 307 ? 38.772 37.123 4.726 1.00 12.37 305 PHE A O 1
ATOM 2441 N N . ALA A 1 308 ? 36.757 37.135 5.776 1.00 11.82 306 ALA A N 1
ATOM 2442 C CA . ALA A 1 308 ? 37.311 37.429 7.080 1.00 12.82 306 ALA A CA 1
ATOM 2443 C C . ALA A 1 308 ? 38.260 36.323 7.530 1.00 13.44 306 ALA A C 1
ATOM 2444 O O . ALA A 1 308 ? 39.325 36.604 8.085 1.00 12.88 306 ALA A O 1
ATOM 2446 N N . ASP A 1 309 ? 37.879 35.076 7.260 1.00 13.68 307 ASP A N 1
ATOM 2447 C CA . ASP A 1 309 ? 38.691 33.936 7.665 1.00 14.18 307 ASP A CA 1
ATOM 2448 C C . ASP A 1 309 ? 40.100 34.012 7.078 1.00 13.66 307 ASP A C 1
ATOM 2449 O O . ASP A 1 309 ? 41.080 33.684 7.761 1.00 14.26 307 ASP A O 1
ATOM 2454 N N . ALA A 1 310 ? 40.215 34.467 5.837 1.00 13.22 308 ALA A N 1
ATOM 2455 C CA . ALA A 1 310 ? 41.533 34.558 5.172 1.00 14.46 308 ALA A CA 1
ATOM 2456 C C . ALA A 1 310 ? 42.411 35.629 5.771 1.00 14.70 308 ALA A C 1
ATOM 2457 O O . ALA A 1 310 ? 43.647 35.530 5.681 1.00 15.52 308 ALA A O 1
ATOM 2459 N N . HIS A 1 311 ? 41.780 36.623 6.426 1.00 13.71 309 HIS A N 1
ATOM 2460 C CA . HIS A 1 311 ? 42.442 37.681 7.176 1.00 14.05 309 HIS A CA 1
ATOM 2461 C C . HIS A 1 311 ? 42.614 37.317 8.663 1.00 13.26 309 HIS A C 1
ATOM 2462 O O . HIS A 1 311 ? 43.042 38.144 9.454 1.00 13.62 309 HIS A O 1
ATOM 2469 N N . ASP A 1 312 ? 42.284 36.084 9.036 1.00 12.80 310 ASP A N 1
ATOM 2470 C CA . ASP A 1 312 ? 42.285 35.609 10.430 1.00 12.56 310 ASP A CA 1
ATOM 2471 C C . ASP A 1 312 ? 41.497 36.551 11.337 1.00 12.89 310 ASP A C 1
ATOM 2472 O O . ASP A 1 312 ? 41.926 36.876 12.445 1.00 13.06 310 ASP A O 1
ATOM 2477 N N . ILE A 1 31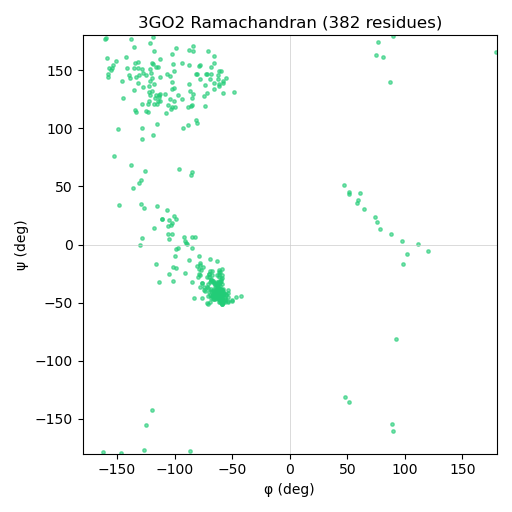3 ? 40.305 36.956 10.869 1.00 11.97 311 ILE A N 1
ATOM 2478 C CA . ILE A 1 313 ? 39.358 37.727 11.635 1.00 11.86 311 ILE A CA 1
ATOM 2479 C C . ILE A 1 313 ? 38.126 36.870 11.893 1.00 12.02 311 ILE A C 1
ATOM 2480 O O . ILE A 1 313 ? 37.581 36.289 10.965 1.00 12.47 311 ILE A O 1
ATOM 2485 N N . ASN A 1 314 ? 37.712 36.779 13.155 1.00 12.48 312 ASN A N 1
ATOM 2486 C CA . ASN A 1 314 ? 36.490 36.085 13.500 1.00 12.75 312 ASN A CA 1
ATOM 2487 C C . ASN A 1 314 ? 35.313 37.047 13.411 1.00 12.92 312 ASN A C 1
ATOM 2488 O O . ASN A 1 314 ? 35.467 38.281 13.547 1.00 12.73 312 ASN A O 1
ATOM 2493 N N . VAL A 1 315 ? 34.133 36.473 13.177 1.00 12.49 313 VAL A N 1
ATOM 2494 C CA . VAL A 1 315 ? 32.925 37.269 12.901 1.00 12.55 313 VAL A CA 1
ATOM 2495 C C . VAL A 1 315 ? 31.860 37.026 13.944 1.00 12.88 313 VAL A C 1
ATOM 2496 O O . VAL A 1 315 ? 31.853 35.975 14.608 1.00 13.53 313 VAL A O 1
ATOM 2500 N N . ALA A 1 316 ? 30.972 37.993 14.115 1.00 12.42 314 ALA A N 1
ATOM 2501 C CA . ALA A 1 316 ? 29.849 37.846 15.042 1.00 12.62 314 ALA A CA 1
ATOM 2502 C C . ALA A 1 316 ? 28.590 38.349 14.348 1.00 13.28 314 ALA A C 1
ATOM 2503 O O . ALA A 1 316 ? 28.595 39.429 13.786 1.00 13.34 314 ALA A O 1
ATOM 2505 N N . PRO A 1 317 ? 27.494 37.580 14.416 1.00 13.37 315 PRO A N 1
ATOM 2506 C CA . PRO A 1 317 ? 26.249 38.121 13.849 1.00 14.16 315 PRO A CA 1
ATOM 2507 C C . PRO A 1 317 ? 25.673 39.292 14.613 1.00 13.86 315 PRO A C 1
ATOM 2508 O O . PRO A 1 317 ? 25.824 39.384 15.846 1.00 14.21 315 PRO A O 1
ATOM 2512 N N . HIS A 1 318 ? 25.037 40.198 13.864 1.00 13.43 316 HIS A N 1
ATOM 2513 C CA . HIS A 1 318 ? 24.245 41.278 14.416 1.00 13.68 316 HIS A CA 1
ATOM 2514 C C . HIS A 1 318 ? 22.826 40.730 14.595 1.00 13.72 316 HIS A C 1
ATOM 2515 O O . HIS A 1 318 ? 22.159 40.328 13.632 1.00 14.47 316 HIS A O 1
ATOM 2522 N N . ASN A 1 319 ? 22.359 40.695 15.834 1.00 14.32 317 ASN A N 1
ATOM 2523 C CA . ASN A 1 319 ? 21.108 40.016 16.123 1.00 13.95 317 ASN A CA 1
ATOM 2524 C C . ASN A 1 319 ? 20.403 40.678 17.280 1.00 14.94 317 ASN A C 1
ATOM 2525 O O . ASN A 1 319 ? 20.754 40.429 18.426 1.00 14.30 317 ASN A O 1
ATOM 2530 N N . PHE A 1 320 ? 19.420 41.518 16.974 1.00 15.38 318 PHE A N 1
ATOM 2531 C CA . PHE A 1 320 ? 18.722 42.290 18.004 1.00 15.81 318 PHE A CA 1
ATOM 2532 C C . PHE A 1 320 ? 17.249 42.541 17.644 1.00 15.65 318 PHE A C 1
ATOM 2533 O O . PHE A 1 320 ? 16.653 43.563 17.993 1.00 15.72 318 PHE A O 1
ATOM 2541 N N . TYR A 1 321 ? 16.663 41.562 16.969 1.00 15.83 319 TYR A N 1
ATOM 2542 C CA . TYR A 1 321 ? 15.321 41.672 16.444 1.00 16.28 319 TYR A CA 1
ATOM 2543 C C . TYR A 1 321 ? 14.474 40.560 17.086 1.00 16.19 319 TYR A C 1
ATOM 2544 O O . TYR A 1 321 ? 14.658 40.226 18.265 1.00 15.77 319 TYR A O 1
ATOM 2553 N N . GLY A 1 322 ? 13.567 39.961 16.318 1.00 16.29 320 GLY A N 1
ATOM 2554 C CA . GLY A 1 322 ? 12.684 38.927 16.846 1.00 15.49 320 GLY A CA 1
ATOM 2555 C C . GLY A 1 322 ? 13.275 37.530 16.804 1.00 15.56 320 GLY A C 1
ATOM 2556 O O . GLY A 1 322 ? 14.422 37.319 16.382 1.00 14.63 320 GLY A O 1
ATOM 2557 N N . HIS A 1 323 ? 12.478 36.550 17.230 1.00 14.74 321 HIS A N 1
ATOM 2558 C CA . HIS A 1 323 ? 12.974 35.165 17.288 1.00 15.15 321 HIS A CA 1
ATOM 2559 C C . HIS A 1 323 ? 13.396 34.630 15.942 1.00 13.56 321 HIS A C 1
ATOM 2560 O O . HIS A 1 323 ? 14.311 33.831 15.871 1.00 13.90 321 HIS A O 1
ATOM 2567 N N . LEU A 1 324 ? 12.714 35.000 14.863 1.00 13.33 322 LEU A N 1
ATOM 2568 C CA . LEU A 1 324 ? 13.116 34.473 13.555 1.00 13.07 322 LEU A CA 1
ATOM 2569 C C . LEU A 1 324 ? 14.527 34.953 13.175 1.00 13.36 322 LEU A C 1
ATOM 2570 O O . LEU A 1 324 ? 15.331 34.167 12.662 1.00 14.15 322 LEU A O 1
ATOM 2575 N N . CYS A 1 325 ? 14.841 36.210 13.442 1.00 13.73 323 CYS A N 1
ATOM 2576 C CA . CYS A 1 325 ? 16.215 36.688 13.219 1.00 13.76 323 CYS A CA 1
ATOM 2577 C C . CYS A 1 325 ? 17.217 35.888 14.032 1.00 13.72 323 CYS A C 1
ATOM 2578 O O . CYS A 1 325 ? 18.309 35.588 13.544 1.00 13.57 323 CYS A O 1
ATOM 2581 N N . THR A 1 326 ? 16.865 35.541 15.268 1.00 13.68 324 THR A N 1
ATOM 2582 C CA . THR A 1 326 ? 17.774 34.742 16.088 1.00 13.50 324 THR A CA 1
ATOM 2583 C C . THR A 1 326 ? 18.014 33.387 15.457 1.00 14.00 324 THR A C 1
ATOM 2584 O O . THR A 1 326 ? 19.168 32.900 15.416 1.00 14.14 324 THR A O 1
ATOM 2588 N N . MET A 1 327 ? 16.948 32.771 14.936 1.00 14.48 325 MET A N 1
ATOM 2589 C CA . MET A 1 327 ? 17.092 31.445 14.320 1.00 14.85 325 MET A CA 1
ATOM 2590 C C . MET A 1 327 ? 17.852 31.546 12.980 1.00 14.42 325 MET A C 1
ATOM 2591 O O . MET A 1 327 ? 18.645 30.680 12.655 1.00 14.46 325 MET A O 1
ATOM 2596 N N . ILE A 1 328 ? 17.662 32.628 12.242 1.00 13.92 326 ILE A N 1
ATOM 2597 C CA . ILE A 1 328 ? 18.438 32.835 11.011 1.00 13.11 326 ILE A CA 1
ATOM 2598 C C . ILE A 1 328 ? 19.929 32.856 11.346 1.00 13.42 326 ILE A C 1
ATOM 2599 O O . ILE A 1 328 ? 20.750 32.128 10.755 1.00 13.00 326 ILE A O 1
ATOM 2604 N N . ASN A 1 329 ? 20.255 33.690 12.324 1.00 13.22 327 ASN A N 1
ATOM 2605 C CA . ASN A 1 329 ? 21.629 33.856 12.780 1.00 13.12 327 ASN A CA 1
ATOM 2606 C C . ASN A 1 329 ? 22.196 32.591 13.411 1.00 14.23 327 ASN A C 1
ATOM 2607 O O . ASN A 1 329 ? 23.393 32.303 13.271 1.00 13.51 327 ASN A O 1
ATOM 2612 N N . ALA A 1 330 ? 21.356 31.812 14.102 1.00 14.25 328 ALA A N 1
ATOM 2613 C CA . ALA A 1 330 ? 21.815 30.535 14.665 1.00 14.24 328 ALA A CA 1
ATOM 2614 C C . ALA A 1 330 ? 22.321 29.592 13.584 1.00 13.58 328 ALA A C 1
ATOM 2615 O O . ALA A 1 330 ? 23.304 28.867 13.784 1.00 13.97 328 ALA A O 1
ATOM 2617 N N . ASN A 1 331 ? 21.656 29.577 12.432 1.00 13.58 329 ASN A N 1
ATOM 2618 C CA . ASN A 1 331 ? 22.081 28.708 11.363 1.00 13.92 329 ASN A CA 1
ATOM 2619 C C . ASN A 1 331 ? 23.404 29.152 10.718 1.00 14.03 329 ASN A C 1
ATOM 2620 O O . ASN A 1 331 ? 24.251 28.329 10.395 1.00 14.09 329 ASN A O 1
ATOM 2625 N N . PHE A 1 332 ? 23.560 30.465 10.530 1.00 13.67 330 PHE A N 1
ATOM 2626 C CA . PHE A 1 332 ? 24.832 31.045 10.110 1.00 13.33 330 PHE A CA 1
ATOM 2627 C C . PHE A 1 332 ? 25.935 30.692 11.103 1.00 13.85 330 PHE A C 1
ATOM 2628 O O . PHE A 1 332 ? 27.022 30.227 10.718 1.00 14.92 330 PHE A O 1
ATOM 2636 N N . ALA A 1 333 ? 25.656 30.921 12.379 1.00 13.72 331 ALA A N 1
ATOM 2637 C CA . ALA A 1 333 ? 26.626 30.659 13.446 1.00 14.58 331 ALA A CA 1
ATOM 2638 C C . ALA A 1 333 ? 27.031 29.180 13.537 1.00 15.67 331 ALA A C 1
ATOM 2639 O O . ALA A 1 333 ? 28.167 28.855 13.890 1.00 14.68 331 ALA A O 1
ATOM 2641 N N . ALA A 1 334 ? 26.106 28.283 13.226 1.00 15.27 332 ALA A N 1
ATOM 2642 C CA . ALA A 1 334 ? 26.405 26.868 13.228 1.00 16.09 332 ALA A CA 1
ATOM 2643 C C . ALA A 1 334 ? 27.463 26.426 12.219 1.00 15.63 332 ALA A C 1
ATOM 2644 O O . ALA A 1 334 ? 28.217 25.472 12.467 1.00 15.52 332 ALA A O 1
ATOM 2646 N N . ALA A 1 335 ? 27.525 27.113 11.069 1.00 14.25 333 ALA A N 1
ATOM 2647 C CA . ALA A 1 335 ? 28.309 26.697 9.933 1.00 14.93 333 ALA A CA 1
ATOM 2648 C C . ALA A 1 335 ? 29.652 27.441 9.778 1.00 14.48 333 ALA A C 1
ATOM 2649 O O . ALA A 1 335 ? 30.554 26.982 9.057 1.00 15.39 333 ALA A O 1
ATOM 2651 N N . VAL A 1 336 ? 29.775 28.601 10.419 1.00 14.19 334 VAL A N 1
ATOM 2652 C CA . VAL A 1 336 ? 30.980 29.434 10.249 1.00 14.75 334 VAL A CA 1
ATOM 2653 C C . VAL A 1 336 ? 32.101 29.015 11.205 1.00 14.53 334 VAL A C 1
ATOM 2654 O O . VAL A 1 336 ? 31.906 29.075 12.413 1.00 15.47 334 VAL A O 1
ATOM 2658 N N . PRO A 1 337 ? 33.286 28.584 10.689 1.00 14.05 335 PRO A N 1
ATOM 2659 C CA . PRO A 1 337 ? 34.331 28.199 11.642 1.00 13.69 335 PRO A CA 1
ATOM 2660 C C . PRO A 1 337 ? 34.827 29.371 12.468 1.00 13.95 335 PRO A C 1
ATOM 2661 O O . PRO A 1 337 ? 35.000 29.239 13.688 1.00 13.42 335 PRO A O 1
ATOM 2665 N N . ASN A 1 338 ? 35.043 30.503 11.817 1.00 13.50 336 ASN A N 1
ATOM 2666 C CA . ASN A 1 338 ? 35.670 31.666 12.441 1.00 12.82 336 ASN A CA 1
ATOM 2667 C C . ASN A 1 338 ? 34.636 32.545 13.169 1.00 13.26 336 ASN A C 1
ATOM 2668 O O . ASN A 1 338 ? 34.447 33.705 12.840 1.00 13.18 336 ASN A O 1
ATOM 2673 N N . LEU A 1 339 ? 33.954 31.950 14.157 1.00 13.77 337 LEU A N 1
ATOM 2674 C CA . LEU A 1 339 ? 32.868 32.598 14.886 1.00 13.13 337 LEU A CA 1
ATOM 2675 C C . LEU A 1 339 ? 33.358 33.132 16.228 1.00 13.34 337 LEU A C 1
ATOM 2676 O O . LEU A 1 339 ? 33.783 32.356 17.103 1.00 13.66 337 LEU A O 1
ATOM 2681 N N . ARG A 1 340 ? 33.279 34.446 16.414 1.00 12.81 338 ARG A N 1
ATOM 2682 C CA . ARG A 1 340 ? 33.716 35.050 17.672 1.00 12.38 338 ARG A CA 1
ATOM 2683 C C . ARG A 1 340 ? 32.780 34.739 18.837 1.00 12.98 338 ARG A C 1
ATOM 2684 O O . ARG A 1 340 ? 33.227 34.314 19.930 1.00 13.84 338 ARG A O 1
ATOM 2692 N N . ILE A 1 341 ? 31.499 35.001 18.595 1.00 13.38 339 ILE A N 1
ATOM 2693 C CA . ILE A 1 341 ? 30.411 34.968 19.588 1.00 13.19 339 ILE A CA 1
ATOM 2694 C C . ILE A 1 341 ? 29.139 35.366 18.836 1.00 14.29 339 ILE A C 1
ATOM 2695 O O . ILE A 1 341 ? 29.239 35.879 17.722 1.00 14.93 339 ILE A O 1
ATOM 2700 N N . MET A 1 342 ? 27.955 35.132 19.418 1.00 14.45 340 MET A N 1
ATOM 2701 C CA . MET A 1 342 ? 26.681 35.560 18.808 1.00 15.08 340 MET A CA 1
ATOM 2702 C C . MET A 1 342 ? 25.899 36.495 19.736 1.00 15.16 340 MET A C 1
ATOM 2703 O O . MET A 1 342 ? 25.691 36.217 20.911 1.00 15.67 340 MET A O 1
ATOM 2708 N N . GLU A 1 343 ? 25.489 37.626 19.190 1.00 15.24 341 GLU A N 1
ATOM 2709 C CA . GLU A 1 343 ? 24.612 38.553 19.884 1.00 13.84 341 GLU A CA 1
ATOM 2710 C C . GLU A 1 343 ? 23.213 37.996 20.051 1.00 14.34 341 GLU A C 1
ATOM 2711 O O . GLU A 1 343 ? 22.683 37.400 19.149 1.00 14.07 341 GLU A O 1
ATOM 2717 N N . THR A 1 344 ? 22.579 38.256 21.188 1.00 13.75 342 THR A N 1
ATOM 2718 C CA . THR A 1 344 ? 21.133 38.037 21.274 1.00 14.00 342 THR A CA 1
ATOM 2719 C C . THR A 1 344 ? 20.565 38.947 22.357 1.00 14.06 342 THR A C 1
ATOM 2720 O O . THR A 1 344 ? 21.273 39.294 23.295 1.00 14.15 342 THR A O 1
ATOM 2724 N N . ASP A 1 345 ? 19.304 39.323 22.222 1.00 15.04 343 ASP A N 1
ATOM 2725 C CA . ASP A 1 345 ? 18.610 40.075 23.283 1.00 15.99 343 ASP A CA 1
ATOM 2726 C C . ASP A 1 345 ? 17.899 39.059 24.143 1.00 16.80 343 ASP A C 1
ATOM 2727 O O . ASP A 1 345 ? 17.112 38.231 23.654 1.00 16.66 343 ASP A O 1
ATOM 2732 N N . ILE A 1 346 ? 18.170 39.103 25.437 1.00 16.33 344 ILE A N 1
ATOM 2733 C CA . ILE A 1 346 ? 17.526 38.189 26.370 1.00 16.72 344 ILE A CA 1
ATOM 2734 C C . ILE A 1 346 ? 16.233 38.819 26.924 1.00 17.46 344 ILE A C 1
ATOM 2735 O O . ILE A 1 346 ? 15.312 38.091 27.334 1.00 17.45 344 ILE A O 1
ATOM 2740 N N . ASP A 1 347 ? 16.163 40.150 26.920 1.00 17.98 345 ASP A N 1
ATOM 2741 C CA . ASP A 1 347 ? 14.925 40.880 27.228 1.00 18.75 345 ASP A CA 1
ATOM 2742 C C . ASP A 1 347 ? 13.966 40.738 26.044 1.00 18.81 345 ASP A C 1
ATOM 2743 O O . ASP A 1 347 ? 14.285 41.157 24.918 1.00 19.75 345 ASP A O 1
ATOM 2748 N N . ARG A 1 348 ? 12.794 40.141 26.304 1.00 18.61 346 ARG A N 1
ATOM 2749 C CA . ARG A 1 348 ? 11.813 39.898 25.248 1.00 18.90 346 ARG A CA 1
ATOM 2750 C C . ARG A 1 348 ? 10.491 40.568 25.564 1.00 18.89 346 ARG A C 1
ATOM 2751 O O . ARG A 1 348 ? 10.111 40.748 26.730 1.00 19.30 346 ARG A O 1
ATOM 2759 N N . LEU A 1 349 ? 9.788 40.923 24.507 1.00 18.66 347 LEU A N 1
ATOM 2760 C CA . LEU A 1 349 ? 8.423 41.415 24.614 1.00 18.39 347 LEU A CA 1
ATOM 2761 C C . LEU A 1 349 ? 7.496 40.363 25.224 1.00 18.56 347 LEU A C 1
ATOM 2762 O O . LEU A 1 349 ? 7.651 39.160 25.022 1.00 18.03 347 LEU A O 1
ATOM 2767 N N . ALA A 1 350 ? 6.483 40.845 25.936 1.00 18.53 348 ALA A N 1
ATOM 2768 C CA . ALA A 1 350 ? 5.541 39.951 26.596 1.00 19.14 348 ALA A CA 1
ATOM 2769 C C . ALA A 1 350 ? 4.785 39.048 25.615 1.00 19.31 348 ALA A C 1
ATOM 2770 O O . ALA A 1 350 ? 4.392 37.934 25.970 1.00 20.92 348 ALA A O 1
ATOM 2772 N N . TRP A 1 351 ? 4.603 39.511 24.387 1.00 19.06 349 TRP A N 1
ATOM 2773 C CA . TRP A 1 351 ? 3.920 38.727 23.352 1.00 19.22 349 TRP A CA 1
ATOM 2774 C C . TRP A 1 351 ? 4.855 38.059 22.330 1.00 18.95 349 TRP A C 1
ATOM 2775 O O . TRP A 1 351 ? 4.408 37.508 21.327 1.00 19.29 349 TRP A O 1
ATOM 2786 N N . GLU A 1 352 ? 6.163 38.089 22.584 1.00 18.42 350 GLU A N 1
ATOM 2787 C CA . GLU A 1 352 ? 7.102 37.558 21.597 1.00 18.91 350 GLU A CA 1
ATOM 2788 C C . GLU A 1 352 ? 6.802 36.102 21.236 1.00 18.94 350 GLU A C 1
ATOM 2789 O O . GLU A 1 352 ? 6.811 35.730 20.058 1.00 18.66 350 GLU A O 1
ATOM 2795 N N . ASP A 1 353 ? 6.563 35.259 22.236 1.00 19.34 351 ASP A N 1
ATOM 2796 C CA . ASP A 1 353 ? 6.440 33.837 21.947 1.00 20.41 351 ASP A CA 1
ATOM 2797 C C . ASP A 1 353 ? 5.145 33.525 21.165 1.00 20.35 351 ASP A C 1
ATOM 2798 O O . ASP A 1 353 ? 5.118 32.541 20.430 1.00 22.83 351 ASP A O 1
ATOM 2803 N N . GLU A 1 354 ? 4.122 34.367 21.306 1.00 19.77 352 GLU A N 1
ATOM 2804 C CA A GLU A 1 354 ? 2.885 34.263 20.520 0.50 19.50 352 GLU A CA 1
ATOM 2805 C CA B GLU A 1 354 ? 2.891 34.275 20.497 0.50 19.69 352 GLU A CA 1
ATOM 2806 C C . GLU A 1 354 ? 3.147 34.376 19.019 1.00 18.59 352 GLU A C 1
ATOM 2807 O O . GLU A 1 354 ? 2.441 33.771 18.223 1.00 17.79 352 GLU A O 1
ATOM 2818 N N . LEU A 1 355 ? 4.148 35.177 18.645 1.00 17.24 353 LEU A N 1
ATOM 2819 C CA . LEU A 1 355 ? 4.366 35.538 17.242 1.00 16.22 353 LEU A CA 1
ATOM 2820 C C . LEU A 1 355 ? 5.035 34.448 16.444 1.00 16.19 353 LEU A C 1
ATOM 2821 O O . LEU A 1 355 ? 5.004 34.497 15.215 1.00 15.23 353 LEU A O 1
ATOM 2826 N N . PHE A 1 356 ? 5.660 33.482 17.122 1.00 16.93 354 PHE A N 1
ATOM 2827 C CA . PHE A 1 356 ? 6.448 32.474 16.441 1.00 16.33 354 PHE A CA 1
ATOM 2828 C C . PHE A 1 356 ? 6.116 31.067 16.922 1.00 16.99 354 PHE A C 1
ATOM 2829 O O . PHE A 1 356 ? 5.736 30.865 18.081 1.00 18.32 354 PHE A O 1
ATOM 2837 N N . THR A 1 357 ? 6.303 30.093 16.048 1.00 16.74 355 THR A N 1
ATOM 2838 C CA . THR A 1 357 ? 6.001 28.708 16.397 1.00 17.01 355 THR A CA 1
ATOM 2839 C C . THR A 1 357 ? 6.963 28.148 17.448 1.00 18.26 355 THR A C 1
ATOM 2840 O O . THR A 1 357 ? 6.541 27.414 18.354 1.00 18.57 355 THR A O 1
ATOM 2844 N N . HIS A 1 358 ? 8.243 28.516 17.346 1.00 17.97 356 HIS A N 1
ATOM 2845 C CA . HIS A 1 358 ? 9.289 28.077 18.288 1.00 18.18 356 HIS A CA 1
ATOM 2846 C C . HIS A 1 358 ? 10.133 29.222 18.801 1.00 18.12 356 HIS A C 1
ATOM 2847 O O . HIS A 1 358 ? 10.409 30.189 18.087 1.00 18.06 356 HIS A O 1
ATOM 2854 N N . ALA A 1 359 ? 10.556 29.100 20.053 1.00 18.10 357 ALA A N 1
ATOM 2855 C CA . ALA A 1 359 ? 11.413 30.075 20.695 1.00 18.11 357 ALA A CA 1
ATOM 2856 C C . ALA A 1 359 ? 12.822 29.508 20.825 1.00 18.12 357 ALA A C 1
ATOM 2857 O O . ALA A 1 359 ? 13.007 28.311 21.054 1.00 17.64 357 ALA A O 1
ATOM 2859 N N . PRO A 1 360 ? 13.832 30.373 20.737 1.00 17.89 358 PRO A N 1
ATOM 2860 C CA . PRO A 1 360 ? 15.190 29.920 20.971 1.00 18.22 358 PRO A CA 1
ATOM 2861 C C . PRO A 1 360 ? 15.383 29.399 22.382 1.00 18.74 358 PRO A C 1
ATOM 2862 O O . PRO A 1 360 ? 14.765 29.904 23.321 1.00 18.22 358 PRO A O 1
ATOM 2866 N N . GLU A 1 361 ? 16.243 28.392 22.499 1.00 19.51 359 GLU A N 1
ATOM 2867 C CA . GLU A 1 361 ? 16.544 27.754 23.768 1.00 20.40 359 GLU A CA 1
ATOM 2868 C C . GLU A 1 361 ? 17.987 28.020 24.152 1.00 19.81 359 GLU A C 1
ATOM 2869 O O . GLU A 1 361 ? 18.888 27.767 23.366 1.00 18.88 359 GLU A O 1
ATOM 2875 N N . TYR A 1 362 ? 18.188 28.534 25.366 1.00 19.37 360 TYR A N 1
ATOM 2876 C CA . TYR A 1 362 ? 19.532 28.776 25.893 1.00 19.04 360 TYR A CA 1
ATOM 2877 C C . TYR A 1 362 ? 19.794 27.831 27.064 1.00 20.24 360 TYR A C 1
ATOM 2878 O O . TYR A 1 362 ? 18.875 27.517 27.822 1.00 20.41 360 TYR A O 1
ATOM 2887 N N . GLN A 1 363 ? 21.023 27.389 27.167 1.00 20.19 361 GLN A N 1
ATOM 2888 C CA . GLN A 1 363 ? 21.482 26.574 28.291 1.00 21.47 361 GLN A CA 1
ATOM 2889 C C . GLN A 1 363 ? 22.921 26.930 28.602 1.00 20.76 361 GLN A C 1
ATOM 2890 O O . GLN A 1 363 ? 23.764 26.929 27.710 1.00 19.40 361 GLN A O 1
ATOM 2896 N N . ASN A 1 364 ? 23.190 27.287 29.868 1.00 20.33 362 ASN A N 1
ATOM 2897 C CA . ASN A 1 364 ? 24.541 27.604 30.333 1.00 21.00 362 ASN A CA 1
ATOM 2898 C C . ASN A 1 364 ? 25.226 28.633 29.441 1.00 20.09 362 ASN A C 1
ATOM 2899 O O . ASN A 1 364 ? 26.382 28.465 29.061 1.00 21.61 362 ASN A O 1
ATOM 2904 N N . GLY A 1 365 ? 24.478 29.661 29.069 1.00 20.65 363 GLY A N 1
ATOM 2905 C CA . GLY A 1 365 ? 25.009 30.763 28.311 1.00 20.54 363 GLY A CA 1
ATOM 2906 C C . GLY A 1 365 ? 25.188 30.510 26.835 1.00 20.37 363 GLY A C 1
ATOM 2907 O O . GLY A 1 365 ? 25.877 31.292 26.170 1.00 19.89 363 GLY A O 1
ATOM 2908 N N . GLU A 1 366 ? 24.603 29.429 26.316 1.00 20.43 364 GLU A N 1
ATOM 2909 C CA . GLU A 1 366 ? 24.774 29.096 24.893 1.00 20.06 364 GLU A CA 1
ATOM 2910 C C . GLU A 1 366 ? 23.421 28.899 24.249 1.00 19.63 364 GLU A C 1
ATOM 2911 O O . GLU A 1 366 ? 22.480 28.473 24.901 1.00 18.75 364 GLU A O 1
ATOM 2917 N N . LEU A 1 367 ? 23.328 29.244 22.966 1.00 17.91 365 LEU A N 1
ATOM 2918 C CA . LEU A 1 367 ? 22.129 28.986 22.195 1.00 17.93 365 LEU A CA 1
ATOM 2919 C C . LEU A 1 367 ? 22.194 27.589 21.604 1.00 17.31 365 LEU A C 1
ATOM 2920 O O . LEU A 1 367 ? 23.207 27.201 21.011 1.00 17.61 365 LEU A O 1
ATOM 2925 N N . ILE A 1 368 ? 21.108 26.828 21.745 1.00 17.77 366 ILE A N 1
ATOM 2926 C CA . ILE A 1 368 ? 21.018 25.493 21.169 1.00 18.38 366 ILE A CA 1
ATOM 2927 C C . ILE A 1 368 ? 20.582 25.665 19.725 1.00 18.53 366 ILE A C 1
ATOM 2928 O O . ILE A 1 368 ? 19.625 26.378 19.450 1.00 18.92 366 ILE A O 1
ATOM 2933 N N . ILE A 1 369 ? 21.295 25.047 18.798 1.00 18.36 367 ILE A N 1
ATOM 2934 C CA . ILE A 1 369 ? 20.953 25.150 17.369 1.00 18.33 367 ILE A CA 1
ATOM 2935 C C . ILE A 1 369 ? 19.894 24.109 17.057 1.00 18.99 367 ILE A C 1
ATOM 2936 O O . ILE A 1 369 ? 20.127 22.918 17.273 1.00 19.22 367 ILE A O 1
ATOM 2941 N N . PRO A 1 370 ? 18.726 24.548 16.584 1.00 19.83 368 PRO A N 1
ATOM 2942 C CA . PRO A 1 370 ? 17.631 23.617 16.298 1.00 20.51 368 PRO A CA 1
ATOM 2943 C C . PRO A 1 370 ? 17.932 22.760 15.076 1.00 21.19 368 PRO A C 1
ATOM 2944 O O . PRO A 1 370 ? 18.859 23.079 14.314 1.00 19.86 368 PRO A O 1
ATOM 2948 N N . ASP A 1 371 ? 17.149 21.698 14.894 1.00 20.97 369 ASP A N 1
ATOM 2949 C CA . ASP A 1 371 ? 17.315 20.788 13.763 1.00 21.71 369 ASP A CA 1
ATOM 2950 C C . ASP A 1 371 ? 16.032 20.524 12.983 1.00 20.59 369 ASP A C 1
ATOM 2951 O O . ASP A 1 371 ? 15.850 19.428 12.430 1.00 22.64 369 ASP A O 1
ATOM 2956 N N . ARG A 1 372 ? 15.189 21.540 12.878 1.00 19.03 370 ARG A N 1
ATOM 2957 C CA . ARG A 1 372 ? 13.953 21.461 12.116 1.00 18.53 370 ARG A CA 1
ATOM 2958 C C . ARG A 1 372 ? 14.171 21.972 10.698 1.00 18.00 370 ARG A C 1
ATOM 2959 O O . ARG A 1 372 ? 15.110 22.734 10.464 1.00 17.46 370 ARG A O 1
ATOM 2967 N N . PRO A 1 373 ? 13.331 21.535 9.740 1.00 17.23 371 PRO A N 1
ATOM 2968 C CA . PRO A 1 373 ? 13.567 22.040 8.388 1.00 16.25 371 PRO A CA 1
ATOM 2969 C C . PRO A 1 373 ? 13.417 23.569 8.332 1.00 15.79 371 PRO A C 1
ATOM 2970 O O . PRO A 1 373 ? 12.468 24.114 8.888 1.00 16.47 371 PRO A O 1
ATOM 2974 N N . GLY A 1 374 ? 14.335 24.222 7.643 1.00 15.63 372 GLY A N 1
ATOM 2975 C CA . GLY A 1 374 ? 14.341 25.664 7.553 1.00 14.40 372 GLY A CA 1
ATOM 2976 C C . GLY A 1 374 ? 15.127 26.317 8.681 1.00 14.78 372 GLY A C 1
ATOM 2977 O O . GLY A 1 374 ? 16.040 25.727 9.247 1.00 14.61 372 GLY A O 1
ATOM 2978 N N . TRP A 1 375 ? 14.776 27.555 8.992 1.00 14.25 373 TRP A N 1
ATOM 2979 C CA . TRP A 1 375 ? 15.474 28.331 10.000 1.00 14.46 373 TRP A CA 1
ATOM 2980 C C . TRP A 1 375 ? 15.279 27.815 11.412 1.00 14.81 373 TRP A C 1
ATOM 2981 O O . TRP A 1 375 ? 16.180 27.958 12.246 1.00 14.82 373 TRP A O 1
ATOM 2992 N N . GLY A 1 376 ? 14.105 27.223 11.689 1.00 14.82 374 GLY A N 1
ATOM 2993 C CA . GLY A 1 376 ? 13.833 26.703 13.035 1.00 15.03 374 GLY A CA 1
ATOM 2994 C C . GLY A 1 376 ? 12.638 27.322 13.742 1.00 15.28 374 GLY A C 1
ATOM 2995 O O . GLY A 1 376 ? 12.279 26.917 14.849 1.00 16.68 374 GLY A O 1
ATOM 2996 N N . THR A 1 377 ? 12.030 28.341 13.129 1.00 15.55 375 THR A N 1
ATOM 2997 C CA . THR A 1 377 ? 10.793 28.925 13.661 1.00 15.24 375 THR A CA 1
ATOM 2998 C C . THR A 1 377 ? 10.056 29.614 12.522 1.00 15.36 375 THR A C 1
ATOM 2999 O O . THR A 1 377 ? 10.678 30.034 11.550 1.00 16.45 375 THR A O 1
ATOM 3003 N N . ASP A 1 378 ? 8.728 29.687 12.621 1.00 15.27 376 ASP A N 1
ATOM 3004 C CA . ASP A 1 378 ? 7.879 30.342 11.636 1.00 15.98 376 ASP A CA 1
ATOM 3005 C C . ASP A 1 378 ? 7.073 31.427 12.333 1.00 15.97 376 ASP A C 1
ATOM 3006 O O . ASP A 1 378 ? 6.559 31.217 13.432 1.00 16.18 376 ASP A O 1
ATOM 3011 N N . PRO A 1 379 ? 6.971 32.605 11.724 1.00 15.72 377 PRO A N 1
ATOM 3012 C CA . PRO A 1 379 ? 5.973 33.566 12.179 1.00 16.18 377 PRO A C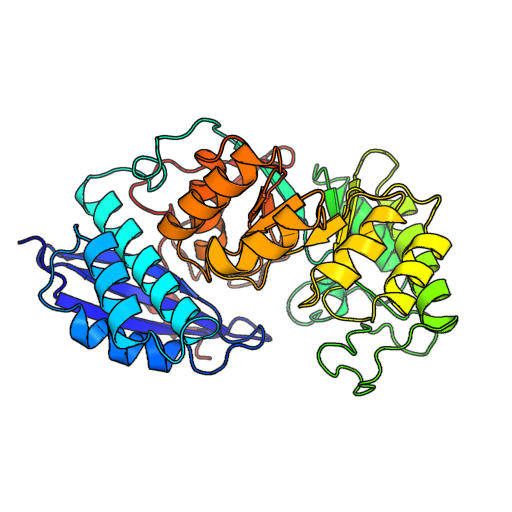A 1
ATOM 3013 C C . PRO A 1 379 ? 4.582 32.966 12.063 1.00 16.02 377 PRO A C 1
ATOM 3014 O O . PRO A 1 379 ? 4.334 32.130 11.194 1.00 16.83 377 PRO A O 1
ATOM 3018 N N . VAL A 1 380 ? 3.699 33.392 12.954 1.00 16.27 378 VAL A N 1
ATOM 3019 C CA . VAL A 1 380 ? 2.314 32.908 13.003 1.00 16.68 378 VAL A CA 1
ATOM 3020 C C . VAL A 1 380 ? 1.382 34.012 12.508 1.00 16.78 378 VAL A C 1
ATOM 3021 O O . VAL A 1 380 ? 1.259 35.058 13.138 1.00 18.04 378 VAL A O 1
ATOM 3025 N N . GLU A 1 381 ? 0.747 33.789 11.357 1.00 18.06 379 GLU A N 1
ATOM 3026 C CA . GLU A 1 381 ? -0.029 34.844 10.721 1.00 18.31 379 GLU A CA 1
ATOM 3027 C C . GLU A 1 381 ? -1.160 35.414 11.563 1.00 18.06 379 GLU A C 1
ATOM 3028 O O . GLU A 1 381 ? -1.348 36.627 11.579 1.00 17.79 379 GLU A O 1
ATOM 3034 N N . GLU A 1 382 ? -1.939 34.562 12.220 1.00 18.51 380 GLU A N 1
ATOM 3035 C CA . GLU A 1 382 ? -3.009 35.071 13.079 1.00 19.00 380 GLU A CA 1
ATOM 3036 C C . GLU A 1 382 ? -2.451 35.964 14.200 1.00 18.47 380 GLU A C 1
ATOM 3037 O O . GLU A 1 382 ? -3.053 36.995 14.562 1.00 18.45 380 GLU A O 1
ATOM 3043 N N . ALA A 1 383 ? -1.303 35.571 14.751 1.00 17.23 381 ALA A N 1
ATOM 3044 C CA . ALA A 1 383 ? -0.702 36.318 15.866 1.00 17.22 381 ALA A CA 1
ATOM 3045 C C . ALA A 1 383 ? -0.151 37.661 15.382 1.00 16.76 381 ALA A C 1
ATOM 3046 O O . ALA A 1 383 ? -0.280 38.675 16.066 1.00 17.60 381 ALA A O 1
ATOM 3048 N N . ILE A 1 384 ? 0.426 37.686 14.183 1.00 16.81 382 ILE A N 1
ATOM 3049 C CA . ILE A 1 384 ? 0.866 38.937 13.561 1.00 17.32 382 ILE A CA 1
ATOM 3050 C C . ILE A 1 384 ? -0.306 39.901 13.484 1.00 17.85 382 ILE A C 1
ATOM 3051 O O . ILE A 1 384 ? -0.188 41.081 13.780 1.00 17.93 382 ILE A O 1
ATOM 3056 N N . LEU A 1 385 ? -1.461 39.395 13.095 1.00 18.12 383 LEU A N 1
ATOM 3057 C CA . LEU A 1 385 ? -2.610 40.289 12.905 1.00 19.71 383 LEU A CA 1
ATOM 3058 C C . LEU A 1 385 ? -3.262 40.694 14.221 1.00 20.01 383 LEU A C 1
ATOM 3059 O O . LEU A 1 385 ? -4.023 41.663 14.251 1.00 21.43 383 LEU A O 1
ATOM 3064 N N . ALA A 1 386 ? -2.961 39.984 15.306 1.00 19.86 384 ALA A N 1
ATOM 3065 C CA . ALA A 1 386 ? -3.438 40.355 16.638 1.00 20.41 384 ALA A CA 1
ATOM 3066 C C . ALA A 1 386 ? -2.614 41.475 17.230 1.00 20.97 384 ALA A C 1
ATOM 3067 O O . ALA A 1 386 ? -2.996 42.053 18.281 1.00 21.77 384 ALA A O 1
ATOM 3069 N N . HIS A 1 387 ? -1.493 41.784 16.566 1.00 20.22 385 HIS A N 1
ATOM 3070 C CA . HIS A 1 387 ? -0.564 42.854 16.964 1.00 20.56 385 HIS A CA 1
ATOM 3071 C C . HIS A 1 387 ? -0.302 43.854 15.833 1.00 21.21 385 HIS A C 1
ATOM 3072 O O . HIS A 1 387 ? 0.821 44.011 15.313 1.00 20.20 385 HIS A O 1
ATOM 3079 N N . PRO A 1 388 ? -1.351 44.562 15.409 1.00 22.38 386 PRO A N 1
ATOM 3080 C CA . PRO A 1 388 ? -1.212 45.530 14.320 1.00 22.80 386 PRO A CA 1
ATOM 3081 C C . PRO A 1 388 ? -0.157 46.611 14.640 1.00 24.05 386 PRO A C 1
ATOM 3082 O O . PRO A 1 388 ? -0.079 47.028 15.790 1.00 25.03 386 PRO A O 1
ATOM 3086 N N . PRO A 1 389 ? 0.656 47.021 13.651 1.00 25.70 387 PRO A N 1
ATOM 3087 C CA . PRO A 1 389 ? 1.737 47.991 13.868 1.00 27.12 387 PRO A CA 1
ATOM 3088 C C . PRO A 1 389 ? 1.270 49.441 13.936 1.00 28.69 387 PRO A C 1
ATOM 3089 O O . PRO A 1 389 ? 0.092 49.690 14.183 1.00 28.98 387 PRO A O 1
#

CATH classification: 3.30.390.10 (+1 more: 3.20.20.120)

Organism: Paraburkholderia xenovorans (strain LB400) (NCBI:txid266265)

B-factor: mean 18.96, std 6.71, range [7.99, 55.95]